Protein 3VMK (pdb70)

Solvent-accessible surface area: 28156 Å² total; per-residue (Å²): 121,144,63,104,191,67,56,35,37,40,2,1,6,0,20,10,8,26,23,0,71,35,4,8,56,9,0,76,67,0,1,56,19,0,35,177,94,63,122,36,61,16,97,44,45,135,63,43,0,0,0,30,0,30,72,98,109,60,49,12,29,11,109,52,4,28,112,8,0,81,60,5,17,0,3,0,1,1,9,10,6,18,85,128,28,112,145,42,71,65,102,63,49,3,81,56,7,0,27,22,62,3,30,32,86,24,114,2,8,2,5,12,33,44,8,88,14,22,112,57,10,50,116,42,0,6,1,69,79,69,11,5,144,135,17,14,53,1,13,2,0,10,0,0,23,5,2,1,13,67,6,116,79,49,23,73,121,41,137,54,103,93,36,49,0,26,0,1,6,63,3,13,27,98,36,0,82,74,0,0,91,36,0,0,95,25,0,69,70,73,122,78,36,0,0,0,1,1,10,17,40,8,1,12,3,5,55,0,5,63,68,0,0,81,64,8,17,163,111,36,121,88,14,98,38,43,49,14,74,0,19,51,0,0,24,16,0,0,129,46,1,58,83,0,1,0,0,0,0,10,0,1,2,0,8,0,0,5,15,0,2,5,13,0,1,21,3,57,22,3,10,5,8,3,2,24,20,101,166,13,27,0,4,0,21,18,34,34,51,8,33,63,117,44,40,71,106,24,62,4,14,0,0,5,0,0,24,0,1,0,13,1,0,50,43,16,7,140,35,78,96,3,0,93,10,0,50,64,5,2,57,98,0,17,94,84,46,55,22,0,21,81,3,34,74,87,109,76,105,108,126,25,54,34,4,54,87,0,0,77,38,0,14,100,13,0,74,104,74,138,146,68,134,84,74,26,37,48,1,1,5,0,22,8,8,27,21,0,71,34,4,7,56,10,0,76,69,0,0,59,17,0,36,179,92,63,134,32,66,22,91,48,41,132,56,48,0,0,0,29,0,31,73,97,111,61,51,12,27,14,126,68,3,40,119,8,0,75,60,5,16,0,4,0,2,1,10,9,8,17,88,126,32,119,140,44,82,80,101,64,43,5,90,60,10,0,26,26,60,4,33,33,90,23,115,1,7,0,5,12,37,43,8,85,15,18,103,54,8,47,109,41,0,7,0,67,72,62,16,4,120,138,15,14,48,0,15,2,0,9,0,0,21,4,2,3,16,62,8,134,76,64,22,89,85,48,148,47,50,109,34,38,0,25,1,4,7,68,2,14,44,94,37,0,71,62,0,0,89,34,0,0,100,23,0,70,71,72,123,89,35,0,0,0,1,1,10,15,34,9,1,18,3,6,48,0,4,61,71,0,0,73,80,4,16,161,113,28,120,67,12,95,38,45,47,12,65,0,21,50,0,0,24,20,0,0,120,50,2,69,84,3,2,0,0,0,0,12,1,2,2,0,7,0,0,4,16,0,3,5,11,0,0,21,3,60,22,4,10,6,9,2,4,24,20,89,152,10,24,0,5,0,21,17,35,35,50,8,36,62,121,54,41,71,105,24,50,2,15,0,0,4,0,0,24,0,0,0,15,1,0,55,46,16,7,140,38,76,96,3,0,94,10,0,50,66,5,2,53,105,0,15,93,82,47,54,23,0,36,74,3,42,88,76,102,80,117,103,101,24,49,38,3,52,85,0,0,55,30,0,12,117,14,1,65,130,81

Nearest PDB structures (foldseek):
  3vmk-assembly1_B  TM=9.967E-01  e=7.203E-72  Shewanella benthica
  3vml-assembly1_A-2  TM=1.000E+00  e=5.336E-69  Shewanella oneidensis MR-1
  3vkz-assembly1_A  TM=9.955E-01  e=1.431E-64  Shewanella oneidensis MR-1
  3wzy-assembly1_A-2  TM=9.949E-01  e=4.732E-64  Shewanella oneidensis MR-1
  1cnz-assembly1_B  TM=9.723E-01  e=3.371E-57  Salmonella enterica subsp. enterica serovar Typhimurium

Structure (mmCIF, N/CA/C/O backbone):
data_3VMK
#
_entry.id   3VMK
#
_cell.length_a   51.972
_cell.length_b   59.208
_cell.length_c   119.779
_cell.angle_alpha   90.00
_cell.angle_beta   95.12
_cell.angle_gamma   90.00
#
_symmetry.space_group_name_H-M   'P 1 21 1'
#
loop_
_entity.id
_entity.type
_entity.pdbx_description
1 polymer '3-isopropylmalate dehydrogenase'
2 non-polymer '3-ISOPROPYLMALIC ACID'
3 non-polymer 'MAGNESIUM ION'
4 non-polymer 'CHLORIDE ION'
5 water water
#
loop_
_atom_site.group_PDB
_atom_site.id
_atom_site.type_symbol
_atom_site.label_atom_id
_atom_site.label_alt_id
_atom_site.label_comp_id
_atom_site.label_asym_id
_atom_site.label_entity_id
_atom_site.label_seq_id
_atom_site.pdbx_PDB_ins_code
_atom_site.Cartn_x
_atom_site.Cartn_y
_atom_site.Cartn_z
_atom_site.occupancy
_atom_site.B_iso_or_equiv
_atom_site.auth_seq_id
_atom_site.auth_comp_id
_atom_site.auth_asym_id
_atom_site.auth_atom_id
_atom_site.pdbx_PDB_model_num
ATOM 1 N N . HIS A 1 6 ? -35.785 -1.396 61.005 1.00 39.04 -5 HIS A N 1
ATOM 2 C CA . HIS A 1 6 ? -35.454 -1.957 62.383 1.00 37.43 -5 HIS A CA 1
ATOM 3 C C . HIS A 1 6 ? -34.920 -0.685 63.068 1.00 36.70 -5 HIS A C 1
ATOM 4 O O . HIS A 1 6 ? -33.984 -0.067 62.520 1.00 37.46 -5 HIS A O 1
ATOM 11 N N . HIS A 1 7 ? -35.509 -0.205 64.177 1.00 35.09 -4 HIS A N 1
ATOM 12 C CA . HIS A 1 7 ? -34.760 0.884 64.854 1.00 31.64 -4 HIS A CA 1
ATOM 13 C C . HIS A 1 7 ? -33.920 0.440 66.051 1.00 28.12 -4 HIS A C 1
ATOM 14 O O . HIS A 1 7 ? -34.312 -0.414 66.847 1.00 29.57 -4 HIS A O 1
ATOM 21 N N . HIS A 1 8 ? -32.699 0.925 66.091 1.00 22.94 -3 HIS A N 1
ATOM 22 C CA . HIS A 1 8 ? -31.778 0.528 67.147 1.00 19.01 -3 HIS A CA 1
ATOM 23 C C . HIS A 1 8 ? -32.092 1.245 68.444 1.00 18.31 -3 HIS A C 1
ATOM 24 O O . HIS A 1 8 ? -32.327 2.478 68.499 1.00 18.86 -3 HIS A O 1
ATOM 31 N N . HIS A 1 9 ? -32.091 0.495 69.541 1.00 19.22 -2 HIS A N 1
ATOM 32 C CA . HIS A 1 9 ? -32.249 1.075 70.871 1.00 17.54 -2 HIS A CA 1
ATOM 33 C C . HIS A 1 9 ? -30.921 1.070 71.602 1.00 18.23 -2 HIS A C 1
ATOM 34 O O . HIS A 1 9 ? -30.080 0.126 71.443 1.00 18.00 -2 HIS A O 1
ATOM 41 N N . HIS A 1 10 ? -30.670 2.109 72.392 1.00 18.88 -1 HIS A N 1
ATOM 42 C CA . HIS A 1 10 ? -29.400 2.227 73.096 1.00 19.24 -1 HIS A CA 1
ATOM 43 C C . HIS A 1 10 ? -29.151 1.085 74.046 1.00 18.41 -1 HIS A C 1
ATOM 44 O O . HIS A 1 10 ? -29.999 0.764 74.869 1.00 18.68 -1 HIS A O 1
ATOM 51 N N . GLY A 1 11 ? -27.986 0.457 73.813 1.00 19.32 0 GLY A N 1
ATOM 52 C CA . GLY A 1 11 ? -27.566 -0.707 74.598 1.00 19.42 0 GLY A CA 1
ATOM 53 C C . GLY A 1 11 ? -28.020 -1.992 74.017 1.00 20.09 0 GLY A C 1
ATOM 54 O O . GLY A 1 11 ? -27.502 -3.038 74.500 1.00 24.72 0 GLY A O 1
ATOM 55 N N . SER A 1 12 ? -28.986 -2.014 73.094 1.00 17.82 1 SER A N 1
ATOM 56 C CA . SER A 1 12 ? -29.390 -3.284 72.370 1.00 16.77 1 SER A CA 1
ATOM 57 C C . SER A 1 12 ? -28.272 -3.724 71.495 1.00 16.44 1 SER A C 1
ATOM 58 O O . SER A 1 12 ? -27.389 -2.956 71.106 1.00 16.07 1 SER A O 1
ATOM 61 N N . SER A 1 13 ? -28.315 -4.999 71.113 1.00 17.75 2 SER A N 1
ATOM 62 C CA . SER A 1 13 ? -27.306 -5.424 70.118 1.00 17.34 2 SER A CA 1
ATOM 63 C C . SER A 1 13 ? -27.662 -4.790 68.777 1.00 15.50 2 SER A C 1
ATOM 64 O O . SER A 1 13 ? -28.829 -4.836 68.357 1.00 17.40 2 SER A O 1
ATOM 67 N N . TYR A 1 14 ? -26.605 -4.375 68.086 1.00 16.25 3 TYR A N 1
ATOM 68 C CA . TYR A 1 14 ? -26.759 -4.122 66.626 1.00 15.12 3 TYR A CA 1
ATOM 69 C C . TYR A 1 14 ? -26.970 -5.417 65.879 1.00 14.29 3 TYR A C 1
ATOM 70 O O . TYR A 1 14 ? -26.544 -6.482 66.414 1.00 15.75 3 TYR A O 1
ATOM 79 N N . GLN A 1 15 ? -27.710 -5.383 64.814 1.00 13.03 4 GLN A N 1
ATOM 80 C CA . GLN A 1 15 ? -28.076 -6.603 64.057 1.00 14.46 4 GLN A CA 1
ATOM 81 C C . GLN A 1 15 ? -27.468 -6.455 62.687 1.00 16.14 4 GLN A C 1
ATOM 82 O O . GLN A 1 15 ? -27.865 -5.526 61.908 1.00 14.09 4 GLN A O 1
ATOM 88 N N . ILE A 1 16 ? -26.564 -7.371 62.357 1.00 13.15 5 ILE A N 1
ATOM 89 C CA . ILE A 1 16 ? -26.017 -7.475 60.957 1.00 11.68 5 ILE A CA 1
ATOM 90 C C . ILE A 1 16 ? -26.480 -8.716 60.236 1.00 13.97 5 ILE A C 1
ATOM 91 O O . ILE A 1 16 ? -26.299 -9.805 60.844 1.00 14.25 5 ILE A O 1
ATOM 96 N N . ALA A 1 17 ? -27.125 -8.587 59.107 1.00 11.73 6 ALA A N 1
ATOM 97 C CA . ALA A 1 17 ? -27.483 -9.680 58.190 1.00 9.91 6 ALA A CA 1
ATOM 98 C C . ALA A 1 17 ? -26.192 -9.953 57.416 1.00 13.49 6 ALA A C 1
ATOM 99 O O . ALA A 1 17 ? -25.700 -9.029 56.679 1.00 12.14 6 ALA A O 1
ATOM 101 N N . VAL A 1 18 ? -25.673 -11.173 57.390 1.00 12.59 7 VAL A N 1
ATOM 102 C CA . VAL A 1 18 ? -24.443 -11.566 56.690 1.00 10.30 7 VAL A CA 1
ATOM 103 C C . VAL A 1 18 ? -24.841 -12.371 55.481 1.00 14.41 7 VAL A C 1
ATOM 104 O O . VAL A 1 18 ? -25.416 -13.480 55.611 1.00 13.80 7 VAL A O 1
ATOM 108 N N . LEU A 1 19 ? -24.629 -11.911 54.251 1.00 11.53 8 LEU A N 1
ATOM 109 C CA . LEU A 1 19 ? -24.969 -12.576 53.022 1.00 13.26 8 LEU A CA 1
ATOM 110 C C . LEU A 1 19 ? -23.716 -12.787 52.232 1.00 14.94 8 LEU A C 1
ATOM 111 O O . LEU A 1 19 ? -23.373 -11.998 51.328 1.00 13.24 8 LEU A O 1
ATOM 116 N N . ALA A 1 20 ? -23.044 -13.895 52.481 1.00 13.26 9 ALA A N 1
ATOM 117 C CA . ALA A 1 20 ? -21.704 -14.082 51.951 1.00 14.18 9 ALA A CA 1
ATOM 118 C C . ALA A 1 20 ? -21.707 -14.455 50.480 1.00 12.37 9 ALA A C 1
ATOM 119 O O . ALA A 1 20 ? -20.706 -14.111 49.802 1.00 12.87 9 ALA A O 1
ATOM 121 N N . GLY A 1 21 ? -22.719 -15.138 49.943 1.00 12.59 10 GLY A N 1
ATOM 122 C CA . GLY A 1 21 ? -22.828 -15.435 48.543 1.00 14.63 10 GLY A CA 1
ATOM 123 C C . GLY A 1 21 ? -21.976 -16.554 48.036 1.00 13.91 10 GLY A C 1
ATOM 124 O O . GLY A 1 21 ? -21.853 -17.575 48.739 1.00 15.89 10 GLY A O 1
ATOM 125 N N . ASP A 1 22 ? -21.309 -16.285 46.929 1.00 13.99 11 ASP A N 1
ATOM 126 C CA . ASP A 1 22 ? -20.714 -17.346 46.072 1.00 15.75 11 ASP A CA 1
ATOM 127 C C . ASP A 1 22 ? -19.218 -17.207 46.041 1.00 17.59 11 ASP A C 1
ATOM 128 O O . ASP A 1 22 ? -18.635 -16.187 46.412 1.00 17.20 11 ASP A O 1
ATOM 133 N N . GLY A 1 23 ? -18.511 -18.223 45.536 1.00 19.74 12 GLY A N 1
ATOM 134 C CA . GLY A 1 23 ? -17.099 -18.089 45.180 1.00 19.16 12 GLY A CA 1
ATOM 135 C C . GLY A 1 23 ? -16.254 -17.802 46.386 1.00 19.50 12 GLY A C 1
ATOM 136 O O . GLY A 1 23 ? -16.383 -18.507 47.366 1.00 18.95 12 GLY A O 1
ATOM 137 N N . ILE A 1 24 ? -15.470 -16.736 46.304 1.00 18.24 13 ILE A N 1
ATOM 138 C CA . ILE A 1 24 ? -14.556 -16.377 47.416 1.00 15.96 13 ILE A CA 1
ATOM 139 C C . ILE A 1 24 ? -15.342 -15.686 48.637 1.00 14.06 13 ILE A C 1
ATOM 140 O O . ILE A 1 24 ? -14.744 -15.432 49.686 1.00 16.17 13 ILE A O 1
ATOM 145 N N . GLY A 1 25 ? -16.635 -15.434 48.408 1.00 15.14 14 GLY A N 1
ATOM 146 C CA . GLY A 1 25 ? -17.440 -14.707 49.458 1.00 12.43 14 GLY A CA 1
ATOM 147 C C . GLY A 1 25 ? -17.271 -15.251 50.830 1.00 14.65 14 GLY A C 1
ATOM 148 O O . GLY A 1 25 ? -16.946 -14.587 51.817 1.00 12.68 14 GLY A O 1
ATOM 149 N N . PRO A 1 26 ? -17.559 -16.612 50.929 1.00 15.19 15 PRO A N 1
ATOM 150 C CA . PRO A 1 26 ? -17.438 -17.105 52.272 1.00 14.86 15 PRO A CA 1
ATOM 151 C C . PRO A 1 26 ? -16.080 -17.049 52.914 1.00 14.46 15 PRO A C 1
ATOM 152 O O . PRO A 1 26 ? -15.997 -16.767 54.086 1.00 16.24 15 PRO A O 1
ATOM 156 N N . GLU A 1 27 ? -14.977 -17.319 52.180 1.00 14.83 16 GLU A N 1
ATOM 157 C CA . GLU A 1 27 ? -13.714 -17.291 52.778 1.00 15.19 16 GLU A CA 1
ATOM 158 C C . GLU A 1 27 ? -13.234 -15.858 53.178 1.00 14.66 16 GLU A C 1
ATOM 159 O O . GLU A 1 27 ? -12.542 -15.670 54.189 1.00 15.70 16 GLU A O 1
ATOM 165 N N . VAL A 1 28 ? -13.623 -14.854 52.366 1.00 15.45 17 VAL A N 1
ATOM 166 C CA . VAL A 1 28 ? -13.246 -13.501 52.834 1.00 13.83 17 VAL A CA 1
ATOM 167 C C . VAL A 1 28 ? -14.171 -12.964 53.943 1.00 11.15 17 VAL A C 1
ATOM 168 O O . VAL A 1 28 ? -13.683 -12.264 54.800 1.00 12.63 17 VAL A O 1
ATOM 172 N N . MET A 1 29 ? -15.421 -13.409 53.890 1.00 12.28 18 MET A N 1
ATOM 173 C CA . MET A 1 29 ? -16.356 -13.103 55.009 1.00 11.68 18 MET A CA 1
ATOM 174 C C . MET A 1 29 ? -15.812 -13.650 56.307 1.00 12.19 18 MET A C 1
ATOM 175 O O . MET A 1 29 ? -15.899 -13.018 57.334 1.00 13.18 18 MET A O 1
ATOM 180 N N . ALA A 1 30 ? -15.208 -14.842 56.283 1.00 13.45 19 ALA A N 1
ATOM 181 C CA . ALA A 1 30 ? -14.644 -15.302 57.540 1.00 13.50 19 ALA A CA 1
ATOM 182 C C . ALA A 1 30 ? -13.589 -14.429 58.129 1.00 13.05 19 ALA A C 1
ATOM 183 O O . ALA A 1 30 ? -13.455 -14.251 59.305 1.00 16.17 19 ALA A O 1
ATOM 185 N N . GLU A 1 31 ? -12.794 -13.787 57.266 1.00 13.26 20 GLU A N 1
ATOM 186 C CA . GLU A 1 31 ? -11.796 -12.907 57.755 1.00 12.73 20 GLU A CA 1
ATOM 187 C C . GLU A 1 31 ? -12.399 -11.578 58.228 1.00 12.71 20 GLU A C 1
ATOM 188 O O . GLU A 1 31 ? -11.958 -11.041 59.218 1.00 13.68 20 GLU A O 1
ATOM 194 N N . ALA A 1 32 ? -13.464 -11.120 57.549 1.00 12.60 21 ALA A N 1
ATOM 195 C CA . ALA A 1 32 ? -14.192 -9.945 58.105 1.00 13.61 21 ALA A CA 1
ATOM 196 C C . ALA A 1 32 ? -14.830 -10.217 59.477 1.00 13.32 21 ALA A C 1
ATOM 197 O O . ALA A 1 32 ? -14.733 -9.349 60.358 1.00 14.34 21 ALA A O 1
ATOM 199 N N . ARG A 1 33 ? -15.346 -11.435 59.673 1.00 14.63 22 ARG A N 1
ATOM 200 C CA . ARG A 1 33 ? -15.885 -11.776 60.994 1.00 14.13 22 ARG A CA 1
ATOM 201 C C . ARG A 1 33 ? -14.799 -11.900 62.011 1.00 15.16 22 ARG A C 1
ATOM 202 O O . ARG A 1 33 ? -14.973 -11.439 63.165 1.00 14.53 22 ARG A O 1
ATOM 210 N N . LYS A 1 34 ? -13.622 -12.368 61.626 1.00 14.70 23 LYS A N 1
ATOM 211 C CA . LYS A 1 34 ? -12.482 -12.422 62.569 1.00 15.48 23 LYS A CA 1
ATOM 212 C C . LYS A 1 34 ? -12.037 -11.036 63.002 1.00 15.90 23 LYS A C 1
ATOM 213 O O . LYS A 1 34 ? -11.757 -10.741 64.192 1.00 18.13 23 LYS A O 1
ATOM 219 N N . VAL A 1 35 ? -11.918 -10.100 62.036 1.00 14.84 24 VAL A N 1
ATOM 220 C CA . VAL A 1 35 ? -11.537 -8.754 62.365 1.00 14.57 24 VAL A CA 1
ATOM 221 C C . VAL A 1 35 ? -12.696 -8.046 63.186 1.00 12.74 24 VAL A C 1
ATOM 222 O O . VAL A 1 35 ? -12.365 -7.355 64.179 1.00 15.70 24 VAL A O 1
ATOM 226 N N . LEU A 1 36 ? -13.955 -8.276 62.811 1.00 13.63 25 LEU A N 1
ATOM 227 C CA . LEU A 1 36 ? -15.105 -7.736 63.595 1.00 15.07 25 LEU A CA 1
ATOM 228 C C . LEU A 1 36 ? -15.064 -8.289 65.047 1.00 17.63 25 LEU A C 1
ATOM 229 O O . LEU A 1 36 ? -15.425 -7.540 65.962 1.00 17.10 25 LEU A O 1
ATOM 234 N N . ALA A 1 37 ? -14.719 -9.550 65.250 1.00 18.18 26 ALA A N 1
ATOM 235 C CA . ALA A 1 37 ? -14.737 -10.119 66.619 1.00 18.03 26 ALA A CA 1
ATOM 236 C C . ALA A 1 37 ? -13.713 -9.304 67.385 1.00 17.67 26 ALA A C 1
ATOM 237 O O . ALA A 1 37 ? -13.973 -8.964 68.582 1.00 19.03 26 ALA A O 1
ATOM 239 N N . ALA A 1 38 ? -12.535 -8.956 66.811 1.00 17.80 27 ALA A N 1
ATOM 240 C CA . ALA A 1 38 ? -11.467 -8.232 67.479 1.00 18.78 27 ALA A CA 1
ATOM 241 C C . ALA A 1 38 ? -11.939 -6.833 67.834 1.00 21.86 27 ALA A C 1
ATOM 242 O O . ALA A 1 38 ? -11.724 -6.363 68.905 1.00 24.50 27 ALA A O 1
ATOM 244 N N . VAL A 1 39 ? -12.566 -6.134 66.873 1.00 20.21 28 VAL A N 1
ATOM 245 C CA . VAL A 1 39 ? -13.124 -4.835 67.125 1.00 20.18 28 VAL A CA 1
ATOM 246 C C . VAL A 1 39 ? -14.202 -4.783 68.257 1.00 19.85 28 VAL A C 1
ATOM 247 O O . VAL A 1 39 ? -14.226 -3.734 68.990 1.00 21.09 28 VAL A O 1
ATOM 251 N N . GLU A 1 40 ? -15.124 -5.775 68.223 1.00 19.86 29 GLU A N 1
ATOM 252 C CA . GLU A 1 40 ? -16.202 -5.979 69.257 1.00 20.61 29 GLU A CA 1
ATOM 253 C C . GLU A 1 40 ? -15.663 -6.090 70.661 1.00 24.52 29 GLU A C 1
ATOM 254 O O . GLU A 1 40 ? -16.232 -5.510 71.642 1.00 22.76 29 GLU A O 1
ATOM 260 N N . LYS A 1 41 ? -14.568 -6.852 70.753 1.00 23.55 30 LYS A N 1
ATOM 261 C CA . LYS A 1 41 ? -13.911 -7.086 72.069 1.00 25.31 30 LYS A CA 1
ATOM 262 C C . LYS A 1 41 ? -13.223 -5.795 72.474 1.00 25.53 30 LYS A C 1
ATOM 263 O O . LYS A 1 41 ? -13.386 -5.363 73.667 1.00 28.23 30 LYS A O 1
ATOM 269 N N . ARG A 1 42 ? -12.527 -5.141 71.561 1.00 28.13 31 ARG A N 1
ATOM 270 C CA . ARG A 1 42 ? -11.795 -3.940 71.827 1.00 27.23 31 ARG A CA 1
ATOM 271 C C . ARG A 1 42 ? -12.625 -2.712 72.243 1.00 31.61 31 ARG A C 1
ATOM 272 O O . ARG A 1 42 ? -12.432 -2.217 73.362 1.00 31.67 31 ARG A O 1
ATOM 280 N N . PHE A 1 43 ? -13.497 -2.211 71.329 1.00 30.77 32 PHE A N 1
ATOM 281 C CA . PHE A 1 43 ? -14.271 -0.976 71.493 1.00 31.41 32 PHE A CA 1
ATOM 282 C C . PHE A 1 43 ? -15.538 -1.159 72.319 1.00 31.46 32 PHE A C 1
ATOM 283 O O . PHE A 1 43 ? -16.344 -0.212 72.488 1.00 32.24 32 PHE A O 1
ATOM 291 N N . ASP A 1 44 ? -15.688 -2.360 72.831 1.00 29.63 33 ASP A N 1
ATOM 292 C CA . ASP A 1 44 ? -16.783 -2.850 73.632 1.00 30.03 33 ASP A CA 1
ATOM 293 C C . ASP A 1 44 ? -18.245 -2.998 73.084 1.00 29.84 33 ASP A C 1
ATOM 294 O O . ASP A 1 44 ? -19.210 -2.503 73.673 1.00 32.12 33 ASP A O 1
ATOM 299 N N . LEU A 1 45 ? -18.430 -3.799 72.036 1.00 26.38 34 LEU A N 1
ATOM 300 C CA . LEU A 1 45 ? -19.721 -3.823 71.274 1.00 22.80 34 LEU A CA 1
ATOM 301 C C . LEU A 1 45 ? -20.564 -5.015 71.420 1.00 22.86 34 LEU A C 1
ATOM 302 O O . LEU A 1 45 ? -20.081 -6.118 71.737 1.00 24.78 34 LEU A O 1
ATOM 307 N N . SER A 1 46 ? -21.870 -4.837 71.245 1.00 18.70 35 SER A N 1
ATOM 308 C CA A SER A 1 46 ? -22.819 -5.901 71.231 0.50 18.99 35 SER A CA 1
ATOM 309 C CA B SER A 1 46 ? -22.854 -5.919 71.241 0.50 17.85 35 SER A CA 1
ATOM 310 C C . SER A 1 46 ? -23.371 -5.871 69.825 1.00 17.65 35 SER A C 1
ATOM 311 O O . SER A 1 46 ? -24.124 -4.939 69.448 1.00 18.70 35 SER A O 1
ATOM 316 N N . ILE A 1 47 ? -22.863 -6.801 69.008 1.00 16.87 36 ILE A N 1
ATOM 317 C CA . ILE A 1 47 ? -23.367 -7.040 67.655 1.00 15.25 36 ILE A CA 1
ATOM 318 C C . ILE A 1 47 ? -23.827 -8.490 67.522 1.00 13.03 36 ILE A C 1
ATOM 319 O O . ILE A 1 47 ? -23.045 -9.410 67.935 1.00 18.89 36 ILE A O 1
ATOM 324 N N . GLU A 1 48 ? -24.982 -8.758 66.938 1.00 14.59 37 GLU A N 1
ATOM 325 C CA . GLU A 1 48 ? -25.442 -10.081 66.607 1.00 15.04 37 GLU A CA 1
ATOM 326 C C . GLU A 1 48 ? -25.431 -10.212 65.101 1.00 16.36 37 GLU A C 1
ATOM 327 O O . GLU A 1 48 ? -25.844 -9.323 64.374 1.00 15.34 37 GLU A O 1
ATOM 333 N N . TYR A 1 49 ? -25.090 -11.388 64.611 1.00 14.89 38 TYR A N 1
ATOM 334 C CA . TYR A 1 49 ? -25.028 -11.727 63.173 1.00 16.52 38 TYR A CA 1
ATOM 335 C C . TYR A 1 49 ? -26.036 -12.761 62.804 1.00 14.91 38 TYR A C 1
ATOM 336 O O . TYR A 1 49 ? -26.178 -13.771 63.612 1.00 17.08 38 TYR A O 1
ATOM 345 N N . SER A 1 50 ? -26.744 -12.651 61.726 1.00 14.25 39 SER A N 1
ATOM 346 C CA . SER A 1 50 ? -27.662 -13.636 61.145 1.00 14.16 39 SER A CA 1
ATOM 347 C C . SER A 1 50 ? -27.255 -13.917 59.721 1.00 16.61 39 SER A C 1
ATOM 348 O O . SER A 1 50 ? -27.193 -13.014 58.848 1.00 14.86 39 SER A O 1
ATOM 351 N N . GLU A 1 51 ? -26.892 -15.131 59.433 1.00 14.26 40 GLU A N 1
ATOM 352 C CA . GLU A 1 51 ? -26.494 -15.553 58.077 1.00 14.82 40 GLU A CA 1
ATOM 353 C C . GLU A 1 51 ? -27.630 -15.941 57.220 1.00 16.15 40 GLU A C 1
ATOM 354 O O . GLU A 1 51 ? -28.547 -16.754 57.636 1.00 16.34 40 GLU A O 1
ATOM 360 N N . TYR A 1 52 ? -27.625 -15.523 55.953 1.00 13.78 41 TYR A N 1
ATOM 361 C CA . TYR A 1 52 ? -28.613 -15.859 54.971 1.00 14.24 41 TYR A CA 1
ATOM 362 C C . TYR A 1 52 ? -28.012 -16.155 53.607 1.00 15.22 41 TYR A C 1
ATOM 363 O O . TYR A 1 52 ? -26.999 -15.531 53.246 1.00 15.53 41 TYR A O 1
ATOM 372 N N . ASP A 1 53 ? -28.601 -17.111 52.895 1.00 14.83 42 ASP A N 1
ATOM 373 C CA . ASP A 1 53 ? -28.203 -17.398 51.562 1.00 14.66 42 ASP A CA 1
ATOM 374 C C . ASP A 1 53 ? -28.627 -16.289 50.598 1.00 12.82 42 ASP A C 1
ATOM 375 O O . ASP A 1 53 ? -29.762 -15.852 50.584 1.00 13.86 42 ASP A O 1
ATOM 380 N N . VAL A 1 54 ? -27.796 -16.042 49.591 1.00 13.38 43 VAL A N 1
ATOM 381 C CA . VAL A 1 54 ? -28.122 -15.137 48.476 1.00 14.62 43 VAL A CA 1
ATOM 382 C C . VAL A 1 54 ? -27.389 -15.628 47.188 1.00 11.85 43 VAL A C 1
ATOM 383 O O . VAL A 1 54 ? -26.296 -16.284 47.274 1.00 15.56 43 VAL A O 1
ATOM 387 N N . GLY A 1 55 ? -27.878 -15.201 46.051 1.00 13.09 44 GLY A N 1
ATOM 388 C CA . GLY A 1 55 ? -27.033 -15.515 44.892 1.00 14.49 44 GLY A CA 1
ATOM 389 C C . GLY A 1 55 ? -27.164 -16.992 44.461 1.00 15.38 44 GLY A C 1
ATOM 390 O O . GLY A 1 55 ? -28.234 -17.602 44.638 1.00 16.21 44 GLY A O 1
ATOM 391 N N . GLY A 1 56 ? -26.061 -17.477 43.941 1.00 15.42 45 GLY A N 1
ATOM 392 C CA . GLY A 1 56 ? -26.025 -18.935 43.471 1.00 17.19 45 GLY A CA 1
ATOM 393 C C . GLY A 1 56 ? -26.249 -19.836 44.703 1.00 19.34 45 GLY A C 1
ATOM 394 O O . GLY A 1 56 ? -26.919 -20.911 44.566 1.00 17.87 45 GLY A O 1
ATOM 395 N N . ALA A 1 57 ? -25.700 -19.524 45.879 1.00 18.70 46 ALA A N 1
ATOM 396 C CA . ALA A 1 57 ? -25.948 -20.326 47.025 1.00 18.84 46 ALA A CA 1
ATOM 397 C C . ALA A 1 57 ? -27.430 -20.453 47.246 1.00 19.69 46 ALA A C 1
ATOM 398 O O . ALA A 1 57 ? -27.938 -21.525 47.597 1.00 18.62 46 ALA A O 1
ATOM 400 N N . ALA A 1 58 ? -28.181 -19.345 47.147 1.00 15.34 47 ALA A N 1
ATOM 401 C CA . ALA A 1 58 ? -29.635 -19.413 47.332 1.00 19.15 47 ALA A CA 1
ATOM 402 C C . ALA A 1 58 ? -30.317 -20.151 46.166 1.00 18.51 47 ALA A C 1
ATOM 403 O O . ALA A 1 58 ? -31.360 -20.785 46.416 1.00 18.90 47 ALA A O 1
ATOM 405 N N . ILE A 1 59 ? -29.890 -19.920 44.925 1.00 17.78 48 ILE A N 1
ATOM 406 C CA . ILE A 1 59 ? -30.446 -20.800 43.837 1.00 18.93 48 ILE A CA 1
ATOM 407 C C . ILE A 1 59 ? -30.266 -22.318 44.230 1.00 19.91 48 ILE A C 1
ATOM 408 O O . ILE A 1 59 ? -31.232 -23.102 44.177 1.00 19.74 48 ILE A O 1
ATOM 413 N N . ASP A 1 60 ? -29.097 -22.655 44.717 1.00 18.62 49 ASP A N 1
ATOM 414 C CA . ASP A 1 60 ? -28.812 -24.081 45.044 1.00 18.82 49 ASP A CA 1
ATOM 415 C C . ASP A 1 60 ? -29.580 -24.602 46.206 1.00 21.29 49 ASP A C 1
ATOM 416 O O . ASP A 1 60 ? -29.990 -25.775 46.204 1.00 19.58 49 ASP A O 1
ATOM 421 N N . ASN A 1 61 ? -29.830 -23.810 47.235 1.00 18.00 50 ASN A N 1
ATOM 422 C CA . ASN A 1 61 ? -30.556 -24.239 48.399 1.00 18.60 50 ASN A CA 1
ATOM 423 C C . ASN A 1 61 ? -32.041 -23.995 48.389 1.00 17.96 50 ASN A C 1
ATOM 424 O O . ASN A 1 61 ? -32.735 -24.685 49.117 1.00 19.43 50 ASN A O 1
ATOM 429 N N . HIS A 1 62 ? -32.525 -22.951 47.664 1.00 17.77 51 HIS A N 1
ATOM 430 C CA . HIS A 1 62 ? -33.947 -22.510 47.700 1.00 16.97 51 HIS A CA 1
ATOM 431 C C . HIS A 1 62 ? -34.613 -22.306 46.418 1.00 17.10 51 HIS A C 1
ATOM 432 O O . HIS A 1 62 ? -35.840 -22.087 46.401 1.00 21.60 51 HIS A O 1
ATOM 439 N N . GLY A 1 63 ? -33.847 -22.372 45.335 1.00 18.78 52 GLY A N 1
ATOM 440 C CA . GLY A 1 63 ? -34.371 -22.247 43.994 1.00 19.42 52 GLY A CA 1
ATOM 441 C C . GLY A 1 63 ? -34.579 -20.841 43.453 1.00 22.13 52 GLY A C 1
ATOM 442 O O . GLY A 1 63 ? -35.175 -20.648 42.389 1.00 23.71 52 GLY A O 1
ATOM 443 N N . CYS A 1 64 ? -34.040 -19.828 44.176 1.00 21.77 53 CYS A N 1
ATOM 444 C CA . CYS A 1 64 ? -34.106 -18.486 43.586 1.00 20.01 53 CYS A CA 1
ATOM 445 C C . CYS A 1 64 ? -32.948 -17.700 44.220 1.00 18.50 53 CYS A C 1
ATOM 446 O O . CYS A 1 64 ? -32.473 -18.084 45.299 1.00 18.48 53 CYS A O 1
ATOM 449 N N . PRO A 1 65 ? -32.533 -16.572 43.553 1.00 18.65 54 PRO A N 1
ATOM 450 C CA . PRO A 1 65 ? -31.317 -15.870 44.068 1.00 17.30 54 PRO A CA 1
ATOM 451 C C . PRO A 1 65 ? -31.563 -14.919 45.302 1.00 15.09 54 PRO A C 1
ATOM 452 O O . PRO A 1 65 ? -30.607 -14.608 46.036 1.00 16.52 54 PRO A O 1
ATOM 456 N N . LEU A 1 66 ? -32.840 -14.607 45.538 1.00 16.87 55 LEU A N 1
ATOM 457 C CA . LEU A 1 66 ? -33.215 -13.749 46.704 1.00 17.12 55 LEU A CA 1
ATOM 458 C C . LEU A 1 66 ? -34.451 -14.300 47.414 1.00 16.60 55 LEU A C 1
ATOM 459 O O . LEU A 1 66 ? -35.562 -13.850 47.116 1.00 19.15 55 LEU A O 1
ATOM 464 N N . PRO A 1 67 ? -34.239 -15.302 48.290 1.00 18.51 56 PRO A N 1
ATOM 465 C CA . PRO A 1 67 ? -35.406 -15.911 48.919 1.00 17.47 56 PRO A CA 1
ATOM 466 C C . PRO A 1 67 ? -36.117 -14.934 49.826 1.00 20.54 56 PRO A C 1
ATOM 467 O O . PRO A 1 67 ? -35.491 -14.055 50.424 1.00 21.09 56 PRO A O 1
ATOM 471 N N . GLU A 1 68 ? -37.425 -15.098 49.962 1.00 20.30 57 GLU A N 1
ATOM 472 C CA . GLU A 1 68 ? -38.183 -14.282 50.852 1.00 22.22 57 GLU A CA 1
ATOM 473 C C . GLU A 1 68 ? -37.573 -14.287 52.229 1.00 20.37 57 GLU A C 1
ATOM 474 O O . GLU A 1 68 ? -37.542 -13.228 52.876 1.00 22.41 57 GLU A O 1
ATOM 480 N N . ALA A 1 69 ? -37.062 -15.423 52.739 1.00 20.30 58 ALA A N 1
ATOM 481 C CA . ALA A 1 69 ? -36.522 -15.442 54.073 1.00 18.15 58 ALA A CA 1
ATOM 482 C C . ALA A 1 69 ? -35.218 -14.521 54.249 1.00 17.44 58 ALA A C 1
ATOM 483 O O . ALA A 1 69 ? -34.936 -13.982 55.326 1.00 16.20 58 ALA A O 1
ATOM 485 N N . THR A 1 70 ? -34.456 -14.489 53.160 1.00 17.57 59 THR A N 1
ATOM 486 C CA . THR A 1 70 ? -33.304 -13.622 53.118 1.00 17.32 59 THR A CA 1
ATOM 487 C C . THR A 1 70 ? -33.775 -12.136 53.077 1.00 15.68 59 THR A C 1
ATOM 488 O O . THR A 1 70 ? -33.166 -11.316 53.853 1.00 15.83 59 THR A O 1
ATOM 492 N N . LEU A 1 71 ? -34.771 -11.824 52.251 1.00 16.92 60 LEU A N 1
ATOM 493 C CA . LEU A 1 71 ? -35.306 -10.415 52.242 1.00 18.04 60 LEU A CA 1
ATOM 494 C C . LEU A 1 71 ? -35.774 -10.046 53.655 1.00 17.21 60 LEU A C 1
ATOM 495 O O . LEU A 1 71 ? -35.387 -8.978 54.229 1.00 17.93 60 LEU A O 1
ATOM 500 N N . LYS A 1 72 ? -36.537 -10.984 54.288 1.00 18.72 61 LYS A N 1
ATOM 501 C CA . LYS A 1 72 ? -37.023 -10.652 55.602 1.00 21.41 61 LYS A CA 1
ATOM 502 C C . LYS A 1 72 ? -35.893 -10.499 56.608 1.00 17.74 61 LYS A C 1
ATOM 503 O O . LYS A 1 72 ? -35.952 -9.696 57.506 1.00 18.29 61 LYS A O 1
ATOM 509 N N . GLY A 1 73 ? -34.823 -11.312 56.490 1.00 16.90 62 GLY A N 1
ATOM 510 C CA . GLY A 1 73 ? -33.717 -11.224 57.387 1.00 16.47 62 GLY A CA 1
ATOM 511 C C . GLY A 1 73 ? -32.942 -9.870 57.272 1.00 16.07 62 GLY A C 1
ATOM 512 O O . GLY A 1 73 ? -32.473 -9.355 58.253 1.00 18.53 62 GLY A O 1
ATOM 513 N N . CYS A 1 74 ? -32.841 -9.365 56.049 1.00 15.28 63 CYS A N 1
ATOM 514 C CA . CYS A 1 74 ? -32.243 -8.008 55.801 1.00 14.33 63 CYS A CA 1
ATOM 515 C C . CYS A 1 74 ? -33.143 -6.919 56.402 1.00 16.38 63 CYS A C 1
ATOM 516 O O . CYS A 1 74 ? -32.624 -6.004 57.041 1.00 17.04 63 CYS A O 1
ATOM 519 N N . GLU A 1 75 ? -34.466 -7.129 56.287 1.00 16.82 64 GLU A N 1
ATOM 520 C CA . GLU A 1 75 ? -35.411 -6.154 56.871 1.00 17.45 64 GLU A CA 1
ATOM 521 C C . GLU A 1 75 ? -35.280 -6.058 58.341 1.00 19.17 64 GLU A C 1
ATOM 522 O O . GLU A 1 75 ? -35.475 -4.998 58.938 1.00 19.02 64 GLU A O 1
ATOM 528 N N . ALA A 1 76 ? -34.929 -7.161 58.985 1.00 16.28 65 ALA A N 1
ATOM 529 C CA . ALA A 1 76 ? -34.720 -7.091 60.444 1.00 18.56 65 ALA A CA 1
ATOM 530 C C . ALA A 1 76 ? -33.404 -6.581 60.968 1.00 19.60 65 ALA A C 1
ATOM 531 O O . ALA A 1 76 ? -33.200 -6.458 62.160 1.00 24.40 65 ALA A O 1
ATOM 533 N N . ALA A 1 77 ? -32.423 -6.276 60.093 1.00 15.81 66 ALA A N 1
ATOM 534 C CA . ALA A 1 77 ? -31.155 -5.902 60.502 1.00 15.92 66 ALA A CA 1
ATOM 535 C C . ALA A 1 77 ? -30.888 -4.392 60.393 1.00 14.11 66 ALA A C 1
ATOM 536 O O . ALA A 1 77 ? -31.651 -3.663 59.660 1.00 17.88 66 ALA A O 1
ATOM 538 N N . ASP A 1 78 ? -29.884 -3.963 61.080 1.00 12.86 67 ASP A N 1
ATOM 539 C CA . ASP A 1 78 ? -29.389 -2.532 60.974 1.00 14.31 67 ASP A CA 1
ATOM 540 C C . ASP A 1 78 ? -28.606 -2.300 59.696 1.00 15.34 67 ASP A C 1
ATOM 541 O O . ASP A 1 78 ? -28.527 -1.138 59.250 1.00 13.98 67 ASP A O 1
ATOM 546 N N . ALA A 1 79 ? -28.035 -3.366 59.116 1.00 13.78 68 ALA A N 1
ATOM 547 C CA . ALA A 1 79 ? -27.054 -3.152 58.048 1.00 12.09 68 ALA A CA 1
ATOM 548 C C . ALA A 1 79 ? -26.834 -4.562 57.419 1.00 11.35 68 ALA A C 1
ATOM 549 O O . ALA A 1 79 ? -27.053 -5.601 58.166 1.00 12.60 68 ALA A O 1
ATOM 551 N N . VAL A 1 80 ? -26.472 -4.719 56.173 1.00 11.80 69 VAL A N 1
ATOM 552 C CA . VAL A 1 80 ? -26.099 -6.000 55.535 1.00 12.45 69 VAL A CA 1
ATOM 553 C C . VAL A 1 80 ? -24.664 -6.032 55.168 1.00 11.63 69 VAL A C 1
ATOM 554 O O . VAL A 1 80 ? -24.141 -5.069 54.489 1.00 10.14 69 VAL A O 1
ATOM 558 N N . LEU A 1 81 ? -23.929 -7.029 55.648 1.00 12.18 70 LEU A N 1
ATOM 559 C CA . LEU A 1 81 ? -22.516 -7.242 55.271 1.00 10.62 70 LEU A CA 1
ATOM 560 C C . LEU A 1 81 ? -22.601 -8.267 54.132 1.00 12.26 70 LEU A C 1
ATOM 561 O O . LEU A 1 81 ? -23.018 -9.409 54.383 1.00 12.35 70 LEU A O 1
ATOM 566 N N . PHE A 1 82 ? -22.352 -7.898 52.850 1.00 10.73 71 PHE A N 1
ATOM 567 C CA . PHE A 1 82 ? -22.594 -8.719 51.716 1.00 9.13 71 PHE A CA 1
ATOM 568 C C . PHE A 1 82 ? -21.273 -9.060 51.095 1.00 9.52 71 PHE A C 1
ATOM 569 O O . PHE A 1 82 ? -20.296 -8.331 51.160 1.00 11.02 71 PHE A O 1
ATOM 577 N N . GLY A 1 83 ? -21.190 -10.356 50.612 1.00 10.67 72 GLY A N 1
ATOM 578 C CA . GLY A 1 83 ? -19.965 -10.784 49.926 1.00 11.53 72 GLY A CA 1
ATOM 579 C C . GLY A 1 83 ? -20.000 -10.529 48.436 1.00 12.74 72 GLY A C 1
ATOM 580 O O . GLY A 1 83 ? -19.943 -9.402 47.942 1.00 13.14 72 GLY A O 1
ATOM 581 N N . SER A 1 84 ? -20.165 -11.623 47.668 1.00 13.41 73 SER A N 1
ATOM 582 C CA . SER A 1 84 ? -20.299 -11.444 46.233 1.00 13.80 73 SER A CA 1
ATOM 583 C C . SER A 1 84 ? -21.112 -12.565 45.658 1.00 17.09 73 SER A C 1
ATOM 584 O O . SER A 1 84 ? -21.154 -13.635 46.272 1.00 16.81 73 SER A O 1
ATOM 587 N N . VAL A 1 85 ? -21.790 -12.299 44.549 1.00 14.64 74 VAL A N 1
ATOM 588 C CA . VAL A 1 85 ? -22.655 -13.336 43.929 1.00 16.69 74 VAL A CA 1
ATOM 589 C C . VAL A 1 85 ? -22.306 -13.513 42.463 1.00 18.40 74 VAL A C 1
ATOM 590 O O . VAL A 1 85 ? -21.828 -12.599 41.800 1.00 17.69 74 VAL A O 1
ATOM 594 N N . GLY A 1 86 ? -22.554 -14.735 41.972 1.00 19.08 75 GLY A N 1
ATOM 595 C CA . GLY A 1 86 ? -22.491 -15.017 40.528 1.00 19.46 75 GLY A CA 1
ATOM 596 C C . GLY A 1 86 ? -21.472 -16.076 40.273 1.00 21.47 75 GLY A C 1
ATOM 597 O O . GLY A 1 86 ? -20.608 -16.387 41.099 1.00 21.98 75 GLY A O 1
ATOM 598 N N . GLY A 1 87 ? -21.534 -16.632 39.058 1.00 21.67 76 GLY A N 1
ATOM 599 C CA . GLY A 1 87 ? -20.572 -17.650 38.722 1.00 24.95 76 GLY A CA 1
ATOM 600 C C . GLY A 1 87 ? -21.059 -18.439 37.533 1.00 25.09 76 GLY A C 1
ATOM 601 O O . GLY A 1 87 ? -22.252 -18.396 37.238 1.00 28.08 76 GLY A O 1
ATOM 602 N N . PRO A 1 88 ? -20.132 -19.139 36.863 1.00 28.91 77 PRO A N 1
ATOM 603 C CA . PRO A 1 88 ? -20.513 -19.868 35.632 1.00 29.78 77 PRO A CA 1
ATOM 604 C C . PRO A 1 88 ? -21.589 -20.922 35.859 1.00 29.72 77 PRO A C 1
ATOM 605 O O . PRO A 1 88 ? -22.369 -21.182 34.934 1.00 31.88 77 PRO A O 1
ATOM 609 N N . LYS A 1 89 ? -21.647 -21.498 37.066 1.00 28.26 78 LYS A N 1
ATOM 610 C CA . LYS A 1 89 ? -22.667 -22.491 37.392 1.00 28.22 78 LYS A CA 1
ATOM 611 C C . LYS A 1 89 ? -24.076 -22.063 37.001 1.00 29.92 78 LYS A C 1
ATOM 612 O O . LYS A 1 89 ? -24.882 -22.903 36.558 1.00 29.19 78 LYS A O 1
ATOM 618 N N . TRP A 1 90 ? -24.352 -20.747 37.064 1.00 28.50 79 TRP A N 1
ATOM 619 C CA . TRP A 1 90 ? -25.687 -20.212 36.950 1.00 29.99 79 TRP A CA 1
ATOM 620 C C . TRP A 1 90 ? -25.819 -19.213 35.789 1.00 32.69 79 TRP A C 1
ATOM 621 O O . TRP A 1 90 ? -26.877 -18.607 35.592 1.00 33.60 79 TRP A O 1
ATOM 632 N N . GLU A 1 91 ? -24.772 -19.043 34.995 1.00 37.44 80 GLU A N 1
ATOM 633 C CA . GLU A 1 91 ? -24.919 -18.087 33.876 1.00 41.51 80 GLU A CA 1
ATOM 634 C C . GLU A 1 91 ? -25.696 -18.592 32.650 1.00 44.00 80 GLU A C 1
ATOM 635 O O . GLU A 1 91 ? -26.071 -17.807 31.777 1.00 45.12 80 GLU A O 1
ATOM 641 N N . HIS A 1 92 ? -25.988 -19.884 32.618 1.00 46.27 81 HIS A N 1
ATOM 642 C CA . HIS A 1 92 ? -26.849 -20.431 31.568 1.00 48.52 81 HIS A CA 1
ATOM 643 C C . HIS A 1 92 ? -28.292 -20.056 31.843 1.00 48.62 81 HIS A C 1
ATOM 644 O O . HIS A 1 92 ? -29.117 -20.014 30.914 1.00 49.14 81 HIS A O 1
ATOM 651 N N . LEU A 1 93 ? -28.585 -19.783 33.124 1.00 47.41 82 LEU A N 1
ATOM 652 C CA . LEU A 1 93 ? -29.931 -19.525 33.609 1.00 46.40 82 LEU A CA 1
ATOM 653 C C . LEU A 1 93 ? -30.590 -18.305 32.923 1.00 46.75 82 LEU A C 1
ATOM 654 O O . LEU A 1 93 ? -29.878 -17.442 32.399 1.00 46.33 82 LEU A O 1
ATOM 659 N N . PRO A 1 94 ? -31.944 -18.245 32.917 1.00 47.02 83 PRO A N 1
ATOM 660 C CA . PRO A 1 94 ? -32.627 -17.113 32.306 1.00 47.25 83 PRO A CA 1
ATOM 661 C C . PRO A 1 94 ? -32.135 -15.804 32.954 1.00 47.86 83 PRO A C 1
ATOM 662 O O . PRO A 1 94 ? -31.296 -15.838 33.858 1.00 48.12 83 PRO A O 1
ATOM 666 N N . PRO A 1 95 ? -32.637 -14.645 32.502 1.00 47.12 84 PRO A N 1
ATOM 667 C CA . PRO A 1 95 ? -31.950 -13.425 33.018 1.00 45.89 84 PRO A CA 1
ATOM 668 C C . PRO A 1 95 ? -32.364 -13.010 34.446 1.00 43.95 84 PRO A C 1
ATOM 669 O O . PRO A 1 95 ? -31.487 -12.654 35.299 1.00 42.95 84 PRO A O 1
ATOM 673 N N . ASN A 1 96 ? -33.679 -13.027 34.699 1.00 41.20 85 ASN A N 1
ATOM 674 C CA . ASN A 1 96 ? -34.235 -12.597 35.962 1.00 39.06 85 ASN A CA 1
ATOM 675 C C . ASN A 1 96 ? -33.847 -13.540 37.048 1.00 35.15 85 ASN A C 1
ATOM 676 O O . ASN A 1 96 ? -34.079 -13.287 38.198 1.00 34.98 85 ASN A O 1
ATOM 681 N N . ASP A 1 97 ? -33.262 -14.645 36.615 1.00 33.22 86 ASP A N 1
ATOM 682 C CA . ASP A 1 97 ? -33.037 -15.825 37.434 1.00 31.08 86 ASP A CA 1
ATOM 683 C C . ASP A 1 97 ? -31.597 -15.955 37.890 1.00 27.27 86 ASP A C 1
ATOM 684 O O . ASP A 1 97 ? -31.333 -16.764 38.758 1.00 27.80 86 ASP A O 1
ATOM 689 N N . GLN A 1 98 ? -30.683 -15.199 37.280 1.00 27.08 87 GLN A N 1
ATOM 690 C CA . GLN A 1 98 ? -29.222 -15.230 37.583 1.00 23.70 87 GLN A CA 1
ATOM 691 C C . GLN A 1 98 ? -28.935 -14.560 38.964 1.00 21.93 87 GLN A C 1
ATOM 692 O O . GLN A 1 98 ? -29.736 -13.731 39.443 1.00 21.38 87 GLN A O 1
ATOM 698 N N . PRO A 1 99 ? -27.840 -14.983 39.611 1.00 19.57 88 PRO A N 1
ATOM 699 C CA . PRO A 1 99 ? -27.541 -14.484 40.981 1.00 17.32 88 PRO A CA 1
ATOM 700 C C . PRO A 1 99 ? -27.438 -12.955 41.061 1.00 17.03 88 PRO A C 1
ATOM 701 O O . PRO A 1 99 ? -28.000 -12.389 41.987 1.00 17.12 88 PRO A O 1
ATOM 705 N N . GLU A 1 100 ? -26.754 -12.318 40.105 1.00 18.04 89 GLU A N 1
ATOM 706 C CA . GLU A 1 100 ? -26.480 -10.884 40.309 1.00 19.69 89 GLU A CA 1
ATOM 707 C C . GLU A 1 100 ? -27.668 -10.023 39.959 1.00 21.19 89 GLU A C 1
ATOM 708 O O . GLU A 1 100 ? -28.198 -9.291 40.784 1.00 21.60 89 GLU A O 1
ATOM 714 N N . ARG A 1 101 ? -28.138 -10.102 38.714 1.00 20.59 90 ARG A N 1
ATOM 715 C CA . ARG A 1 101 ? -29.324 -9.403 38.317 1.00 21.32 90 ARG A CA 1
ATOM 716 C C . ARG A 1 101 ? -30.463 -9.715 39.310 1.00 20.26 90 ARG A C 1
ATOM 717 O O . ARG A 1 101 ? -31.189 -8.839 39.788 1.00 21.80 90 ARG A O 1
ATOM 725 N N . GLY A 1 102 ? -30.494 -10.991 39.705 1.00 21.17 91 GLY A N 1
ATOM 726 C CA . GLY A 1 102 ? -31.605 -11.548 40.477 1.00 19.42 91 GLY A CA 1
ATOM 727 C C . GLY A 1 102 ? -31.647 -11.133 41.956 1.00 17.44 91 GLY A C 1
ATOM 728 O O . GLY A 1 102 ? -32.708 -11.049 42.556 1.00 20.56 91 GLY A O 1
ATOM 729 N N . ALA A 1 103 ? -30.458 -10.943 42.536 1.00 16.27 92 ALA A N 1
ATOM 730 C CA . ALA A 1 103 ? -30.366 -10.526 43.972 1.00 15.73 92 ALA A CA 1
ATOM 731 C C . ALA A 1 103 ? -30.134 -8.977 44.089 1.00 13.50 92 ALA A C 1
ATOM 732 O O . ALA A 1 103 ? -30.783 -8.278 44.883 1.00 15.43 92 ALA A O 1
ATOM 734 N N . LEU A 1 104 ? -29.147 -8.488 43.306 1.00 15.78 93 LEU A N 1
ATOM 735 C CA . LEU A 1 104 ? -28.763 -7.055 43.517 1.00 15.17 93 LEU A CA 1
ATOM 736 C C . LEU A 1 104 ? -29.806 -6.003 43.072 1.00 16.20 93 LEU A C 1
ATOM 737 O O . LEU A 1 104 ? -30.093 -5.023 43.849 1.00 13.80 93 LEU A O 1
ATOM 742 N N . LEU A 1 105 ? -30.446 -6.154 41.912 1.00 14.94 94 LEU A N 1
ATOM 743 C CA . LEU A 1 105 ? -31.420 -5.163 41.521 1.00 16.12 94 LEU A CA 1
ATOM 744 C C . LEU A 1 105 ? -32.630 -5.143 42.486 1.00 14.86 94 LEU A C 1
ATOM 745 O O . LEU A 1 105 ? -32.993 -4.121 42.984 1.00 14.12 94 LEU A O 1
ATOM 750 N N . PRO A 1 106 ? -33.193 -6.328 42.863 1.00 15.61 95 PRO A N 1
ATOM 751 C CA . PRO A 1 106 ? -34.320 -6.300 43.792 1.00 14.60 95 PRO A CA 1
ATOM 752 C C . PRO A 1 106 ? -33.919 -5.826 45.190 1.00 12.11 95 PRO A C 1
ATOM 753 O O . PRO A 1 106 ? -34.712 -5.093 45.861 1.00 13.50 95 PRO A O 1
ATOM 757 N N . LEU A 1 107 ? -32.718 -6.160 45.693 1.00 11.47 96 LEU A N 1
ATOM 758 C CA . LEU A 1 107 ? -32.256 -5.587 46.971 1.00 11.80 96 LEU A CA 1
ATOM 759 C C . LEU A 1 107 ? -32.271 -4.019 46.924 1.00 10.42 96 LEU A C 1
ATOM 760 O O . LEU A 1 107 ? -32.738 -3.357 47.877 1.00 13.28 96 LEU A O 1
ATOM 765 N N . ARG A 1 108 ? -31.655 -3.481 45.867 1.00 11.46 97 ARG A N 1
ATOM 766 C CA . ARG A 1 108 ? -31.560 -2.037 45.751 1.00 12.74 97 ARG A CA 1
ATOM 767 C C . ARG A 1 108 ? -32.955 -1.400 45.715 1.00 12.12 97 ARG A C 1
ATOM 768 O O . ARG A 1 108 ? -33.190 -0.420 46.375 1.00 12.28 97 ARG A O 1
ATOM 776 N N . GLY A 1 109 ? -33.827 -1.950 44.849 1.00 11.85 98 GLY A N 1
ATOM 777 C CA . GLY A 1 109 ? -35.224 -1.433 44.725 1.00 14.13 98 GLY A CA 1
ATOM 778 C C . GLY A 1 109 ? -36.009 -1.542 46.046 1.00 14.98 98 GLY A C 1
ATOM 779 O O . GLY A 1 109 ? -36.580 -0.563 46.522 1.00 16.50 98 GLY A O 1
ATOM 780 N N . HIS A 1 110 ? -36.052 -2.748 46.623 1.00 15.19 99 HIS A N 1
ATOM 781 C CA . HIS A 1 110 ? -36.799 -3.040 47.871 1.00 15.49 99 HIS A CA 1
ATOM 782 C C . HIS A 1 110 ? -36.387 -2.108 49.005 1.00 15.80 99 HIS A C 1
ATOM 783 O O . HIS A 1 110 ? -37.243 -1.559 49.720 1.00 17.50 99 HIS A O 1
ATOM 790 N N . PHE A 1 111 ? -35.073 -1.880 49.213 1.00 12.91 100 PHE A N 1
ATOM 791 C CA . PHE A 1 111 ? -34.653 -1.086 50.360 1.00 13.39 100 PHE A CA 1
ATOM 792 C C . PHE A 1 111 ? -34.389 0.425 49.988 1.00 10.25 100 PHE A C 1
ATOM 793 O O . PHE A 1 111 ? -33.848 1.147 50.795 1.00 12.45 100 PHE A O 1
ATOM 801 N N . GLU A 1 112 ? -34.733 0.731 48.738 1.00 12.75 101 GLU A N 1
ATOM 802 C CA . GLU A 1 112 ? -34.586 2.107 48.254 1.00 11.87 101 GLU A CA 1
ATOM 803 C C . GLU A 1 112 ? -33.159 2.599 48.428 1.00 11.25 101 GLU A C 1
ATOM 804 O O . GLU A 1 112 ? -32.879 3.680 48.939 1.00 11.74 101 GLU A O 1
ATOM 810 N N . LEU A 1 113 ? -32.200 1.729 48.021 1.00 10.41 102 LEU A N 1
ATOM 811 C CA . LEU A 1 113 ? -30.771 2.058 48.209 1.00 11.65 102 LEU A CA 1
ATOM 812 C C . LEU A 1 113 ? -30.296 2.961 47.098 1.00 12.32 102 LEU A C 1
ATOM 813 O O . LEU A 1 113 ? -29.637 2.486 46.140 1.00 11.34 102 LEU A O 1
ATOM 818 N N . PHE A 1 114 ? -30.730 4.219 47.111 1.00 10.29 103 PHE A N 1
ATOM 819 C CA . PHE A 1 114 ? -30.509 5.093 45.944 1.00 11.16 103 PHE A CA 1
ATOM 820 C C . PHE A 1 114 ? -29.060 5.511 45.929 1.00 10.85 103 PHE A C 1
ATOM 821 O O . PHE A 1 114 ? -28.620 6.010 44.913 1.00 10.60 103 PHE A O 1
ATOM 829 N N . CYS A 1 115 ? -28.286 5.352 46.968 1.00 9.53 104 CYS A N 1
ATOM 830 C CA . CYS A 1 115 ? -26.957 5.994 47.097 1.00 10.25 104 CYS A CA 1
ATOM 831 C C . CYS A 1 115 ? -25.878 4.912 47.005 1.00 11.58 104 CYS A C 1
ATOM 832 O O . CYS A 1 115 ? -25.858 4.025 47.864 1.00 12.33 104 CYS A O 1
ATOM 835 N N . ASN A 1 116 ? -25.066 4.831 45.972 1.00 8.58 105 ASN A N 1
ATOM 836 C CA . ASN A 1 116 ? -23.852 3.979 45.960 1.00 9.65 105 ASN A CA 1
ATOM 837 C C . ASN A 1 116 ? -22.602 4.798 46.084 1.00 9.34 105 ASN A C 1
ATOM 838 O O . ASN A 1 116 ? -22.466 5.859 45.369 1.00 9.56 105 ASN A O 1
ATOM 843 N N . MET A 1 117 ? -21.694 4.395 46.936 1.00 9.71 106 MET A N 1
ATOM 844 C CA . MET A 1 117 ? -20.435 5.118 47.066 1.00 9.02 106 MET A CA 1
ATOM 845 C C . MET A 1 117 ? -19.308 4.166 46.984 1.00 11.07 106 MET A C 1
ATOM 846 O O . MET A 1 117 ? -19.317 3.153 47.741 1.00 10.41 106 MET A O 1
ATOM 851 N N . ARG A 1 118 ? -18.364 4.382 46.081 1.00 9.54 107 ARG A N 1
ATOM 852 C CA . ARG A 1 118 ? -17.194 3.476 45.855 1.00 9.09 107 ARG A CA 1
ATOM 853 C C . ARG A 1 118 ? -15.941 4.263 46.001 1.00 10.65 107 ARG A C 1
ATOM 854 O O . ARG A 1 118 ? -15.577 5.073 45.079 1.00 10.25 107 ARG A O 1
ATOM 862 N N . PRO A 1 119 ? -15.321 4.236 47.170 1.00 9.24 108 PRO A N 1
ATOM 863 C CA . PRO A 1 119 ? -14.038 4.949 47.402 1.00 9.96 108 PRO A CA 1
ATOM 864 C C . PRO A 1 119 ? -12.871 4.205 46.761 1.00 10.47 108 PRO A C 1
ATOM 865 O O . PRO A 1 119 ? -12.808 2.959 46.906 1.00 12.71 108 PRO A O 1
ATOM 869 N N . ALA A 1 120 ? -11.978 4.900 46.065 1.00 10.73 109 ALA A N 1
ATOM 870 C CA . ALA A 1 120 ? -10.801 4.213 45.487 1.00 11.74 109 ALA A CA 1
ATOM 871 C C . ALA A 1 120 ? -9.629 5.113 45.606 1.00 12.89 109 ALA A C 1
ATOM 872 O O . ALA A 1 120 ? -9.672 6.308 45.234 1.00 12.62 109 ALA A O 1
ATOM 874 N N . LYS A 1 121 ? -8.499 4.576 45.988 1.00 13.58 110 LYS A N 1
ATOM 875 C CA . LYS A 1 121 ? -7.269 5.358 45.955 1.00 14.59 110 LYS A CA 1
ATOM 876 C C . LYS A 1 121 ? -6.056 4.505 45.664 1.00 14.30 110 LYS A C 1
ATOM 877 O O . LYS A 1 121 ? -6.093 3.271 45.766 1.00 16.03 110 LYS A O 1
ATOM 883 N N . LEU A 1 122 ? -4.976 5.155 45.231 1.00 15.07 111 LEU A N 1
ATOM 884 C CA . LEU A 1 122 ? -3.708 4.449 45.193 1.00 15.53 111 LEU A CA 1
ATOM 885 C C . LEU A 1 122 ? -3.050 4.433 46.565 1.00 16.52 111 LEU A C 1
ATOM 886 O O . LEU A 1 122 ? -2.851 5.467 47.127 1.00 16.95 111 LEU A O 1
ATOM 891 N N . HIS A 1 123 ? -2.792 3.268 47.137 1.00 16.58 112 HIS A N 1
ATOM 892 C CA . HIS A 1 123 ? -2.222 3.164 48.485 1.00 18.59 112 HIS A CA 1
ATOM 893 C C . HIS A 1 123 ? -0.688 3.382 48.460 1.00 20.62 112 HIS A C 1
ATOM 894 O O . HIS A 1 123 ? -0.059 2.998 47.478 1.00 20.34 112 HIS A O 1
ATOM 901 N N . PRO A 1 124 ? -0.120 3.943 49.548 1.00 23.24 113 PRO A N 1
ATOM 902 C CA . PRO A 1 124 ? 1.345 4.280 49.508 1.00 24.36 113 PRO A CA 1
ATOM 903 C C . PRO A 1 124 ? 2.141 3.032 49.280 1.00 24.40 113 PRO A C 1
ATOM 904 O O . PRO A 1 124 ? 1.904 2.002 49.959 1.00 25.49 113 PRO A O 1
ATOM 908 N N . GLY A 1 125 ? 3.046 3.069 48.305 1.00 24.06 114 GLY A N 1
ATOM 909 C CA . GLY A 1 125 ? 3.850 1.931 47.978 1.00 22.80 114 GLY A CA 1
ATOM 910 C C . GLY A 1 125 ? 3.262 0.911 47.048 1.00 21.65 114 GLY A C 1
ATOM 911 O O . GLY A 1 125 ? 3.928 -0.069 46.684 1.00 22.66 114 GLY A O 1
ATOM 912 N N . LEU A 1 126 ? 2.014 1.101 46.589 1.00 21.04 115 LEU A N 1
ATOM 913 C CA . LEU A 1 126 ? 1.432 0.165 45.624 1.00 19.84 115 LEU A CA 1
ATOM 914 C C . LEU A 1 126 ? 1.075 0.946 44.361 1.00 20.48 115 LEU A C 1
ATOM 915 O O . LEU A 1 126 ? 0.460 0.372 43.490 1.00 21.44 115 LEU A O 1
ATOM 920 N N . GLU A 1 127 ? 1.508 2.197 44.276 1.00 20.23 116 GLU A N 1
ATOM 921 C CA . GLU A 1 127 ? 1.238 2.960 43.051 1.00 21.17 116 GLU A CA 1
ATOM 922 C C . GLU A 1 127 ? 1.658 2.161 41.818 1.00 21.85 116 GLU A C 1
ATOM 923 O O . GLU A 1 127 ? 0.963 2.227 40.812 1.00 20.30 116 GLU A O 1
ATOM 929 N N . HIS A 1 128 ? 2.728 1.363 41.891 1.00 21.71 117 HIS A N 1
ATOM 930 C CA . HIS A 1 128 ? 3.257 0.601 40.771 1.00 21.44 117 HIS A CA 1
ATOM 931 C C . HIS A 1 128 ? 2.344 -0.482 40.182 1.00 23.28 117 HIS A C 1
ATOM 932 O O . HIS A 1 128 ? 2.556 -0.943 39.064 1.00 23.95 117 HIS A O 1
ATOM 939 N N . MET A 1 129 ? 1.393 -0.995 40.977 1.00 18.67 118 MET A N 1
ATOM 940 C CA . MET A 1 129 ? 0.501 -2.021 40.453 1.00 19.60 118 MET A CA 1
ATOM 941 C C . MET A 1 129 ? -0.617 -1.404 39.526 1.00 15.33 118 MET A C 1
ATOM 942 O O . MET A 1 129 ? -1.280 -2.138 38.827 1.00 14.75 118 MET A O 1
ATOM 947 N N . SER A 1 130 ? -0.755 -0.074 39.620 1.00 15.15 119 SER A N 1
ATOM 948 C CA . SER A 1 130 ? -1.706 0.630 38.721 1.00 12.21 119 SER A CA 1
ATOM 949 C C . SER A 1 130 ? -1.279 0.295 37.292 1.00 13.05 119 SER A C 1
ATOM 950 O O . SER A 1 130 ? -0.069 0.371 36.978 1.00 13.44 119 SER A O 1
ATOM 953 N N . PRO A 1 131 ? -2.194 0.202 36.327 1.00 10.44 120 PRO A N 1
ATOM 954 C CA . PRO A 1 131 ? -1.886 0.033 34.885 1.00 11.78 120 PRO A CA 1
ATOM 955 C C . PRO A 1 131 ? -1.570 1.371 34.245 1.00 11.00 120 PRO A C 1
ATOM 956 O O . PRO A 1 131 ? -1.400 1.371 33.027 1.00 12.76 120 PRO A O 1
ATOM 960 N N . LEU A 1 132 ? -1.564 2.468 34.997 1.00 11.41 121 LEU A N 1
ATOM 961 C CA . LEU A 1 132 ? -1.127 3.771 34.416 1.00 11.64 121 LEU A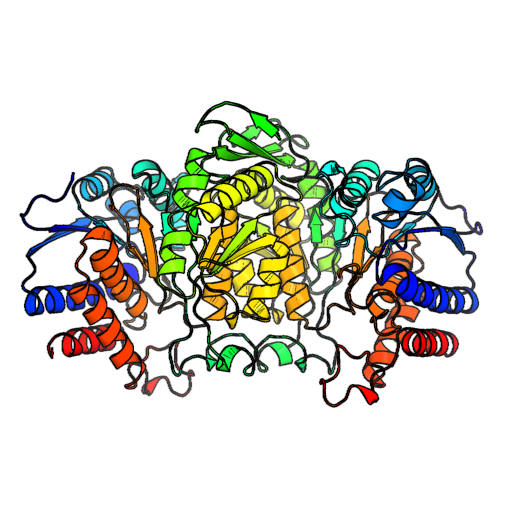 CA 1
ATOM 962 C C . LEU A 1 132 ? 0.370 3.839 34.233 1.00 11.55 121 LEU A C 1
ATOM 963 O O . LEU A 1 132 ? 1.123 3.168 34.970 1.00 13.27 121 LEU A O 1
ATOM 968 N N . ARG A 1 133 ? 0.727 4.670 33.279 1.00 11.11 122 ARG A N 1
ATOM 969 C CA . ARG A 1 133 ? 2.140 4.972 33.080 1.00 12.11 122 ARG A CA 1
ATOM 970 C C . ARG A 1 133 ? 2.692 5.457 34.407 1.00 10.57 122 ARG A C 1
ATOM 971 O O . ARG A 1 133 ? 2.059 6.190 35.216 1.00 12.19 122 ARG A O 1
ATOM 979 N N . SER A 1 134 ? 3.981 5.177 34.659 1.00 13.43 123 SER A N 1
ATOM 980 C CA A SER A 1 134 ? 4.529 5.437 36.021 0.50 12.88 123 SER A CA 1
ATOM 981 C CA B SER A 1 134 ? 4.563 5.475 36.019 0.50 12.99 123 SER A CA 1
ATOM 982 C C . SER A 1 134 ? 4.530 6.940 36.454 1.00 13.33 123 SER A C 1
ATOM 983 O O . SER A 1 134 ? 4.310 7.267 37.617 1.00 13.15 123 SER A O 1
ATOM 988 N N . ASP A 1 135 ? 4.753 7.872 35.510 1.00 12.34 124 ASP A N 1
ATOM 989 C CA . ASP A 1 135 ? 4.723 9.272 35.896 1.00 12.90 124 ASP A CA 1
ATOM 990 C C . ASP A 1 135 ? 3.328 9.746 36.278 1.00 14.85 124 ASP A C 1
ATOM 991 O O . ASP A 1 135 ? 3.187 10.709 37.001 1.00 17.68 124 ASP A O 1
ATOM 996 N N . ILE A 1 136 ? 2.315 8.989 35.773 1.00 13.16 125 ILE A N 1
ATOM 997 C CA . ILE A 1 136 ? 0.912 9.349 36.227 1.00 12.50 125 ILE A CA 1
ATOM 998 C C . ILE A 1 136 ? 0.612 8.657 37.553 1.00 11.59 125 ILE A C 1
ATOM 999 O O . ILE A 1 136 ? 0.109 9.336 38.454 1.00 12.90 125 ILE A O 1
ATOM 1004 N N . SER A 1 137 ? 0.859 7.357 37.632 1.00 12.69 126 SER A N 1
ATOM 1005 C CA . SER A 1 137 ? 0.571 6.712 38.929 1.00 13.16 126 SER A CA 1
ATOM 1006 C C . SER A 1 137 ? 1.368 7.238 40.081 1.00 15.19 126 SER A C 1
ATOM 1007 O O . SER A 1 137 ? 0.851 7.317 41.140 1.00 13.99 126 SER A O 1
ATOM 1010 N N . GLU A 1 138 ? 2.576 7.760 39.864 1.00 15.08 127 GLU A N 1
ATOM 1011 C CA . GLU A 1 138 ? 3.396 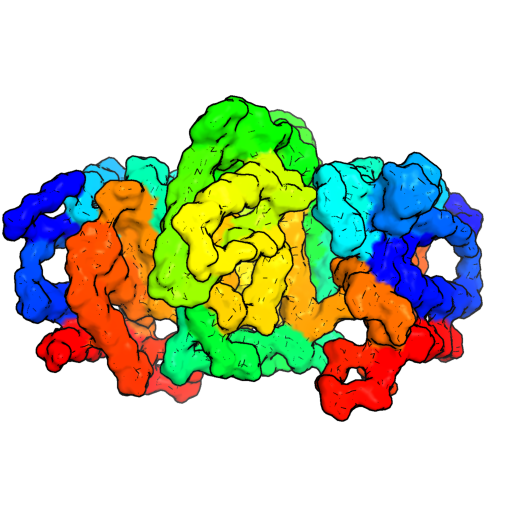8.314 40.987 1.00 18.63 127 GLU A CA 1
ATOM 1012 C C . GLU A 1 138 ? 2.680 9.514 41.585 1.00 17.63 127 GLU A C 1
ATOM 1013 O O . GLU A 1 138 ? 2.943 9.855 42.765 1.00 19.78 127 GLU A O 1
ATOM 1019 N N . LYS A 1 139 ? 1.802 10.208 40.813 1.00 16.32 128 LYS A N 1
ATOM 1020 C CA . LYS A 1 139 ? 1.127 11.393 41.314 1.00 16.62 128 LYS A CA 1
ATOM 1021 C C . LYS A 1 139 ? 0.034 11.028 42.322 1.00 17.88 128 LYS A C 1
ATOM 1022 O O . LYS A 1 139 ? -0.418 11.851 43.072 1.00 18.99 128 LYS A O 1
ATOM 1028 N N . GLY A 1 140 ? -0.344 9.735 42.364 1.00 15.30 129 GLY A N 1
ATOM 1029 C CA . GLY A 1 140 ? -1.418 9.311 43.251 1.00 14.69 129 GLY A CA 1
ATOM 1030 C C . GLY A 1 140 ? -2.826 9.722 42.717 1.00 12.71 129 GLY A C 1
ATOM 1031 O O . GLY A 1 140 ? -2.993 10.548 41.788 1.00 15.02 129 GLY A O 1
ATOM 1032 N N . PHE A 1 141 ? -3.827 9.093 43.324 1.00 13.19 130 PHE A N 1
ATOM 1033 C CA . PHE A 1 141 ? -5.209 9.620 43.201 1.00 12.15 130 PHE A CA 1
ATOM 1034 C C . PHE A 1 141 ? -6.067 9.033 44.334 1.00 11.67 130 PHE A C 1
ATOM 1035 O O . PHE A 1 141 ? -5.718 8.019 44.973 1.00 12.32 130 PHE A O 1
ATOM 1043 N N . ASP A 1 142 ? -7.151 9.749 44.622 1.00 11.30 131 ASP A N 1
ATOM 1044 C CA . ASP A 1 142 ? -8.142 9.328 45.600 1.00 11.52 131 ASP A CA 1
ATOM 1045 C C . ASP A 1 142 ? -9.474 9.888 45.124 1.00 11.38 131 ASP A C 1
ATOM 1046 O O . ASP A 1 142 ? -9.697 11.111 45.168 1.00 11.33 131 ASP A O 1
ATOM 1051 N N . ILE A 1 143 ? -10.306 8.976 44.610 1.00 11.10 132 ILE A N 1
ATOM 1052 C CA . ILE A 1 143 ? -11.533 9.393 43.950 1.00 9.09 132 ILE A CA 1
ATOM 1053 C C . ILE A 1 143 ? -12.673 8.640 44.564 1.00 9.88 132 ILE A C 1
ATOM 1054 O O . ILE A 1 143 ? -12.651 7.394 44.573 1.00 11.99 132 ILE A O 1
ATOM 1059 N N . LEU A 1 144 ? -13.672 9.387 45.040 1.00 9.79 133 LEU A N 1
ATOM 1060 C CA . LEU A 1 144 ? -14.892 8.764 45.551 1.00 10.23 133 LEU A CA 1
ATOM 1061 C C . LEU A 1 144 ? -15.952 8.864 44.485 1.00 10.35 133 LEU A C 1
ATOM 1062 O O . LEU A 1 144 ? -16.355 9.961 44.096 1.00 10.62 133 LEU A O 1
ATOM 1067 N N . CYS A 1 145 ? -16.499 7.734 44.034 1.00 8.14 134 CYS A N 1
ATOM 1068 C CA A CYS A 1 145 ? -17.548 7.746 43.028 0.50 7.98 134 CYS A CA 1
ATOM 1069 C CA B CYS A 1 145 ? -17.578 7.741 43.036 0.50 8.77 134 CYS A CA 1
ATOM 1070 C C . CYS A 1 145 ? -18.894 7.652 43.697 1.00 9.63 134 CYS A C 1
ATOM 1071 O O . CYS A 1 145 ? -19.159 6.674 44.448 1.00 9.39 134 CYS A O 1
ATOM 1076 N N . VAL A 1 146 ? -19.759 8.597 43.504 1.00 8.54 135 VAL A N 1
ATOM 1077 C CA . VAL A 1 146 ? -21.144 8.594 44.002 1.00 8.26 135 VAL A CA 1
ATOM 1078 C C . VAL A 1 146 ? -22.053 8.312 42.854 1.00 9.70 135 VAL A C 1
ATOM 1079 O O . VAL A 1 146 ? -22.042 9.049 41.811 1.00 11.01 135 VAL A O 1
ATOM 1083 N N . ARG A 1 147 ? -22.773 7.203 42.845 1.00 9.49 136 ARG A N 1
ATOM 1084 C CA . ARG A 1 147 ? -23.622 6.721 41.777 1.00 7.63 136 ARG A CA 1
ATOM 1085 C C . ARG A 1 147 ? -25.038 6.559 42.207 1.00 7.94 136 ARG A C 1
ATOM 1086 O O . ARG A 1 147 ? -25.331 5.956 43.290 1.00 8.90 136 ARG A O 1
ATOM 1094 N N . GLU A 1 148 ? -25.959 7.114 41.456 1.00 7.40 137 GLU A N 1
ATOM 1095 C CA . GLU A 1 148 ? -27.403 6.983 41.750 1.00 7.60 137 GLU A CA 1
ATOM 1096 C C . GLU A 1 148 ? -27.789 5.537 41.335 1.00 8.59 137 GLU A C 1
ATOM 1097 O O . GLU A 1 148 ? -27.439 5.038 40.267 1.00 8.70 137 GLU A O 1
ATOM 1103 N N . LEU A 1 149 ? -28.469 4.845 42.270 1.00 9.14 138 LEU A N 1
ATOM 1104 C CA . LEU A 1 149 ? -28.537 3.401 42.139 1.00 9.66 138 LEU A CA 1
ATOM 1105 C C . LEU A 1 149 ? -29.955 2.912 41.890 1.00 10.19 138 LEU A C 1
ATOM 1106 O O . LEU A 1 149 ? -30.097 1.688 41.599 1.00 11.25 138 LEU A O 1
ATOM 1111 N N . THR A 1 150 ? -30.993 3.685 42.099 1.00 10.48 139 THR A N 1
ATOM 1112 C CA . THR A 1 150 ? -32.370 3.146 41.958 1.00 10.96 139 THR A CA 1
ATOM 1113 C C . THR A 1 150 ? -33.210 3.700 40.807 1.00 10.78 139 THR A C 1
ATOM 1114 O O . THR A 1 150 ? -34.444 3.434 40.703 1.00 13.75 139 THR A O 1
ATOM 1118 N N . GLY A 1 151 ? -32.621 4.572 40.015 1.00 9.37 140 GLY A N 1
ATOM 1119 C CA . GLY A 1 151 ? -33.312 5.250 38.909 1.00 10.59 140 GLY A CA 1
ATOM 1120 C C . GLY A 1 151 ? -32.643 5.081 37.598 1.00 10.76 140 GLY A C 1
ATOM 1121 O O . GLY A 1 151 ? -31.935 4.083 37.356 1.00 11.45 140 GLY A O 1
ATOM 1122 N N . GLY A 1 152 ? -32.924 6.004 36.666 1.00 9.26 141 GLY A N 1
ATOM 1123 C CA . GLY A 1 152 ? -32.331 5.990 35.311 1.00 11.63 141 GLY A CA 1
ATOM 1124 C C . GLY A 1 152 ? -32.840 4.843 34.494 1.00 12.03 141 GLY A C 1
ATOM 1125 O O . GLY A 1 152 ? -34.012 4.452 34.534 1.00 13.83 141 GLY A O 1
ATOM 1126 N N . ILE A 1 153 ? -31.937 4.280 33.729 1.00 9.52 142 ILE A N 1
ATOM 1127 C CA . ILE A 1 153 ? -32.325 3.263 32.743 1.00 9.63 142 ILE A CA 1
ATOM 1128 C C . ILE A 1 153 ? -32.463 1.907 33.336 1.00 10.36 142 ILE A C 1
ATOM 1129 O O . ILE A 1 153 ? -32.966 0.973 32.629 1.00 11.79 142 ILE A O 1
ATOM 1134 N N . TYR A 1 154 ? -31.977 1.681 34.517 1.00 9.46 143 TYR A N 1
ATOM 1135 C CA . TYR A 1 154 ? -32.022 0.357 35.143 1.00 10.13 143 TYR A CA 1
ATOM 1136 C C . TYR A 1 154 ? -33.447 -0.024 35.477 1.00 13.45 143 TYR A C 1
ATOM 1137 O O . TYR A 1 154 ? -33.769 -1.220 35.243 1.00 16.73 143 TYR A O 1
ATOM 1146 N N . PHE A 1 155 ? -34.240 0.914 35.949 1.00 12.66 144 PHE A N 1
ATOM 1147 C CA . PHE A 1 155 ? -35.606 0.646 36.511 1.00 15.09 144 PHE A CA 1
ATOM 1148 C C . PHE A 1 155 ? -36.685 1.257 35.621 1.00 15.66 144 PHE A C 1
ATOM 1149 O O . PHE A 1 155 ? -37.893 1.025 35.916 1.00 18.06 144 PHE A O 1
ATOM 1157 N N . GLY A 1 156 ? -36.367 2.052 34.621 1.00 13.75 145 GLY A N 1
ATOM 1158 C CA . GLY A 1 156 ? -37.417 2.745 33.857 1.00 12.85 145 GLY A CA 1
ATOM 1159 C C . GLY A 1 156 ? -38.301 1.869 33.043 1.00 14.12 145 GLY A C 1
ATOM 1160 O O . GLY A 1 156 ? -37.842 0.873 32.519 1.00 15.08 145 GLY A O 1
ATOM 1161 N N . LYS A 1 157 ? -39.583 2.220 32.880 1.00 12.86 146 LYS A N 1
ATOM 1162 C CA . LYS A 1 157 ? -40.453 1.586 31.909 1.00 11.66 146 LYS A CA 1
ATOM 1163 C C . LYS A 1 157 ? -41.039 2.652 30.977 1.00 13.95 146 LYS A C 1
ATOM 1164 O O . LYS A 1 157 ? -41.047 3.834 31.306 1.00 13.16 146 LYS A O 1
ATOM 1170 N N . PRO A 1 158 ? -41.453 2.318 29.738 1.00 12.58 147 PRO A N 1
ATOM 1171 C CA . PRO A 1 158 ? -41.469 1.042 29.094 1.00 13.75 147 PRO A CA 1
ATOM 1172 C C . PRO A 1 158 ? -40.102 0.357 28.984 1.00 13.35 147 PRO A C 1
ATOM 1173 O O . PRO A 1 158 ? -39.057 0.995 28.699 1.00 12.52 147 PRO A O 1
ATOM 1177 N N . LYS A 1 159 ? -40.098 -0.975 29.176 1.00 12.73 148 LYS A N 1
ATOM 1178 C CA . LYS A 1 159 ? -38.876 -1.811 29.030 1.00 13.48 148 LYS A CA 1
ATOM 1179 C C . LYS A 1 159 ? -39.394 -3.139 28.562 1.00 12.65 148 LYS A C 1
ATOM 1180 O O . LYS A 1 159 ? -40.289 -3.755 29.176 1.00 14.97 148 LYS A O 1
ATOM 1186 N N . GLY A 1 160 ? -38.926 -3.585 27.390 1.00 12.80 149 GLY A N 1
ATOM 1187 C CA . GLY A 1 160 ? -39.402 -4.902 26.883 1.00 13.74 149 GLY A CA 1
ATOM 1188 C C . GLY A 1 160 ? -39.085 -5.080 25.424 1.00 15.07 149 GLY A C 1
ATOM 1189 O O . GLY A 1 160 ? -38.115 -4.511 24.909 1.00 12.95 149 GLY A O 1
ATOM 1190 N N . ARG A 1 161 ? -39.855 -5.912 24.700 1.00 13.45 150 ARG A N 1
ATOM 1191 C CA . ARG A 1 161 ? -39.553 -6.280 23.310 1.00 13.96 150 ARG A CA 1
ATOM 1192 C C . ARG A 1 161 ? -40.907 -6.607 22.627 1.00 13.98 150 ARG A C 1
ATOM 1193 O O . ARG A 1 161 ? -41.736 -7.344 23.245 1.00 16.75 150 ARG A O 1
ATOM 1201 N N . GLN A 1 162 ? -41.126 -5.972 21.471 1.00 13.64 151 GLN A N 1
ATOM 1202 C CA . GLN A 1 162 ? -42.397 -6.185 20.702 1.00 14.58 151 GLN A CA 1
ATOM 1203 C C . GLN A 1 162 ? -42.135 -6.181 19.271 1.00 17.60 151 GLN A C 1
ATOM 1204 O O . GLN A 1 162 ? -41.171 -5.632 18.807 1.00 16.42 151 GLN A O 1
ATOM 1210 N N . GLY A 1 163 ? -43.116 -6.689 18.479 1.00 18.77 152 GLY A N 1
ATOM 1211 C CA . GLY A 1 163 ? -43.074 -6.447 17.026 1.00 19.55 152 GLY A CA 1
ATOM 1212 C C . GLY A 1 163 ? -42.758 -7.751 16.295 1.00 20.15 152 GLY A C 1
ATOM 1213 O O . GLY A 1 163 ? -42.563 -8.824 16.894 1.00 21.44 152 GLY A O 1
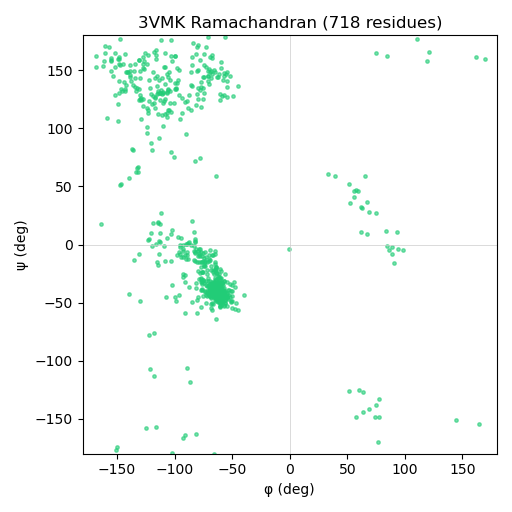ATOM 1214 N N . GLU A 1 164 ? -42.754 -7.699 14.974 1.00 23.80 153 GLU A N 1
ATOM 1215 C CA . GLU A 1 164 ? -42.234 -8.923 14.353 1.00 26.45 153 GLU A CA 1
ATOM 1216 C C . GLU A 1 164 ? -41.513 -8.765 13.079 1.00 22.63 153 GLU A C 1
ATOM 1217 O O . GLU A 1 164 ? -41.288 -7.678 12.590 1.00 24.12 153 GLU A O 1
ATOM 1223 N N . GLY A 1 165 ? -41.030 -9.946 12.653 1.00 24.87 154 GLY A N 1
ATOM 1224 C CA . GLY A 1 165 ? -40.051 -9.978 11.569 1.00 24.16 154 GLY A CA 1
ATOM 1225 C C . GLY A 1 165 ? -38.815 -9.161 11.913 1.00 22.09 154 GLY A C 1
ATOM 1226 O O . GLY A 1 165 ? -38.424 -9.122 13.097 1.00 19.82 154 GLY A O 1
ATOM 1227 N N . GLU A 1 166 ? -38.205 -8.591 10.887 1.00 20.72 155 GLU A N 1
ATOM 1228 C CA A GLU A 1 166 ? -36.949 -7.775 11.039 0.50 19.68 155 GLU A CA 1
ATOM 1229 C CA B GLU A 1 166 ? -36.977 -7.823 11.040 0.50 19.69 155 GLU A CA 1
ATOM 1230 C C . GLU A 1 166 ? -37.199 -6.537 11.870 1.00 19.13 155 GLU A C 1
ATOM 1231 O O . GLU A 1 166 ? -36.206 -5.921 12.369 1.00 20.88 155 GLU A O 1
ATOM 1242 N N . ASN A 1 167 ? -38.493 -6.173 12.055 1.00 18.67 156 ASN A N 1
ATOM 1243 C CA . ASN A 1 167 ? -38.813 -4.945 12.776 1.00 21.37 156 ASN A CA 1
ATOM 1244 C C . ASN A 1 167 ? -39.097 -5.188 14.261 1.00 18.20 156 ASN A C 1
ATOM 1245 O O . ASN A 1 167 ? -39.404 -4.232 14.945 1.00 19.44 156 ASN A O 1
ATOM 1250 N N . GLU A 1 168 ? -39.050 -6.418 14.750 1.00 17.83 157 GLU A N 1
ATOM 1251 C CA . GLU A 1 168 ? -39.159 -6.696 16.188 1.00 17.17 157 GLU A CA 1
ATOM 1252 C C . GLU A 1 168 ? -38.074 -5.857 16.870 1.00 15.05 157 GLU A C 1
ATOM 1253 O O . GLU A 1 168 ? -36.898 -5.841 16.417 1.00 16.10 157 GLU A O 1
ATOM 1259 N N . GLU A 1 169 ? -38.447 -5.202 17.972 1.00 15.29 158 GLU A N 1
ATOM 1260 C CA . GLU A 1 169 ? -37.561 -4.204 18.588 1.00 15.46 158 GLU A CA 1
ATOM 1261 C C . GLU A 1 169 ? -37.644 -4.332 20.086 1.00 14.14 158 GLU A C 1
ATOM 1262 O O . GLU A 1 169 ? -38.670 -4.676 20.731 1.00 15.75 158 GLU A O 1
ATOM 1268 N N . ALA A 1 170 ? -36.522 -4.030 20.693 1.00 12.28 159 ALA A N 1
ATOM 1269 C CA . ALA A 1 170 ? -36.506 -3.910 22.151 1.00 12.90 159 ALA A CA 1
ATOM 1270 C C . ALA A 1 170 ? -36.358 -2.467 22.547 1.00 11.63 159 ALA A C 1
ATOM 1271 O O . ALA A 1 170 ? -35.929 -1.618 21.753 1.00 11.99 159 ALA A O 1
ATOM 1273 N N . PHE A 1 171 ? -36.646 -2.200 23.811 1.00 10.22 160 PHE A N 1
ATOM 1274 C CA . PHE A 1 171 ? -36.639 -0.807 24.252 1.00 10.19 160 PHE A CA 1
ATOM 1275 C C . PHE A 1 171 ? -36.374 -0.764 25.761 1.00 10.32 160 PHE A C 1
ATOM 1276 O O . PHE A 1 171 ? -36.767 -1.690 26.513 1.00 9.77 160 PHE A O 1
ATOM 1284 N N . ASP A 1 172 ? -35.719 0.339 26.201 1.00 9.62 161 ASP A N 1
ATOM 1285 C CA . ASP A 1 172 ? -35.494 0.633 27.610 1.00 8.27 161 ASP A CA 1
ATOM 1286 C C . ASP A 1 172 ? -35.685 2.121 27.722 1.00 10.30 161 ASP A C 1
ATOM 1287 O O . ASP A 1 172 ? -35.455 2.872 26.809 1.00 12.40 161 ASP A O 1
ATOM 1292 N N . THR A 1 173 ? -36.167 2.525 28.884 1.00 8.75 162 THR A N 1
ATOM 1293 C CA . THR A 1 173 ? -36.448 3.957 29.169 1.00 9.99 162 THR A CA 1
ATOM 1294 C C . THR A 1 173 ? -35.615 4.457 30.348 1.00 8.30 162 THR A C 1
ATOM 1295 O O . THR A 1 173 ? -35.621 3.902 31.456 1.00 10.39 162 THR A O 1
ATOM 1299 N N . MET A 1 174 ? -34.810 5.492 30.069 1.00 9.55 163 MET A N 1
ATOM 1300 C CA . MET A 1 174 ? -34.126 6.183 31.130 1.00 9.24 163 MET A CA 1
ATOM 1301 C C . MET A 1 174 ? -34.978 7.291 31.709 1.00 8.73 163 MET A C 1
ATOM 1302 O O . MET A 1 174 ? -35.494 8.149 30.934 1.00 10.81 163 MET A O 1
ATOM 1307 N N . ARG A 1 175 ? -35.121 7.298 33.018 1.00 7.51 164 ARG A N 1
ATOM 1308 C CA . ARG A 1 175 ? -35.973 8.305 33.690 1.00 7.42 164 ARG A CA 1
ATOM 1309 C C . ARG A 1 175 ? -35.311 8.859 34.887 1.00 9.51 164 ARG A C 1
ATOM 1310 O O . ARG A 1 175 ? -34.746 8.120 35.697 1.00 10.56 164 ARG A O 1
ATOM 1318 N N . TYR A 1 176 ? -35.379 10.185 35.110 1.00 9.37 165 TYR A N 1
ATOM 1319 C CA . TYR A 1 176 ? -34.906 10.848 36.319 1.00 10.79 165 TYR A CA 1
ATOM 1320 C C . TYR A 1 176 ? -35.823 12.004 36.697 1.00 11.97 165 TYR A C 1
ATOM 1321 O O . TYR A 1 176 ? -36.128 12.815 35.784 1.00 12.30 165 TYR A O 1
ATOM 1330 N N . SER A 1 177 ? -36.194 12.078 37.913 1.00 11.22 166 SER A N 1
ATOM 1331 C CA . SER A 1 177 ? -36.934 13.251 38.435 1.00 11.37 166 SER A CA 1
ATOM 1332 C C . SER A 1 177 ? -36.014 14.178 39.172 1.00 12.15 166 SER A C 1
ATOM 1333 O O . SER A 1 177 ? -34.960 13.808 39.687 1.00 11.72 166 SER A O 1
ATOM 1336 N N . ARG A 1 178 ? -36.450 15.429 39.382 1.00 11.33 167 ARG A N 1
ATOM 1337 C CA . ARG A 1 178 ? -35.701 16.345 40.215 1.00 10.32 167 ARG A CA 1
ATOM 1338 C C . ARG A 1 178 ? -35.490 15.756 41.626 1.00 10.15 167 ARG A C 1
ATOM 1339 O O . ARG A 1 178 ? -34.349 15.932 42.139 1.00 12.17 167 ARG A O 1
ATOM 1347 N N . LYS A 1 179 ? -36.482 15.126 42.283 1.00 11.93 168 LYS A N 1
ATOM 1348 C CA . LYS A 1 179 ? -36.217 14.564 43.587 1.00 12.42 168 LYS A CA 1
ATOM 1349 C C . LYS A 1 179 ? -35.057 13.527 43.625 1.00 9.49 168 LYS A C 1
ATOM 1350 O O . LYS A 1 179 ? -34.291 13.515 44.529 1.00 12.33 168 LYS A O 1
ATOM 1356 N N . GLU A 1 180 ? -35.097 12.685 42.563 1.00 11.00 169 GLU A N 1
ATOM 1357 C CA . GLU A 1 180 ? -34.002 11.657 42.514 1.00 11.15 169 GLU A CA 1
ATOM 1358 C C . GLU A 1 180 ? -32.605 12.219 42.284 1.00 10.96 169 GLU A C 1
ATOM 1359 O O . GLU A 1 180 ? -31.644 11.807 42.951 1.00 10.04 169 GLU A O 1
ATOM 1365 N N . ILE A 1 181 ? -32.528 13.289 41.423 1.00 9.47 170 ILE A N 1
ATOM 1366 C CA . ILE A 1 181 ? -31.231 13.883 41.166 1.00 8.23 170 ILE A CA 1
ATOM 1367 C C . ILE A 1 181 ? -30.792 14.657 42.439 1.00 8.83 170 ILE A C 1
ATOM 1368 O O . ILE A 1 181 ? -29.630 14.608 42.859 1.00 9.69 170 ILE A O 1
ATOM 1373 N N . ARG A 1 182 ? -31.752 15.393 43.068 1.00 9.79 171 ARG A N 1
ATOM 1374 C CA . ARG A 1 182 ? -31.366 16.192 44.238 1.00 11.03 171 ARG A CA 1
ATOM 1375 C C . ARG A 1 182 ? -30.810 15.341 45.390 1.00 9.75 171 ARG A C 1
ATOM 1376 O O . ARG A 1 182 ? -29.769 15.692 45.925 1.00 11.36 171 ARG A O 1
ATOM 1384 N N . ARG A 1 183 ? -31.453 14.184 45.682 1.00 10.36 172 ARG A N 1
ATOM 1385 C CA . ARG A 1 183 ? -30.939 13.436 46.826 1.00 8.92 172 ARG A CA 1
ATOM 1386 C C . ARG A 1 183 ? -29.513 12.920 46.579 1.00 10.21 172 ARG A C 1
ATOM 1387 O O . ARG A 1 183 ? -28.756 12.838 47.551 1.00 10.23 172 ARG A O 1
ATOM 1395 N N . ILE A 1 184 ? -29.258 12.385 45.389 1.00 9.56 173 ILE A N 1
ATOM 1396 C CA . ILE A 1 184 ? -27.913 11.867 45.126 1.00 9.08 173 ILE A CA 1
ATOM 1397 C C . ILE A 1 184 ? -26.888 13.000 45.034 1.00 9.40 173 ILE A C 1
ATOM 1398 O O . ILE A 1 184 ? -25.757 12.830 45.508 1.00 9.85 173 ILE A O 1
ATOM 1403 N N . ALA A 1 185 ? -27.283 14.159 44.457 1.00 10.70 174 ALA A N 1
ATOM 1404 C CA . ALA A 1 185 ? -26.327 15.248 44.403 1.00 9.05 174 ALA A CA 1
ATOM 1405 C C . ALA A 1 185 ? -25.954 15.734 45.809 1.00 9.59 174 ALA A C 1
ATOM 1406 O O . ALA A 1 185 ? -24.771 16.118 46.046 1.00 10.90 174 ALA A O 1
ATOM 1408 N N . LYS A 1 186 ? -26.917 15.741 46.694 1.00 10.85 175 LYS A N 1
ATOM 1409 C CA . LYS A 1 186 ? -26.583 16.240 48.076 1.00 11.61 175 LYS A CA 1
ATOM 1410 C C . LYS A 1 186 ? -25.520 15.309 48.688 1.00 12.48 175 LYS A C 1
ATOM 1411 O O . LYS A 1 186 ? -24.628 15.800 49.395 1.00 13.78 175 LYS A O 1
ATOM 1417 N N . ILE A 1 187 ? -25.595 13.969 48.439 1.00 11.91 176 ILE A N 1
ATOM 1418 C CA A ILE A 1 187 ? -24.568 13.151 49.057 0.50 11.75 176 ILE A CA 1
ATOM 1419 C CA B ILE A 1 187 ? -24.585 13.047 48.986 0.50 10.82 176 ILE A CA 1
ATOM 1420 C C . ILE A 1 187 ? -23.222 13.454 48.446 1.00 10.79 176 ILE A C 1
ATOM 1421 O O . ILE A 1 187 ? -22.237 13.483 49.181 1.00 12.34 176 ILE A O 1
ATOM 1430 N N . ALA A 1 188 ? -23.152 13.735 47.130 1.00 10.62 177 ALA A N 1
ATOM 1431 C CA . ALA A 1 188 ? -21.857 13.994 46.467 1.00 9.85 177 ALA A CA 1
ATOM 1432 C C . ALA A 1 188 ? -21.279 15.315 47.052 1.00 10.14 177 ALA A C 1
ATOM 1433 O O . ALA A 1 188 ? -20.082 15.364 47.365 1.00 10.24 177 ALA A O 1
ATOM 1435 N N . PHE A 1 189 ? -22.145 16.346 47.171 1.00 11.08 178 PHE A N 1
ATOM 1436 C CA . PHE A 1 189 ? -21.616 17.603 47.733 1.00 11.07 178 PHE A CA 1
ATOM 1437 C C . PHE A 1 189 ? -21.231 17.509 49.200 1.00 11.95 178 PHE A C 1
ATOM 1438 O O . PHE A 1 189 ? -20.139 18.065 49.517 1.00 14.94 178 PHE A O 1
ATOM 1446 N N . GLU A 1 190 ? -21.996 16.802 50.041 1.00 11.90 179 GLU A N 1
ATOM 1447 C CA . GLU A 1 190 ? -21.584 16.627 51.403 1.00 13.85 179 GLU A CA 1
ATOM 1448 C C . GLU A 1 190 ? -20.261 15.860 51.473 1.00 15.50 179 GLU A C 1
ATOM 1449 O O . GLU A 1 190 ? -19.413 16.153 52.271 1.00 14.84 179 GLU A O 1
ATOM 1455 N N . SER A 1 191 ? -20.112 14.825 50.675 1.00 13.73 180 SER A N 1
ATOM 1456 C CA . SER A 1 191 ? -18.847 14.137 50.631 1.00 12.87 180 SER A CA 1
ATOM 1457 C C . SER A 1 191 ? -17.682 14.975 50.262 1.00 14.19 180 SER A C 1
ATOM 1458 O O . SER A 1 191 ? -16.611 14.888 50.913 1.00 14.57 180 SER A O 1
ATOM 1461 N N . ALA A 1 192 ? -17.864 15.783 49.213 1.00 12.45 181 ALA A N 1
ATOM 1462 C CA . ALA A 1 192 ? -16.829 16.670 48.689 1.00 12.63 181 ALA A CA 1
ATOM 1463 C C . ALA A 1 192 ? -16.450 17.691 49.798 1.00 14.71 181 ALA A C 1
ATOM 1464 O O . ALA A 1 192 ? -15.259 18.015 49.959 1.00 14.70 181 ALA A O 1
ATOM 1466 N N . GLN A 1 193 ? -17.464 18.158 50.531 1.00 15.99 182 GLN A N 1
ATOM 1467 C CA . GLN A 1 193 ? -17.226 19.210 51.579 1.00 16.98 182 GLN A CA 1
ATOM 1468 C C . GLN A 1 193 ? -16.208 18.677 52.577 1.00 16.68 182 GLN A C 1
ATOM 1469 O O . GLN A 1 193 ? -15.415 19.500 53.102 1.00 19.92 182 GLN A O 1
ATOM 1475 N N . GLY A 1 194 ? -16.219 17.371 52.871 1.00 16.84 183 GLY A N 1
ATOM 1476 C CA . GLY A 1 194 ? -15.347 16.681 53.833 1.00 16.25 183 GLY A CA 1
ATOM 1477 C C . GLY A 1 194 ? -14.068 16.084 53.272 1.00 16.08 183 GLY A C 1
ATOM 1478 O O . GLY A 1 194 ? -13.270 15.550 54.054 1.00 19.92 183 GLY A O 1
ATOM 1479 N N . ARG A 1 195 ? -13.868 16.236 51.952 1.00 15.67 184 ARG A N 1
ATOM 1480 C CA . ARG A 1 195 ? -12.734 15.725 51.242 1.00 14.02 184 ARG A CA 1
ATOM 1481 C C . ARG A 1 195 ? -11.946 16.871 50.636 1.00 15.13 184 ARG A C 1
ATOM 1482 O O . ARG A 1 195 ? -11.418 17.697 51.440 1.00 18.66 184 ARG A O 1
ATOM 1490 N N . ARG A 1 196 ? -11.858 17.048 49.301 1.00 14.97 185 ARG A N 1
ATOM 1491 C CA . ARG A 1 196 ? -11.065 18.084 48.719 1.00 14.84 185 ARG A CA 1
ATOM 1492 C C . ARG A 1 196 ? -11.920 19.129 47.982 1.00 14.81 185 ARG A C 1
ATOM 1493 O O . ARG A 1 196 ? -11.428 19.908 47.175 1.00 17.03 185 ARG A O 1
ATOM 1501 N N . LYS A 1 197 ? -13.213 19.138 48.316 1.00 14.31 186 LYS A N 1
ATOM 1502 C CA . LYS A 1 197 ? -14.111 20.181 47.868 1.00 15.62 186 LYS A CA 1
ATOM 1503 C C . LYS A 1 197 ? -14.240 20.325 46.363 1.00 14.83 186 LYS A C 1
ATOM 1504 O O . LYS A 1 197 ? -14.341 21.399 45.791 1.00 15.42 186 LYS A O 1
ATOM 1510 N N . LYS A 1 198 ? -14.413 19.189 45.681 1.00 13.83 187 LYS A N 1
ATOM 1511 C CA . LYS A 1 198 ? -14.654 19.258 44.229 1.00 12.45 187 LYS A CA 1
ATOM 1512 C C . LYS A 1 198 ? -15.605 18.134 43.888 1.00 12.67 187 LYS A C 1
ATOM 1513 O O . LYS A 1 198 ? -15.349 16.944 44.237 1.00 10.97 187 LYS A O 1
ATOM 1519 N N . VAL A 1 199 ? -16.645 18.470 43.113 1.00 11.91 188 VAL A N 1
ATOM 1520 C CA . VAL A 1 199 ? -17.597 17.464 42.519 1.00 10.65 188 VAL A CA 1
ATOM 1521 C C . VAL A 1 199 ? -17.480 17.558 40.978 1.00 11.84 188 VAL A C 1
ATOM 1522 O O . VAL A 1 199 ? -17.595 18.684 40.403 1.00 11.86 188 VAL A O 1
ATOM 1526 N N . THR A 1 200 ? -17.226 16.420 40.322 1.00 9.90 189 THR A N 1
ATOM 1527 C CA . THR A 1 200 ? -17.275 16.295 38.872 1.00 9.14 189 THR A CA 1
ATOM 1528 C C . THR A 1 200 ? -18.516 15.514 38.557 1.00 9.51 189 THR A C 1
ATOM 1529 O O . THR A 1 200 ? -18.541 14.295 38.858 1.00 9.66 189 THR A O 1
ATOM 1533 N N . SER A 1 201 ? -19.493 16.204 37.975 1.00 8.71 190 SER A N 1
ATOM 1534 C CA . SER A 1 201 ? -20.774 15.549 37.620 1.00 6.86 190 SER A CA 1
ATOM 1535 C C . SER A 1 201 ? -20.674 15.081 36.193 1.00 8.19 190 SER A C 1
ATOM 1536 O O . SER A 1 201 ? -20.295 15.787 35.266 1.00 10.05 190 SER A O 1
ATOM 1539 N N . VAL A 1 202 ? -20.940 13.770 35.892 1.00 7.43 191 VAL A N 1
ATOM 1540 C CA . VAL A 1 202 ? -20.675 13.075 34.612 1.00 7.19 191 VAL A CA 1
ATOM 1541 C C . VAL A 1 202 ? -22.028 12.826 33.987 1.00 7.91 191 VAL A C 1
ATOM 1542 O O . VAL A 1 202 ? -22.929 12.190 34.567 1.00 9.30 191 VAL A O 1
ATOM 1546 N N . ASP A 1 203 ? -22.205 13.317 32.765 1.00 7.82 192 ASP A N 1
ATOM 1547 C CA . ASP A 1 203 ? -23.533 13.182 32.091 1.00 8.61 192 ASP A CA 1
ATOM 1548 C C . ASP A 1 203 ? -23.351 13.096 30.586 1.00 8.87 192 ASP A C 1
ATOM 1549 O O . ASP A 1 203 ? -22.212 12.975 30.102 1.00 8.09 192 ASP A O 1
ATOM 1554 N N . LYS A 1 204 ? -24.416 13.083 29.806 1.00 8.06 193 LYS A N 1
ATOM 1555 C CA . LYS A 1 204 ? -24.325 13.232 28.351 1.00 9.30 193 LYS A CA 1
ATOM 1556 C C . LYS A 1 204 ? -25.342 14.267 27.933 1.00 9.31 193 LYS A C 1
ATOM 1557 O O . LYS A 1 204 ? -26.259 14.009 27.104 1.00 8.89 193 LYS A O 1
ATOM 1563 N N . ALA A 1 205 ? -25.170 15.494 28.428 1.00 8.92 194 ALA A N 1
ATOM 1564 C CA . ALA A 1 205 ? -26.225 16.565 28.309 1.00 10.30 194 ALA A CA 1
ATOM 1565 C C . ALA A 1 205 ? -26.325 17.138 26.896 1.00 10.87 194 ALA A C 1
ATOM 1566 O O . ALA A 1 205 ? -27.353 17.729 26.580 1.00 13.79 194 ALA A O 1
ATOM 1568 N N . ASN A 1 206 ? -25.377 16.839 26.023 1.00 10.82 195 ASN A N 1
ATOM 1569 C CA . ASN A 1 206 ? -25.497 17.198 24.570 1.00 12.14 195 ASN A CA 1
ATOM 1570 C C . ASN A 1 206 ? -26.375 16.230 23.801 1.00 14.88 195 ASN A C 1
ATOM 1571 O O . ASN A 1 206 ? -26.606 16.452 22.621 1.00 14.38 195 ASN A O 1
ATOM 1576 N N . VAL A 1 207 ? -26.861 15.122 24.393 1.00 11.29 196 VAL A N 1
ATOM 1577 C CA . VAL A 1 207 ? -27.653 14.095 23.700 1.00 13.02 196 VAL A CA 1
ATOM 1578 C C . VAL A 1 207 ? -28.935 13.820 24.532 1.00 14.06 196 VAL A C 1
ATOM 1579 O O . VAL A 1 207 ? -30.023 13.684 23.918 1.00 15.40 196 VAL A O 1
ATOM 1583 N N . LEU A 1 208 ? -28.863 13.595 25.851 1.00 10.86 197 LEU A N 1
ATOM 1584 C CA . LEU A 1 208 ? -29.959 13.042 26.597 1.00 9.48 197 LEU A CA 1
ATOM 1585 C C . LEU A 1 208 ? -30.768 14.072 27.353 1.00 9.79 197 LEU A C 1
ATOM 1586 O O . LEU A 1 208 ? -30.181 14.874 28.124 1.00 10.56 197 LEU A O 1
ATOM 1591 N N . ALA A 1 209 ? -32.116 14.010 27.271 1.00 8.50 198 ALA A N 1
ATOM 1592 C CA . ALA A 1 209 ? -32.920 14.878 28.099 1.00 9.48 198 ALA A CA 1
ATOM 1593 C C . ALA A 1 209 ? -32.702 14.661 29.552 1.00 9.70 198 ALA A C 1
ATOM 1594 O O . ALA A 1 209 ? -32.718 15.592 30.349 1.00 10.68 198 ALA A O 1
ATOM 1596 N N . CYS A 1 210 ? -32.502 13.389 29.938 1.00 8.83 199 CYS A N 1
ATOM 1597 C CA . CYS A 1 210 ? -32.199 13.150 31.324 1.00 8.82 199 CYS A CA 1
ATOM 1598 C C . CYS A 1 210 ? -30.964 13.834 31.818 1.00 9.08 199 CYS A C 1
ATOM 1599 O O . CYS A 1 210 ? -30.914 14.287 32.951 1.00 9.79 199 CYS A O 1
ATOM 1602 N N . SER A 1 211 ? -29.942 13.908 30.944 1.00 9.85 200 SER A N 1
ATOM 1603 C CA . SER A 1 211 ? -28.690 14.580 31.380 1.00 9.69 200 SER A CA 1
ATOM 1604 C C . SER A 1 211 ? -28.867 16.133 31.387 1.00 10.69 200 SER A C 1
ATOM 1605 O O . SER A 1 211 ? -28.233 16.741 32.251 1.00 10.32 200 SER A O 1
ATOM 1608 N N . VAL A 1 212 ? -29.714 16.673 30.506 1.00 9.80 201 VAL A N 1
ATOM 1609 C CA . VAL A 1 212 ? -29.958 18.160 30.620 1.00 10.15 201 VAL A CA 1
ATOM 1610 C C . VAL A 1 212 ? -30.585 18.418 31.969 1.00 10.34 201 VAL A C 1
ATOM 1611 O O . VAL A 1 212 ? -30.220 19.380 32.701 1.00 12.76 201 VAL A O 1
ATOM 1615 N N . LEU A 1 213 ? -31.578 17.590 32.421 1.00 10.00 202 LEU A N 1
ATOM 1616 C CA . LEU A 1 213 ? -32.189 17.828 33.669 1.00 9.77 202 LEU A CA 1
ATOM 1617 C C . LEU A 1 213 ? -31.229 17.545 34.853 1.00 9.87 202 LEU A C 1
ATOM 1618 O O . LEU A 1 213 ? -31.221 18.244 35.875 1.00 11.74 202 LEU A O 1
ATOM 1623 N N . TRP A 1 214 ? -30.466 16.468 34.714 1.00 9.49 203 TRP A N 1
ATOM 1624 C CA . TRP A 1 214 ? -29.459 16.152 35.707 1.00 9.72 203 TRP A CA 1
ATOM 1625 C C . TRP A 1 214 ? -28.559 17.431 36.006 1.00 9.25 203 TRP A C 1
ATOM 1626 O O . TRP A 1 214 ? -28.361 17.787 37.157 1.00 10.68 203 TRP A O 1
ATOM 1637 N N . ARG A 1 215 ? -28.005 17.954 34.899 1.00 10.71 204 ARG A N 1
ATOM 1638 C CA . ARG A 1 215 ? -27.056 19.074 35.023 1.00 12.28 204 ARG A CA 1
ATOM 1639 C C . ARG A 1 215 ? -27.772 20.307 35.664 1.00 11.00 204 ARG A C 1
ATOM 1640 O O . ARG A 1 215 ? -27.250 20.912 36.593 1.00 13.13 204 ARG A O 1
ATOM 1648 N N . GLU A 1 216 ? -29.056 20.545 35.288 1.00 11.62 205 GLU A N 1
ATOM 1649 C CA . GLU A 1 216 ? -29.825 21.623 35.922 1.00 11.47 205 GLU A CA 1
ATOM 1650 C C . GLU A 1 216 ? -29.982 21.432 37.394 1.00 12.72 205 GLU A C 1
ATOM 1651 O O . GLU A 1 216 ? -29.823 22.393 38.196 1.00 12.74 205 GLU A O 1
ATOM 1657 N N . VAL A 1 217 ? -30.353 20.207 37.854 1.00 10.55 206 VAL A N 1
ATOM 1658 C CA . VAL A 1 217 ? -30.666 20.034 39.222 1.00 9.60 206 VAL A CA 1
ATOM 1659 C C . VAL A 1 217 ? -29.356 19.988 40.076 1.00 10.65 206 VAL A C 1
ATOM 1660 O O . VAL A 1 217 ? -29.333 20.455 41.226 1.00 11.11 206 VAL A O 1
ATOM 1664 N N . VAL A 1 218 ? -28.275 19.438 39.457 1.00 10.52 207 VAL A N 1
ATOM 1665 C CA . VAL A 1 218 ? -26.995 19.504 40.079 1.00 11.89 207 VAL A CA 1
ATOM 1666 C C . VAL A 1 218 ? -26.557 20.970 40.357 1.00 12.20 207 VAL A C 1
ATOM 1667 O O . VAL A 1 218 ? -26.050 21.293 41.422 1.00 11.18 207 VAL A O 1
ATOM 1671 N N . GLU A 1 219 ? -26.808 21.791 39.343 1.00 10.78 208 GLU A N 1
ATOM 1672 C CA . GLU A 1 219 ? -26.507 23.263 39.540 1.00 13.04 208 GLU A CA 1
ATOM 1673 C C . GLU A 1 219 ? -27.362 23.850 40.628 1.00 13.78 208 GLU A C 1
ATOM 1674 O O . GLU A 1 219 ? -26.850 24.638 41.478 1.00 13.71 208 GLU A O 1
ATOM 1680 N N . GLU A 1 220 ? -28.607 23.428 40.725 1.00 11.59 209 GLU A N 1
ATOM 1681 C CA . GLU A 1 220 ? -29.443 23.892 41.876 1.00 13.03 209 GLU A CA 1
ATOM 1682 C C . GLU A 1 220 ? -28.874 23.520 43.226 1.00 14.50 209 GLU A C 1
ATOM 1683 O O . GLU A 1 220 ? -28.684 24.281 44.143 1.00 15.51 209 GLU A O 1
ATOM 1689 N N . VAL A 1 221 ? -28.546 22.233 43.432 1.00 13.99 210 VAL A N 1
ATOM 1690 C CA . VAL A 1 221 ? -28.047 21.812 44.704 1.00 13.10 210 VAL A CA 1
ATOM 1691 C C . VAL A 1 221 ? -26.661 22.440 45.022 1.00 12.31 210 VAL A C 1
ATOM 1692 O O . VAL A 1 221 ? -26.343 22.756 46.216 1.00 14.85 210 VAL A O 1
ATOM 1696 N N . ALA A 1 222 ? -25.866 22.664 43.978 1.00 13.37 211 ALA A N 1
ATOM 1697 C CA . ALA A 1 222 ? -24.470 23.217 44.066 1.00 12.78 211 ALA A CA 1
ATOM 1698 C C . ALA A 1 222 ? -24.525 24.632 44.810 1.00 14.49 211 ALA A C 1
ATOM 1699 O O . ALA A 1 222 ? -23.581 25.004 45.486 1.00 16.49 211 ALA A O 1
ATOM 1701 N N . LYS A 1 223 ? -25.614 25.330 44.636 1.00 15.79 212 LYS A N 1
ATOM 1702 C CA . LYS A 1 223 ? -25.799 26.649 45.356 1.00 16.63 212 LYS A CA 1
ATOM 1703 C C . LYS A 1 223 ? -25.683 26.497 46.872 1.00 18.64 212 LYS A C 1
ATOM 1704 O O . LYS A 1 223 ? -25.235 27.463 47.563 1.00 18.36 212 LYS A O 1
ATOM 1710 N N . ASP A 1 224 ? -26.068 25.370 47.463 1.00 17.23 213 ASP A N 1
ATOM 1711 C CA . ASP A 1 224 ? -26.084 25.202 48.897 1.00 17.63 213 ASP A CA 1
ATOM 1712 C C . ASP A 1 224 ? -24.696 24.811 49.437 1.00 18.06 213 ASP A C 1
ATOM 1713 O O . ASP A 1 224 ? -24.566 24.568 50.651 1.00 19.93 213 ASP A O 1
ATOM 1718 N N . TYR A 1 225 ? -23.717 24.668 48.540 1.00 18.81 214 TYR A N 1
ATOM 1719 C CA . TYR A 1 225 ? -22.354 24.191 48.899 1.00 18.67 214 TYR A CA 1
ATOM 1720 C C . TYR A 1 225 ? -21.292 25.121 48.224 1.00 21.60 214 TYR A C 1
ATOM 1721 O O . TYR A 1 225 ? -20.529 24.756 47.328 1.00 23.33 214 TYR A O 1
ATOM 1730 N N . PRO A 1 226 ? -21.288 26.445 48.589 1.00 22.38 215 PRO A N 1
ATOM 1731 C CA . PRO A 1 226 ? -20.442 27.473 47.956 1.00 23.68 215 PRO A CA 1
ATOM 1732 C C . PRO A 1 226 ? -18.902 27.233 48.054 1.00 21.12 215 PRO A C 1
ATOM 1733 O O . PRO A 1 226 ? -18.177 27.748 47.244 1.00 25.26 215 PRO A O 1
ATOM 1737 N N . ASP A 1 227 ? -18.493 26.408 49.022 1.00 23.04 216 ASP A N 1
ATOM 1738 C CA . ASP A 1 227 ? -17.052 25.989 49.270 1.00 22.88 216 ASP A CA 1
ATOM 1739 C C . ASP A 1 227 ? -16.582 24.927 48.222 1.00 20.78 216 ASP A C 1
ATOM 1740 O O . ASP A 1 227 ? -15.378 24.658 48.071 1.00 20.90 216 ASP A O 1
ATOM 1745 N N . VAL A 1 228 ? -17.554 24.341 47.507 1.00 19.04 217 VAL A N 1
ATOM 1746 C CA . VAL A 1 228 ? -17.238 23.202 46.651 1.00 17.06 217 VAL A CA 1
ATOM 1747 C C . VAL A 1 228 ? -17.266 23.585 45.212 1.00 17.46 217 VAL A C 1
ATOM 1748 O O . VAL A 1 228 ? -18.222 24.239 44.759 1.00 16.79 217 VAL A O 1
ATOM 1752 N N . GLU A 1 229 ? -16.224 23.247 44.472 1.00 16.26 218 GLU A N 1
ATOM 1753 C CA . GLU A 1 229 ? -16.143 23.483 43.015 1.00 15.72 218 GLU A CA 1
ATOM 1754 C C . GLU A 1 229 ? -16.956 22.424 42.254 1.00 15.72 218 GLU A C 1
ATOM 1755 O O . GLU A 1 229 ? -16.828 21.247 42.561 1.00 17.07 218 GLU A O 1
ATOM 1761 N N . LEU A 1 230 ? -17.774 22.828 41.301 1.00 14.55 219 LEU A N 1
ATOM 1762 C CA . LEU A 1 230 ? -18.544 21.911 40.415 1.00 12.46 219 LEU A CA 1
ATOM 1763 C C . LEU A 1 230 ? -18.023 22.036 39.071 1.00 15.39 219 LEU A C 1
ATOM 1764 O O . LEU A 1 230 ? -17.833 23.140 38.444 1.00 15.94 219 LEU A O 1
ATOM 1769 N N . GLU A 1 231 ? -17.747 20.904 38.507 1.00 12.99 220 GLU A N 1
ATOM 1770 C CA . GLU A 1 231 ? -17.580 20.863 37.085 1.00 15.78 220 GLU A CA 1
ATOM 1771 C C . GLU A 1 231 ? -18.381 19.758 36.455 1.00 11.99 220 GLU A C 1
ATOM 1772 O O . GLU A 1 231 ? -18.681 18.759 37.147 1.00 14.71 220 GLU A O 1
ATOM 1778 N N . HIS A 1 232 ? -18.661 19.873 35.174 1.00 10.63 221 HIS A N 1
ATOM 1779 C CA . HIS A 1 232 ? -19.449 18.901 34.426 1.00 8.64 221 HIS A CA 1
ATOM 1780 C C . HIS A 1 232 ? -18.534 18.332 33.426 1.00 11.04 221 HIS A C 1
ATOM 1781 O O . HIS A 1 232 ? -17.696 19.012 32.810 1.00 14.21 221 HIS A O 1
ATOM 1788 N N . ILE A 1 233 ? -18.699 17.030 33.128 1.00 10.14 222 ILE A N 1
ATOM 1789 C CA . ILE A 1 233 ? -17.943 16.375 32.064 1.00 8.89 222 ILE A CA 1
ATOM 1790 C C . ILE A 1 233 ? -18.782 15.328 31.317 1.00 10.18 222 ILE A C 1
ATOM 1791 O O . ILE A 1 233 ? -19.644 14.705 32.003 1.00 10.64 222 ILE A O 1
ATOM 1796 N N . TYR A 1 234 ? -18.703 15.192 30.016 1.00 9.28 223 TYR A N 1
ATOM 1797 C CA . TYR A 1 234 ? -19.453 14.187 29.292 1.00 8.14 223 TYR A CA 1
ATOM 1798 C C . TYR A 1 234 ? -18.848 12.817 29.615 1.00 10.99 223 TYR A C 1
ATOM 1799 O O . TYR A 1 234 ? -17.581 12.661 29.674 1.00 10.92 223 TYR A O 1
ATOM 1808 N N . ILE A 1 235 ? -19.668 11.775 29.604 1.00 8.01 224 ILE A N 1
ATOM 1809 C CA . ILE A 1 235 ? -19.192 10.452 29.955 1.00 10.55 224 ILE A CA 1
ATOM 1810 C C . ILE A 1 235 ? -18.044 9.921 29.047 1.00 9.75 224 ILE A C 1
ATOM 1811 O O . ILE A 1 235 ? -17.143 9.270 29.564 1.00 9.79 224 ILE A O 1
ATOM 1816 N N . ASP A 1 236 ? -18.148 10.134 27.758 1.00 8.60 225 ASP A N 1
ATOM 1817 C CA . ASP A 1 236 ? -17.106 9.664 26.882 1.00 9.50 225 ASP A CA 1
ATOM 1818 C C . ASP A 1 236 ? -15.765 10.381 27.300 1.00 10.60 225 ASP A C 1
ATOM 1819 O O . ASP A 1 236 ? -14.743 9.684 27.457 1.00 9.36 225 ASP A O 1
ATOM 1824 N N . ASN A 1 237 ? -15.800 11.711 27.375 1.00 9.07 226 ASN A N 1
ATOM 1825 C CA . ASN A 1 237 ? -14.585 12.491 27.799 1.00 9.69 226 ASN A CA 1
ATOM 1826 C C . ASN A 1 237 ? -14.133 12.085 29.193 1.00 10.37 226 ASN A C 1
ATOM 1827 O O . ASN A 1 237 ? -12.908 12.009 29.406 1.00 10.24 226 ASN A O 1
ATOM 1832 N N . ALA A 1 238 ? -15.052 11.715 30.083 1.00 9.85 227 ALA A N 1
ATOM 1833 C CA . ALA A 1 238 ? -14.620 11.376 31.439 1.00 9.23 227 ALA A CA 1
ATOM 1834 C C . ALA A 1 238 ? -13.744 10.086 31.338 1.00 9.32 227 ALA A C 1
ATOM 1835 O O . ALA A 1 238 ? -12.746 9.995 32.098 1.00 9.16 227 ALA A O 1
ATOM 1837 N N . THR A 1 239 ? -14.090 9.094 30.494 1.00 9.48 228 THR A N 1
ATOM 1838 C CA . THR A 1 239 ? -13.213 7.925 30.420 1.00 9.59 228 THR A CA 1
ATOM 1839 C C . THR A 1 239 ? -11.797 8.271 30.009 1.00 10.20 228 THR A C 1
ATOM 1840 O O . THR A 1 239 ? -10.856 7.607 30.365 1.00 11.34 228 THR A O 1
ATOM 1844 N N . MET A 1 240 ? -11.705 9.322 29.159 1.00 8.67 229 MET A N 1
ATOM 1845 C CA . MET A 1 240 ? -10.354 9.793 28.732 1.00 9.64 229 MET A CA 1
ATOM 1846 C C . MET A 1 240 ? -9.672 10.558 29.817 1.00 8.90 229 MET A C 1
ATOM 1847 O O . MET A 1 240 ? -8.433 10.311 30.055 1.00 11.46 229 MET A O 1
ATOM 1852 N N . GLN A 1 241 ? -10.337 11.455 30.513 1.00 9.19 230 GLN A N 1
ATOM 1853 C CA . GLN A 1 241 ? -9.698 12.297 31.488 1.00 8.91 230 GLN A CA 1
ATOM 1854 C C . GLN A 1 241 ? -9.280 11.526 32.734 1.00 10.01 230 GLN A C 1
ATOM 1855 O O . GLN A 1 241 ? -8.266 11.867 33.398 1.00 11.00 230 GLN A O 1
ATOM 1861 N N . LEU A 1 242 ? -10.016 10.455 33.051 1.00 10.78 231 LEU A N 1
ATOM 1862 C CA . LEU A 1 242 ? -9.559 9.608 34.199 1.00 11.59 231 LEU A CA 1
ATOM 1863 C C . LEU A 1 242 ? -8.243 8.918 33.943 1.00 11.20 231 LEU A C 1
ATOM 1864 O O . LEU A 1 242 ? -7.555 8.578 34.922 1.00 12.79 231 LEU A O 1
ATOM 1869 N N . LEU A 1 243 ? -7.897 8.688 32.669 1.00 12.49 232 LEU A N 1
ATOM 1870 C CA . LEU A 1 243 ? -6.595 8.094 32.249 1.00 11.67 232 LEU A CA 1
ATOM 1871 C C . LEU A 1 243 ? -5.515 9.143 32.345 1.00 13.49 232 LEU A C 1
ATOM 1872 O O . LEU A 1 243 ? -4.400 8.863 32.772 1.00 16.39 232 LEU A O 1
ATOM 1877 N N . ARG A 1 244 ? -5.851 10.367 31.965 1.00 12.58 233 ARG A N 1
ATOM 1878 C CA . ARG A 1 244 ? -4.786 11.340 31.731 1.00 13.73 233 ARG A CA 1
ATOM 1879 C C . ARG A 1 244 ? -4.489 12.113 32.982 1.00 13.99 233 ARG A C 1
ATOM 1880 O O . ARG A 1 244 ? -3.311 12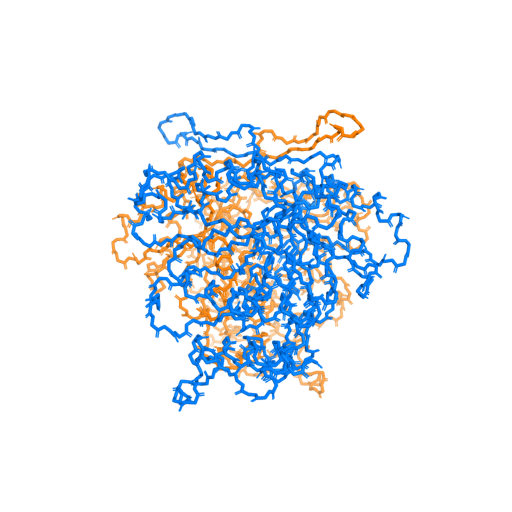.583 33.227 1.00 17.26 233 ARG A O 1
ATOM 1888 N N . ARG A 1 245 ? -5.474 12.368 33.834 1.00 12.75 234 ARG A N 1
ATOM 1889 C CA . ARG A 1 245 ? -5.260 13.273 34.991 1.00 12.07 234 ARG A CA 1
ATOM 1890 C C . ARG A 1 245 ? -6.134 12.822 36.252 1.00 9.94 234 ARG A C 1
ATOM 1891 O O . ARG A 1 245 ? -6.761 13.640 36.871 1.00 12.65 234 ARG A O 1
ATOM 1899 N N . PRO A 1 246 ? -6.048 11.531 36.647 1.00 11.37 235 PRO A N 1
ATOM 1900 C CA . PRO A 1 246 ? -6.841 11.059 37.798 1.00 11.58 235 PRO A CA 1
ATOM 1901 C C . PRO A 1 246 ? -6.534 11.800 39.084 1.00 11.50 235 PRO A C 1
ATOM 1902 O O . PRO A 1 246 ? -7.421 11.884 39.940 1.00 12.11 235 PRO A O 1
ATOM 1906 N N . ASN A 1 247 ? -5.359 12.413 39.216 1.00 12.58 236 ASN A N 1
ATOM 1907 C CA . ASN A 1 247 ? -5.125 13.162 40.419 1.00 13.44 236 ASN A CA 1
ATOM 1908 C C . ASN A 1 247 ? -5.952 14.429 40.558 1.00 11.76 236 ASN A C 1
ATOM 1909 O O . ASN A 1 247 ? -6.005 15.000 41.702 1.00 16.59 236 ASN A O 1
ATOM 1914 N N . GLU A 1 248 ? -6.590 14.864 39.473 1.00 12.09 237 GLU A N 1
ATOM 1915 C CA . GLU A 1 248 ? -7.358 16.115 39.534 1.00 13.75 237 GLU A CA 1
ATOM 1916 C C . GLU A 1 248 ? -8.805 15.886 39.950 1.00 14.79 237 GLU A C 1
ATOM 1917 O O . GLU A 1 248 ? -9.527 16.836 39.992 1.00 20.29 237 GLU A O 1
ATOM 1923 N N . PHE A 1 249 ? -9.276 14.658 40.227 1.00 11.80 238 PHE A N 1
ATOM 1924 C CA . PHE A 1 249 ? -10.677 14.491 40.612 1.00 11.67 238 PHE A CA 1
ATOM 1925 C C . PHE A 1 249 ? -10.790 14.150 42.078 1.00 11.38 238 PHE A C 1
ATOM 1926 O O . PHE A 1 249 ? -9.856 13.600 42.670 1.00 13.38 238 PHE A O 1
ATOM 1934 N N . ASP A 1 250 ? -11.900 14.495 42.670 1.00 10.07 239 ASP A N 1
ATOM 1935 C CA . ASP A 1 250 ? -12.142 14.326 44.089 1.00 10.81 239 ASP A CA 1
ATOM 1936 C C . ASP A 1 250 ? -13.415 13.441 44.220 1.00 10.66 239 ASP A C 1
ATOM 1937 O O . ASP A 1 250 ? -13.258 12.183 44.424 1.00 11.33 239 ASP A O 1
ATOM 1942 N N . VAL A 1 251 ? -14.601 13.986 44.035 1.00 9.96 240 VAL A N 1
ATOM 1943 C CA . VAL A 1 251 ? -15.853 13.193 44.068 1.00 8.41 240 VAL A CA 1
ATOM 1944 C C . VAL A 1 251 ? -16.449 13.233 42.694 1.00 9.78 240 VAL A C 1
ATOM 1945 O O . VAL A 1 251 ? -16.482 14.316 42.034 1.00 9.42 240 VAL A O 1
ATOM 1949 N N . MET A 1 252 ? -16.815 12.053 42.156 1.00 8.53 241 MET A N 1
ATOM 1950 C CA . MET A 1 252 ? -17.541 11.940 40.871 1.00 7.44 241 MET A CA 1
ATOM 1951 C C . MET A 1 252 ? -18.996 11.798 41.195 1.00 9.02 241 MET A C 1
ATOM 1952 O O . MET A 1 252 ? -19.392 11.073 42.173 1.00 10.97 241 MET A O 1
ATOM 1957 N N . LEU A 1 253 ? -19.947 12.397 40.445 1.00 8.47 242 LEU A N 1
ATOM 1958 C CA . LEU A 1 253 ? -21.374 12.303 40.730 1.00 7.33 242 LEU A CA 1
ATOM 1959 C C . LEU A 1 253 ? -21.938 11.838 39.423 1.00 7.89 242 LEU A C 1
ATOM 1960 O O . LEU A 1 253 ? -21.876 12.480 38.394 1.00 9.19 242 LEU A O 1
ATOM 1965 N N . CYS A 1 254 ? -22.573 10.653 39.460 1.00 7.74 243 CYS A N 1
ATOM 1966 C CA . CYS A 1 254 ? -23.019 10.023 38.238 1.00 8.65 243 CYS A CA 1
ATOM 1967 C C . CYS A 1 254 ? -24.423 9.381 38.334 1.00 8.34 243 CYS A C 1
ATOM 1968 O O . CYS A 1 254 ? -24.816 8.904 39.433 1.00 8.65 243 CYS A O 1
ATOM 1971 N N . SER A 1 255 ? -25.101 9.265 37.175 1.00 8.09 244 SER A N 1
ATOM 1972 C CA . SER A 1 255 ? -26.317 8.494 37.084 1.00 8.50 244 SER A CA 1
ATOM 1973 C C . SER A 1 255 ? -25.977 7.021 37.186 1.00 8.14 244 SER A C 1
ATOM 1974 O O . SER A 1 255 ? -24.828 6.603 37.391 1.00 9.96 244 SER A O 1
ATOM 1977 N N . ASN A 1 256 ? -27.042 6.231 37.148 1.00 7.43 245 ASN A N 1
ATOM 1978 C CA . ASN A 1 256 ? -26.912 4.787 37.384 1.00 7.64 245 ASN A CA 1
ATOM 1979 C C . ASN A 1 256 ? -25.977 4.054 36.355 1.00 7.95 245 ASN A C 1
ATOM 1980 O O . ASN A 1 256 ? -24.966 3.458 36.731 1.00 7.96 245 ASN A O 1
ATOM 1985 N N . LEU A 1 257 ? -26.259 4.240 35.058 1.00 6.89 246 LEU A N 1
ATOM 1986 C CA . LEU A 1 257 ? -25.417 3.624 34.043 1.00 8.71 246 LEU A CA 1
ATOM 1987 C C . LEU A 1 257 ? -24.055 4.292 33.997 1.00 8.70 246 LEU A C 1
ATOM 1988 O O . LEU A 1 257 ? -22.986 3.567 33.925 1.00 9.04 246 LEU A O 1
ATOM 1993 N N . PHE A 1 258 ? -24.016 5.635 34.051 1.00 8.78 247 PHE A N 1
ATOM 1994 C CA . PHE A 1 258 ? -22.670 6.261 33.963 1.00 7.09 247 PHE A CA 1
ATOM 1995 C C . PHE A 1 258 ? -21.819 5.936 35.181 1.00 7.76 247 PHE A C 1
ATOM 1996 O O . PHE A 1 258 ? -20.607 5.744 35.030 1.00 8.50 247 PHE A O 1
ATOM 2004 N N . GLY A 1 259 ? -22.410 5.822 36.376 1.00 8.45 248 GLY A N 1
ATOM 2005 C CA . GLY A 1 259 ? -21.617 5.454 37.559 1.00 6.53 248 GLY A CA 1
ATOM 2006 C C . GLY A 1 259 ? -21.139 3.994 37.561 1.00 7.77 248 GLY A C 1
ATOM 2007 O O . GLY A 1 259 ? -20.024 3.735 38.004 1.00 7.22 248 GLY A O 1
ATOM 2008 N N . ASP A 1 260 ? -21.948 3.122 36.955 1.00 7.92 249 ASP A N 1
ATOM 2009 C CA . ASP A 1 260 ? -21.545 1.709 36.745 1.00 7.64 249 ASP A CA 1
ATOM 2010 C C . ASP A 1 260 ? -20.178 1.691 36.002 1.00 7.20 249 ASP A C 1
ATOM 2011 O O . ASP A 1 260 ? -19.200 0.975 36.379 1.00 8.27 249 ASP A O 1
ATOM 2016 N N . ILE A 1 261 ? -20.110 2.555 34.983 1.00 8.06 250 ILE A N 1
ATOM 2017 C CA . ILE A 1 261 ? -18.945 2.585 34.081 1.00 7.07 250 ILE A CA 1
ATOM 2018 C C . ILE A 1 261 ? -17.765 3.275 34.725 1.00 8.95 250 ILE A C 1
ATOM 2019 O O . ILE A 1 261 ? -16.648 2.711 34.826 1.00 10.42 250 ILE A O 1
ATOM 2024 N N . VAL A 1 262 ? -17.961 4.526 35.218 1.00 7.27 251 VAL A N 1
ATOM 2025 C CA . VAL A 1 262 ? -16.880 5.294 35.779 1.00 8.69 251 VAL A CA 1
ATOM 2026 C C . VAL A 1 262 ? -16.247 4.633 37.021 1.00 9.42 251 VAL A C 1
ATOM 2027 O O . VAL A 1 262 ? -15.037 4.558 37.113 1.00 8.95 251 VAL A O 1
ATOM 2031 N N . SER A 1 263 ? -17.100 4.008 37.862 1.00 8.31 252 SER A N 1
ATOM 2032 C CA . SER A 1 263 ? -16.527 3.335 39.059 1.00 8.29 252 SER A CA 1
ATOM 2033 C C . SER A 1 263 ? -15.641 2.145 38.685 1.00 6.92 252 SER A C 1
ATOM 2034 O O . SER A 1 263 ? -14.606 1.979 39.348 1.00 8.86 252 SER A O 1
ATOM 2037 N N . ASP A 1 264 ? -16.086 1.383 37.710 1.00 7.75 253 ASP A N 1
ATOM 2038 C CA . ASP A 1 264 ? -15.205 0.277 37.221 1.00 9.41 253 ASP A CA 1
ATOM 2039 C C . ASP A 1 264 ? -13.886 0.765 36.611 1.00 10.21 253 ASP A C 1
ATOM 2040 O O . ASP A 1 264 ? -12.795 0.234 36.930 1.00 10.39 253 ASP A O 1
ATOM 2045 N N . GLU A 1 265 ? -13.952 1.844 35.773 1.00 8.45 254 GLU A N 1
ATOM 2046 C CA . GLU A 1 265 ? -12.694 2.309 35.152 1.00 10.53 254 GLU A CA 1
ATOM 2047 C C . GLU A 1 265 ? -11.752 2.703 36.295 1.00 8.95 254 GLU A C 1
ATOM 2048 O O . GLU A 1 265 ? -10.556 2.298 36.251 1.00 9.56 254 GLU A O 1
ATOM 2054 N N . ILE A 1 266 ? -12.189 3.521 37.284 1.00 8.80 255 ILE A N 1
ATOM 2055 C CA . ILE A 1 266 ? -11.339 3.952 38.398 1.00 9.82 255 ILE A CA 1
ATOM 2056 C C . ILE A 1 266 ? -10.800 2.759 39.241 1.00 9.69 255 ILE A C 1
ATOM 2057 O O . ILE A 1 266 ? -9.633 2.723 39.604 1.00 10.62 255 ILE A O 1
ATOM 2062 N N . ALA A 1 267 ? -11.670 1.772 39.441 1.00 10.57 256 ALA A N 1
ATOM 2063 C CA . ALA A 1 267 ? -11.243 0.585 40.194 1.00 9.80 256 ALA A CA 1
ATOM 2064 C C . ALA A 1 267 ? -10.048 -0.086 39.489 1.00 10.05 256 ALA A C 1
ATOM 2065 O O . ALA A 1 267 ? -9.048 -0.427 40.127 1.00 10.55 256 ALA A O 1
ATOM 2067 N N . MET A 1 268 ? -10.178 -0.262 38.207 1.00 10.52 257 MET A N 1
ATOM 2068 C CA . MET A 1 268 ? -9.052 -0.935 37.468 1.00 9.66 257 MET A CA 1
ATOM 2069 C C . MET A 1 268 ? -7.826 -0.030 37.453 1.00 11.37 257 MET A C 1
ATOM 2070 O O . MET A 1 268 ? -6.689 -0.574 37.580 1.00 12.64 257 MET A O 1
ATOM 2075 N N . LEU A 1 269 ? -8.009 1.302 37.433 1.00 10.32 258 LEU A N 1
ATOM 2076 C CA . LEU A 1 269 ? -6.838 2.203 37.473 1.00 10.45 258 LEU A CA 1
ATOM 2077 C C . LEU A 1 269 ? -6.056 2.087 38.808 1.00 11.32 258 LEU A C 1
ATOM 2078 O O . LEU A 1 269 ? -4.865 2.441 38.831 1.00 12.16 258 LEU A O 1
ATOM 2083 N N . THR A 1 270 ? -6.669 1.596 39.907 1.00 11.62 259 THR A N 1
ATOM 2084 C CA . THR A 1 270 ? -5.845 1.414 41.081 1.00 13.09 259 THR A CA 1
ATOM 2085 C C . THR A 1 270 ? -4.875 0.227 40.919 1.00 12.47 259 THR A C 1
ATOM 2086 O O . THR A 1 270 ? -3.834 0.260 41.654 1.00 15.15 259 THR A O 1
ATOM 2090 N N . GLY A 1 271 ? -5.161 -0.738 40.020 1.00 14.05 260 GLY A N 1
ATOM 2091 C CA . GLY A 1 271 ? -4.398 -2.023 39.969 1.00 15.87 260 GLY A CA 1
ATOM 2092 C C . GLY A 1 271 ? -4.495 -2.851 41.246 1.00 16.43 260 GLY A C 1
ATOM 2093 O O . GLY A 1 271 ? -3.762 -3.893 41.367 1.00 19.57 260 GLY A O 1
ATOM 2094 N N . SER A 1 272 ? -5.394 -2.482 42.174 1.00 14.33 261 SER A N 1
ATOM 2095 C CA . SER A 1 272 ? -5.532 -3.234 43.462 1.00 14.65 261 SER A CA 1
ATOM 2096 C C . SER A 1 272 ? -6.988 -3.405 43.902 1.00 12.15 261 SER A C 1
ATOM 2097 O O . SER A 1 272 ? -7.422 -2.900 44.958 1.00 13.88 261 SER A O 1
ATOM 2100 N N . MET A 1 273 ? -7.753 -4.024 43.007 1.00 13.86 262 MET A N 1
ATOM 2101 C CA A MET A 1 273 ? -9.182 -4.093 43.223 0.50 13.55 262 MET A CA 1
ATOM 2102 C CA B MET A 1 273 ? -9.222 -4.192 43.161 0.50 14.68 262 MET A CA 1
ATOM 2103 C C . MET A 1 273 ? -9.573 -4.906 44.458 1.00 13.90 262 MET A C 1
ATOM 2104 O O . MET A 1 273 ? -10.656 -4.708 44.972 1.00 14.43 262 MET A O 1
ATOM 2113 N N . GLY A 1 274 ? -8.698 -5.827 44.887 1.00 13.28 263 GLY A N 1
ATOM 2114 C CA . GLY A 1 274 ? -8.940 -6.600 46.125 1.00 13.98 263 GLY A CA 1
ATOM 2115 C C . GLY A 1 274 ? -8.946 -5.761 47.357 1.00 12.27 263 GLY A C 1
ATOM 2116 O O . GLY A 1 274 ? -9.207 -6.290 48.517 1.00 13.80 263 GLY A O 1
ATOM 2117 N N . LEU A 1 275 ? -8.629 -4.458 47.309 1.00 13.07 264 LEU A N 1
ATOM 2118 C CA . LEU A 1 275 ? -8.703 -3.524 48.392 1.00 11.43 264 LEU A CA 1
ATOM 2119 C C . LEU A 1 275 ? -10.015 -2.738 48.403 1.00 12.87 264 LEU A C 1
ATOM 2120 O O . LEU A 1 275 ? -10.227 -2.038 49.398 1.00 15.91 264 LEU A O 1
ATOM 2125 N N . LEU A 1 276 ? -10.877 -2.855 47.359 1.00 11.81 265 LEU A N 1
ATOM 2126 C CA . LEU A 1 276 ? -11.949 -1.881 47.154 1.00 11.93 265 LEU A CA 1
ATOM 2127 C C . LEU A 1 276 ? -13.292 -2.350 47.674 1.00 10.16 265 LEU A C 1
ATOM 2128 O O . LEU A 1 276 ? -13.729 -3.469 47.362 1.00 11.83 265 LEU A O 1
ATOM 2133 N N . ALA A 1 277 ? -13.947 -1.420 48.395 1.00 10.95 266 ALA A N 1
ATOM 2134 C CA . ALA A 1 277 ? -15.282 -1.685 48.960 1.00 12.05 266 ALA A CA 1
ATOM 2135 C C . ALA A 1 277 ? -16.370 -0.764 48.359 1.00 12.54 266 ALA A C 1
ATOM 2136 O O . ALA A 1 277 ? -16.063 0.265 47.772 1.00 11.53 266 ALA A O 1
ATOM 2138 N N . SER A 1 278 ? -17.620 -1.175 48.559 1.00 11.85 267 SER A N 1
ATOM 2139 C CA . SER A 1 278 ? -18.832 -0.488 47.993 1.00 10.61 267 SER A CA 1
ATOM 2140 C C . SER A 1 278 ? -19.875 -0.321 49.068 1.00 12.30 267 SER A C 1
ATOM 2141 O O . SER A 1 278 ? -20.160 -1.255 49.877 1.00 13.08 267 SER A O 1
ATOM 2144 N N . ILE A 1 279 ? -20.489 0.843 49.181 1.00 10.11 268 ILE A N 1
ATOM 2145 C CA . ILE A 1 279 ? -21.538 1.197 50.121 1.00 10.20 268 ILE A CA 1
ATOM 2146 C C . ILE A 1 279 ? -22.790 1.394 49.276 1.00 9.77 268 ILE A C 1
ATOM 2147 O O . ILE A 1 279 ? -22.767 2.143 48.261 1.00 10.26 268 ILE A O 1
ATOM 2152 N N . SER A 1 280 ? -23.940 0.838 49.638 1.00 9.52 269 SER A N 1
ATOM 2153 C CA . SER A 1 280 ? -25.249 1.049 48.949 1.00 9.89 269 SER A CA 1
ATOM 2154 C C . SER A 1 280 ? -26.226 1.420 50.077 1.00 11.64 269 SER A C 1
ATOM 2155 O O . SER A 1 280 ? -26.480 0.527 50.898 1.00 12.02 269 SER A O 1
ATOM 2158 N N . MET A 1 281 ? -26.696 2.636 50.225 1.00 10.62 270 MET A N 1
ATOM 2159 C CA . MET A 1 281 ? -27.472 3.094 51.420 1.00 11.84 270 MET A CA 1
ATOM 2160 C C . MET A 1 281 ? -28.754 3.733 50.967 1.00 11.46 270 MET A C 1
ATOM 2161 O O . MET A 1 281 ? -28.925 4.272 49.842 1.00 10.92 270 MET A O 1
ATOM 2166 N N . ASN A 1 282 ? -29.733 3.714 51.890 1.00 11.78 271 ASN A N 1
ATOM 2167 C CA . ASN A 1 282 ? -30.991 4.476 51.765 1.00 11.97 271 ASN A CA 1
ATOM 2168 C C . ASN A 1 282 ? -30.941 5.752 52.688 1.00 10.95 271 ASN A C 1
ATOM 2169 O O . ASN A 1 282 ? -29.988 6.034 53.402 1.00 14.62 271 ASN A O 1
ATOM 2174 N N . SER A 1 283 ? -32.031 6.519 52.539 1.00 14.83 272 SER A N 1
ATOM 2175 C CA . SER A 1 283 ? -32.078 7.812 53.348 1.00 15.62 272 SER A CA 1
ATOM 2176 C C . SER A 1 283 ? -32.250 7.669 54.860 1.00 15.84 272 SER A C 1
ATOM 2177 O O . SER A 1 283 ? -32.095 8.646 55.615 1.00 19.24 272 SER A O 1
ATOM 2180 N N . GLN A 1 284 ? -32.525 6.448 55.326 1.00 15.04 273 GLN A N 1
ATOM 2181 C CA . GLN A 1 284 ? -32.624 6.188 56.759 1.00 17.12 273 GLN A CA 1
ATOM 2182 C C . GLN A 1 284 ? -31.301 5.651 57.355 1.00 15.31 273 GLN A C 1
ATOM 2183 O O . GLN A 1 284 ? -31.290 5.351 58.536 1.00 19.82 273 GLN A O 1
ATOM 2189 N N . GLY A 1 285 ? -30.256 5.435 56.524 1.00 15.02 274 GLY A N 1
ATOM 2190 C CA . GLY A 1 285 ? -28.973 5.025 57.055 1.00 15.20 274 GLY A CA 1
ATOM 2191 C C . GLY A 1 285 ? -28.746 3.499 56.961 1.00 13.52 274 GLY A C 1
ATOM 2192 O O . GLY A 1 285 ? -27.647 3.056 57.321 1.00 16.04 274 GLY A O 1
ATOM 2193 N N . PHE A 1 286 ? -29.749 2.788 56.520 1.00 12.61 275 PHE A N 1
ATOM 2194 C CA . PHE A 1 286 ? -29.594 1.299 56.327 1.00 12.29 275 PHE A CA 1
ATOM 2195 C C . PHE A 1 286 ? -28.790 1.098 55.025 1.00 13.27 275 PHE A C 1
ATOM 2196 O O . PHE A 1 286 ? -28.998 1.858 54.056 1.00 13.98 275 PHE A O 1
ATOM 2204 N N . GLY A 1 287 ? -27.861 0.157 54.976 1.00 11.72 276 GLY A N 1
ATOM 2205 C CA . GLY A 1 287 ? -27.192 -0.086 53.695 1.00 11.02 276 GLY A CA 1
ATOM 2206 C C . GLY A 1 287 ? -26.619 -1.494 53.665 1.00 11.36 276 GLY A C 1
ATOM 2207 O O . GLY A 1 287 ? -26.676 -2.250 54.659 1.00 10.66 276 GLY A O 1
ATOM 2208 N N . MET A 1 288 ? -26.181 -1.875 52.500 1.00 11.88 277 MET A N 1
ATOM 2209 C CA A MET A 1 288 ? -25.361 -3.064 52.247 0.50 9.73 277 MET A CA 1
ATOM 2210 C CA B MET A 1 288 ? -25.368 -3.057 52.277 0.50 10.74 277 MET A CA 1
ATOM 2211 C C . MET A 1 288 ? -23.937 -2.649 51.835 1.00 10.49 277 MET A C 1
ATOM 2212 O O . MET A 1 288 ? -23.704 -1.653 51.118 1.00 11.42 277 MET A O 1
ATOM 2221 N N . TYR A 1 289 ? -22.979 -3.417 52.300 1.00 8.85 278 TYR A N 1
ATOM 2222 C CA . TYR A 1 289 ? -21.541 -3.117 52.237 1.00 8.06 278 TYR A CA 1
ATOM 2223 C C . TYR A 1 289 ? -20.840 -4.299 51.713 1.00 12.15 278 TYR A C 1
ATOM 2224 O O . TYR A 1 289 ? -21.037 -5.388 52.286 1.00 10.43 278 TYR A O 1
ATOM 2233 N N . GLU A 1 290 ? -20.072 -4.152 50.633 1.00 10.19 279 GLU A N 1
ATOM 2234 C CA . GLU A 1 290 ? -19.550 -5.327 49.900 1.00 11.10 279 GLU A CA 1
ATOM 2235 C C . GLU A 1 290 ? -18.326 -4.989 49.178 1.00 11.36 279 GLU A C 1
ATOM 2236 O O . GLU A 1 290 ? -18.102 -3.821 48.790 1.00 11.41 279 GLU A O 1
ATOM 2242 N N . PRO A 1 291 ? -17.522 -5.961 48.842 1.00 11.55 280 PRO A N 1
ATOM 2243 C CA . PRO A 1 291 ? -16.319 -5.673 47.984 1.00 11.69 280 PRO A CA 1
ATOM 2244 C C . PRO A 1 291 ? -16.824 -5.204 46.604 1.00 15.02 280 PRO A C 1
ATOM 2245 O O . PRO A 1 291 ? -17.810 -5.714 46.084 1.00 14.97 280 PRO A O 1
ATOM 2249 N N . ALA A 1 292 ? -16.038 -4.316 45.978 1.00 15.15 281 ALA A N 1
ATOM 2250 C CA . ALA A 1 292 ? -16.383 -3.968 44.575 1.00 16.83 281 ALA A CA 1
ATOM 2251 C C . ALA A 1 292 ? -16.115 -5.196 43.654 1.00 18.64 281 ALA A C 1
ATOM 2252 O O . ALA A 1 292 ? -16.936 -5.480 42.736 1.00 23.95 281 ALA A O 1
ATOM 2254 N N . GLY A 1 293 ? -15.057 -5.978 43.895 1.00 17.56 282 GLY A N 1
ATOM 2255 C CA . GLY A 1 293 ? -14.786 -7.089 43.005 1.00 18.79 282 GLY A CA 1
ATOM 2256 C C . GLY A 1 293 ? -15.771 -8.254 43.165 1.00 20.53 282 GLY A C 1
ATOM 2257 O O . GLY A 1 293 ? -16.605 -8.336 44.136 1.00 23.94 282 GLY A O 1
ATOM 2258 N N . GLY A 1 294 ? -15.705 -9.202 42.249 1.00 21.55 283 GLY A N 1
ATOM 2259 C CA . GLY A 1 294 ? -16.661 -10.344 42.268 1.00 21.88 283 GLY A CA 1
ATOM 2260 C C . GLY A 1 294 ? -16.254 -11.593 42.986 1.00 22.30 283 GLY A C 1
ATOM 2261 O O . GLY A 1 294 ? -15.309 -11.627 43.767 1.00 22.72 283 GLY A O 1
ATOM 2262 N N . SER A 1 295 ? -17.026 -12.636 42.712 1.00 22.65 284 SER A N 1
ATOM 2263 C CA . SER A 1 295 ? -17.004 -13.880 43.420 1.00 23.89 284 SER A CA 1
ATOM 2264 C C . SER A 1 295 ? -15.772 -14.758 43.035 1.00 22.91 284 SER A C 1
ATOM 2265 O O . SER A 1 295 ? -15.501 -15.726 43.704 1.00 20.98 284 SER A O 1
ATOM 2268 N N . ALA A 1 296 ? -15.043 -14.358 41.986 1.00 26.18 285 ALA A N 1
ATOM 2269 C CA . ALA A 1 296 ? -13.751 -15.006 41.611 1.00 27.00 285 ALA A CA 1
ATOM 2270 C C . ALA A 1 296 ? -13.831 -16.529 41.785 1.00 29.28 285 ALA A C 1
ATOM 2271 O O . ALA A 1 296 ? -13.055 -17.121 42.530 1.00 27.83 285 ALA A O 1
ATOM 2273 N N . PRO A 1 297 ? -14.782 -17.198 41.087 1.00 31.63 286 PRO A N 1
ATOM 2274 C CA . PRO A 1 297 ? -14.942 -18.636 41.375 1.00 33.20 286 PRO A CA 1
ATOM 2275 C C . PRO A 1 297 ? -13.719 -19.491 41.022 1.00 34.44 286 PRO A C 1
ATOM 2276 O O . PRO A 1 297 ? -13.599 -20.584 41.587 1.00 33.63 286 PRO A O 1
ATOM 2280 N N . ASP A 1 298 ? -12.824 -18.975 40.166 1.00 35.11 287 ASP A N 1
ATOM 2281 C CA . ASP A 1 298 ? -11.588 -19.754 39.738 1.00 36.11 287 ASP A CA 1
ATOM 2282 C C . ASP A 1 298 ? -10.598 -19.992 40.870 1.00 34.68 287 ASP A C 1
ATOM 2283 O O . ASP A 1 298 ? -9.773 -20.893 40.795 1.00 34.87 287 ASP A O 1
ATOM 2288 N N . ILE A 1 299 ? -10.670 -19.162 41.920 1.00 32.34 288 ILE A N 1
ATOM 2289 C CA . ILE A 1 299 ? -9.828 -19.336 43.099 1.00 31.41 288 ILE A CA 1
ATOM 2290 C C . ILE A 1 299 ? -10.619 -19.665 44.412 1.00 30.21 288 ILE A C 1
ATOM 2291 O O . ILE A 1 299 ? -10.038 -19.861 45.450 1.00 29.77 288 ILE A O 1
ATOM 2296 N N . ALA A 1 300 ? -11.946 -19.763 44.325 1.00 31.45 289 ALA A N 1
ATOM 2297 C CA . ALA A 1 300 ? -12.738 -20.084 45.487 1.00 31.79 289 ALA A CA 1
ATOM 2298 C C . ALA A 1 300 ? -12.166 -21.291 46.185 1.00 32.16 289 ALA A C 1
ATOM 2299 O O . ALA A 1 300 ? -11.898 -22.347 45.546 1.00 32.97 289 ALA A O 1
ATOM 2301 N N . GLY A 1 301 ? -11.934 -21.152 47.484 1.00 31.47 290 GLY A N 1
ATOM 2302 C CA . GLY A 1 301 ? -11.594 -22.289 48.354 1.00 30.90 290 GLY A CA 1
ATOM 2303 C C . GLY A 1 301 ? -10.110 -22.518 48.547 1.00 30.43 290 GLY A C 1
ATOM 2304 O O . GLY A 1 301 ? -9.702 -23.412 49.292 1.00 31.99 290 GLY A O 1
ATOM 2305 N N . GLN A 1 302 ? -9.300 -21.731 47.855 1.00 28.47 291 GLN A N 1
ATOM 2306 C CA . GLN A 1 302 ? -7.849 -21.932 47.858 1.00 28.05 291 GLN A CA 1
ATOM 2307 C C . GLN A 1 302 ? -7.127 -21.119 48.900 1.00 26.99 291 GLN A C 1
ATOM 2308 O O . GLN A 1 302 ? -5.925 -21.338 49.036 1.00 27.95 291 GLN A O 1
ATOM 2314 N N . GLY A 1 303 ? -7.801 -20.145 49.577 1.00 23.91 292 GLY A N 1
ATOM 2315 C CA . GLY A 1 303 ? -7.186 -19.409 50.657 1.00 22.75 292 GLY A CA 1
ATOM 2316 C C . GLY A 1 303 ? -6.216 -18.419 50.040 1.00 20.68 292 GLY A C 1
ATOM 2317 O O . GLY A 1 303 ? -5.243 -18.065 50.670 1.00 21.67 292 GLY A O 1
ATOM 2318 N N . ILE A 1 304 ? -6.474 -17.992 48.803 1.00 20.90 293 ILE A N 1
ATOM 2319 C CA . ILE A 1 304 ? -5.538 -17.000 48.227 1.00 19.54 293 ILE A CA 1
ATOM 2320 C C . ILE A 1 304 ? -6.211 -15.630 47.986 1.00 19.32 293 ILE A C 1
ATOM 2321 O O . ILE A 1 304 ? -5.499 -14.649 47.782 1.00 17.82 293 ILE A O 1
ATOM 2326 N N . ALA A 1 305 ? -7.542 -15.617 47.965 1.00 18.18 294 ALA A N 1
ATOM 2327 C CA . ALA A 1 305 ? -8.307 -14.324 47.807 1.00 16.40 294 ALA A CA 1
ATOM 2328 C C . ALA A 1 305 ? -7.884 -13.244 48.787 1.00 16.28 294 ALA A C 1
ATOM 2329 O O . ALA A 1 305 ? -7.587 -13.484 49.943 1.00 16.16 294 ALA A O 1
ATOM 2331 N N . ASN A 1 306 ? -7.916 -12.005 48.298 1.00 15.40 295 ASN A N 1
ATOM 2332 C CA . ASN A 1 306 ? -7.534 -10.902 49.174 1.00 13.22 295 ASN A CA 1
ATOM 2333 C C . ASN A 1 306 ? -8.749 -10.434 50.017 1.00 13.02 295 ASN A C 1
ATOM 2334 O O . ASN A 1 306 ? -9.761 -10.080 49.471 1.00 14.34 295 ASN A O 1
ATOM 2339 N N . PRO A 1 307 ? -8.684 -10.587 51.368 1.00 12.41 296 PRO A N 1
ATOM 2340 C CA . PRO A 1 307 ? -9.894 -10.310 52.139 1.00 12.82 296 PRO A CA 1
ATOM 2341 C C . PRO A 1 307 ? -9.979 -8.814 52.525 1.00 14.05 296 PRO A C 1
ATOM 2342 O O . PRO A 1 307 ? -10.934 -8.448 53.271 1.00 11.81 296 PRO A O 1
ATOM 2346 N N . VAL A 1 308 ? -9.011 -7.976 52.087 1.00 13.24 297 VAL A N 1
ATOM 2347 C CA . VAL A 1 308 ? -9.103 -6.574 52.533 1.00 12.61 297 VAL A CA 1
ATOM 2348 C C . VAL A 1 308 ? -10.443 -5.862 52.090 1.00 10.75 297 VAL A C 1
ATOM 2349 O O . VAL A 1 308 ? -11.019 -5.149 52.887 1.00 12.00 297 VAL A O 1
ATOM 2353 N N . ALA A 1 309 ? -10.925 -6.115 50.869 1.00 11.72 298 ALA A N 1
ATOM 2354 C CA . ALA A 1 309 ? -12.151 -5.479 50.429 1.00 11.20 298 ALA A CA 1
ATOM 2355 C C . ALA A 1 309 ? -13.296 -5.838 51.342 1.00 12.24 298 ALA A C 1
ATOM 2356 O O . ALA A 1 309 ? -14.054 -4.946 51.750 1.00 11.10 298 ALA A O 1
ATOM 2358 N N . GLN A 1 310 ? -13.447 -7.117 51.770 1.00 12.31 299 GLN A N 1
ATOM 2359 C CA . GLN A 1 310 ? -14.520 -7.504 52.637 1.00 11.49 299 GLN A CA 1
ATOM 2360 C C . GLN A 1 310 ? -14.314 -6.888 54.032 1.00 9.95 299 GLN A C 1
ATOM 2361 O O . GLN A 1 310 ? -15.307 -6.543 54.735 1.00 10.93 299 GLN A O 1
ATOM 2367 N N . ILE A 1 311 ? -13.054 -6.829 54.527 1.00 11.01 300 ILE A N 1
ATOM 2368 C CA . ILE A 1 311 ? -12.761 -6.231 55.839 1.00 11.97 300 ILE A CA 1
ATOM 2369 C C . ILE A 1 311 ? -13.135 -4.728 55.856 1.00 12.25 300 ILE A C 1
ATOM 2370 O O . ILE A 1 311 ? -13.770 -4.224 56.812 1.00 12.23 300 ILE A O 1
ATOM 2375 N N . LEU A 1 312 ? -12.679 -4.046 54.794 1.00 12.84 301 LEU A N 1
ATOM 2376 C CA . LEU A 1 312 ? -13.071 -2.631 54.604 1.00 11.99 301 LEU A CA 1
ATOM 2377 C C . LEU A 1 312 ? -14.591 -2.401 54.475 1.00 11.38 301 LEU A C 1
ATOM 2378 O O . LEU A 1 312 ? -15.098 -1.365 54.961 1.00 11.10 301 LEU A O 1
ATOM 2383 N N . SER A 1 313 ? -15.283 -3.369 53.855 1.00 9.66 302 SER A N 1
ATOM 2384 C CA . SER A 1 313 ? -16.712 -3.330 53.786 1.00 10.31 302 SER A CA 1
ATOM 2385 C C . SER A 1 313 ? -17.240 -3.299 55.204 1.00 10.26 302 SER A C 1
ATOM 2386 O O . SER A 1 313 ? -18.167 -2.528 55.466 1.00 10.38 302 SER A O 1
ATOM 2389 N N . ALA A 1 314 ? -16.729 -4.120 56.119 1.00 11.28 303 ALA A N 1
ATOM 2390 C CA . ALA A 1 314 ? -17.255 -4.080 57.495 1.00 10.95 303 ALA A CA 1
ATOM 2391 C C . ALA A 1 314 ? -16.937 -2.728 58.131 1.00 11.78 303 ALA A C 1
ATOM 2392 O O . ALA A 1 314 ? -17.744 -2.247 58.923 1.00 12.61 303 ALA A O 1
ATOM 2394 N N . ALA A 1 315 ? -15.776 -2.127 57.810 1.00 11.32 304 ALA A N 1
ATOM 2395 C CA . ALA A 1 315 ? -15.397 -0.821 58.467 1.00 13.02 304 ALA A CA 1
ATOM 2396 C C . ALA A 1 315 ? -16.414 0.216 57.964 1.00 13.96 304 ALA A C 1
ATOM 2397 O O . ALA A 1 315 ? -16.933 1.036 58.791 1.00 14.65 304 ALA A O 1
ATOM 2399 N N . LEU A 1 316 ? -16.716 0.148 56.678 1.00 11.28 305 LEU A N 1
ATOM 2400 C CA . LEU A 1 316 ? -17.695 1.152 56.169 1.00 12.02 305 LEU A CA 1
ATOM 2401 C C . LEU A 1 316 ? -19.075 0.951 56.682 1.00 11.36 305 LEU A C 1
ATOM 2402 O O . LEU A 1 316 ? -19.846 1.907 56.938 1.00 12.56 305 LEU A O 1
ATOM 2407 N N . LEU A 1 317 ? -19.485 -0.314 56.954 1.00 9.97 306 LEU A N 1
ATOM 2408 C CA . LEU A 1 317 ? -20.747 -0.589 57.602 1.00 10.78 306 LEU A CA 1
ATOM 2409 C C . LEU A 1 317 ? -20.791 -0.009 59.011 1.00 13.54 306 LEU A C 1
ATOM 2410 O O . LEU A 1 317 ? -21.851 0.616 59.368 1.00 12.02 306 LEU A O 1
ATOM 2415 N N . LEU A 1 318 ? -19.695 -0.160 59.746 1.00 13.05 307 LEU A N 1
ATOM 2416 C CA . LEU A 1 318 ? -19.620 0.395 61.128 1.00 14.15 307 LEU A CA 1
ATOM 2417 C C . LEU A 1 318 ? -19.809 1.912 61.023 1.00 14.88 307 LEU A C 1
ATOM 2418 O O . LEU A 1 318 ? -20.622 2.474 61.808 1.00 16.20 307 LEU A O 1
ATOM 2423 N N . ARG A 1 319 ? -19.085 2.567 60.115 1.00 14.90 308 ARG A N 1
ATOM 2424 C CA . ARG A 1 319 ? -19.095 4.075 60.025 1.00 14.48 308 ARG A CA 1
ATOM 2425 C C . ARG A 1 319 ? -20.504 4.535 59.551 1.00 16.63 308 ARG A C 1
ATOM 2426 O O . ARG A 1 319 ? -21.216 5.351 60.231 1.00 17.59 308 ARG A O 1
ATOM 2434 N N . HIS A 1 320 ? -20.940 4.029 58.396 1.00 14.88 309 HIS A N 1
ATOM 2435 C CA . HIS A 1 320 ? -22.149 4.570 57.712 1.00 15.87 309 HIS A CA 1
ATOM 2436 C C . HIS A 1 320 ? -23.477 4.187 58.257 1.00 16.16 309 HIS A C 1
ATOM 2437 O O . HIS A 1 320 ? -24.401 5.022 58.288 1.00 18.56 309 HIS A O 1
ATOM 2444 N N . SER A 1 321 ? -23.669 2.933 58.695 1.00 13.17 310 SER A N 1
ATOM 2445 C CA . SER A 1 321 ? -24.920 2.535 59.186 1.00 13.73 310 SER A CA 1
ATOM 2446 C C . SER A 1 321 ? -24.951 2.539 60.697 1.00 17.64 310 SER A C 1
ATOM 2447 O O . SER A 1 321 ? -25.979 2.892 61.282 1.00 18.25 310 SER A O 1
ATOM 2450 N N . LEU A 1 322 ? -23.908 2.001 61.330 1.00 18.23 311 LEU A N 1
ATOM 2451 C CA . LEU A 1 322 ? -23.990 1.864 62.797 1.00 20.01 311 LEU A CA 1
ATOM 2452 C C . LEU A 1 322 ? -23.490 3.095 63.513 1.00 20.87 311 LEU A C 1
ATOM 2453 O O . LEU A 1 322 ? -23.774 3.187 64.700 1.00 22.93 311 LEU A O 1
ATOM 2458 N N . LYS A 1 323 ? -22.820 4.014 62.824 1.00 20.83 312 LYS A N 1
ATOM 2459 C CA . LYS A 1 323 ? -22.315 5.313 63.382 1.00 23.57 312 LYS A CA 1
ATOM 2460 C C . LYS A 1 323 ? -21.298 5.038 64.463 1.00 26.81 312 LYS A C 1
ATOM 2461 O O . LYS A 1 323 ? -21.197 5.813 65.445 1.00 27.17 312 LYS A O 1
ATOM 2467 N N . LEU A 1 324 ? -20.562 3.902 64.301 1.00 25.55 313 LEU A N 1
ATOM 2468 C CA . LEU A 1 324 ? -19.504 3.428 65.247 1.00 25.73 313 LEU A CA 1
ATOM 2469 C C . LEU A 1 324 ? -18.242 3.823 64.617 1.00 26.96 313 LEU A C 1
ATOM 2470 O O . LEU A 1 324 ? -17.483 3.037 64.018 1.00 27.16 313 LEU A O 1
ATOM 2475 N N . GLU A 1 325 ? -17.983 5.111 64.720 1.00 26.02 314 GLU A N 1
ATOM 2476 C CA . GLU A 1 325 ? -16.902 5.768 64.065 1.00 25.08 314 GLU A CA 1
ATOM 2477 C C . GLU A 1 325 ? -15.481 5.243 64.498 1.00 26.36 314 GLU A C 1
ATOM 2478 O O . GLU A 1 325 ? -14.611 5.004 63.634 1.00 27.44 314 GLU A O 1
ATOM 2484 N N . ASP A 1 326 ? -15.235 5.130 65.810 1.00 26.41 315 ASP A N 1
ATOM 2485 C CA . ASP A 1 326 ? -13.879 4.754 66.187 1.00 28.63 315 ASP A CA 1
ATOM 2486 C C . ASP A 1 326 ? -13.586 3.287 65.802 1.00 25.84 315 ASP A C 1
ATOM 2487 O O . ASP A 1 326 ? -12.431 2.999 65.480 1.00 26.77 315 ASP A O 1
ATOM 2492 N N . ALA A 1 327 ? -14.607 2.430 65.899 1.00 26.31 316 ALA A N 1
ATOM 2493 C CA . ALA A 1 327 ? -14.505 1.081 65.396 1.00 21.74 316 ALA A CA 1
ATOM 2494 C C . ALA A 1 327 ? -14.083 1.007 63.877 1.00 22.63 316 ALA A C 1
ATOM 2495 O O . ALA A 1 327 ? -13.115 0.249 63.486 1.00 20.67 316 ALA A O 1
ATOM 2497 N N . ALA A 1 328 ? -14.705 1.820 63.022 1.00 19.92 317 ALA A N 1
ATOM 2498 C CA . ALA A 1 328 ? -14.343 1.884 61.626 1.00 19.75 317 ALA A CA 1
ATOM 2499 C C . ALA A 1 328 ? -12.886 2.290 61.381 1.00 19.50 317 ALA A C 1
ATOM 2500 O O . ALA A 1 328 ? -12.143 1.689 60.557 1.00 18.86 317 ALA A O 1
ATOM 2502 N N . LEU A 1 329 ? -12.452 3.374 62.033 1.00 23.84 318 LEU A N 1
ATOM 2503 C CA . LEU A 1 329 ? -11.130 3.919 61.771 1.00 23.89 318 LEU A CA 1
ATOM 2504 C C . LEU A 1 329 ? -10.020 2.922 62.203 1.00 23.42 318 LEU A C 1
ATOM 2505 O O . LEU A 1 329 ? -8.996 2.825 61.552 1.00 23.97 318 LEU A O 1
ATOM 2510 N N . ALA A 1 330 ? -10.307 2.227 63.282 1.00 22.71 319 ALA A N 1
ATOM 2511 C CA . ALA A 1 330 ? -9.466 1.112 63.817 1.00 22.96 319 ALA A CA 1
ATOM 2512 C C . ALA A 1 330 ? -9.242 0.015 62.755 1.00 22.41 319 ALA A C 1
ATOM 2513 O O . ALA A 1 330 ? -8.091 -0.373 62.488 1.00 20.53 319 ALA A O 1
ATOM 2515 N N . ILE A 1 331 ? -10.336 -0.449 62.124 1.00 19.96 320 ILE A N 1
ATOM 2516 C CA . ILE A 1 331 ? -10.148 -1.368 61.009 1.00 18.63 320 ILE A CA 1
ATOM 2517 C C . ILE A 1 331 ? -9.298 -0.800 59.897 1.00 16.37 320 ILE A C 1
ATOM 2518 O O . ILE A 1 331 ? -8.363 -1.425 59.316 1.00 19.18 320 ILE A O 1
ATOM 2523 N N . GLU A 1 332 ? -9.641 0.445 59.472 1.00 17.18 321 GLU A N 1
ATOM 2524 C CA . GLU A 1 332 ? -8.899 1.057 58.373 1.00 18.12 321 GLU A CA 1
ATOM 2525 C C . GLU A 1 332 ? -7.354 1.222 58.648 1.00 16.71 321 GLU A C 1
ATOM 2526 O O . GLU A 1 332 ? -6.487 0.990 57.789 1.00 18.10 321 GLU A O 1
ATOM 2532 N N . ALA A 1 333 ? -7.076 1.614 59.894 1.00 20.93 322 ALA A N 1
ATOM 2533 C CA . ALA A 1 333 ? -5.672 1.720 60.373 1.00 21.59 322 ALA A CA 1
ATOM 2534 C C . ALA A 1 333 ? -4.942 0.352 60.354 1.00 19.35 322 ALA A C 1
ATOM 2535 O O . ALA A 1 333 ? -3.755 0.312 59.900 1.00 19.88 322 ALA A O 1
ATOM 2537 N N . ALA A 1 334 ? -5.623 -0.678 60.814 1.00 20.13 323 ALA A N 1
ATOM 2538 C CA . ALA A 1 334 ? -5.071 -2.061 60.826 1.00 19.86 323 ALA A CA 1
ATOM 2539 C C . ALA A 1 334 ? -4.824 -2.594 59.410 1.00 18.37 323 ALA A C 1
ATOM 2540 O O . ALA A 1 334 ? -3.800 -3.215 59.183 1.00 18.42 323 ALA A O 1
ATOM 2542 N N . VAL A 1 335 ? -5.730 -2.282 58.452 1.00 17.10 324 VAL A N 1
ATOM 2543 C CA . VAL A 1 335 ? -5.534 -2.661 57.092 1.00 17.75 324 VAL A CA 1
ATOM 2544 C C . VAL A 1 335 ? -4.297 -1.938 56.577 1.00 17.97 324 VAL A C 1
ATOM 2545 O O . VAL A 1 335 ? -3.478 -2.548 55.892 1.00 19.27 324 VAL A O 1
ATOM 2549 N N . SER A 1 336 ? -4.198 -0.622 56.842 1.00 20.55 325 SER A N 1
ATOM 2550 C CA . SER A 1 336 ? -3.108 0.151 56.242 1.00 20.85 325 SER A CA 1
ATOM 2551 C C . SER A 1 336 ? -1.771 -0.337 56.845 1.00 21.53 325 SER A C 1
ATOM 2552 O O . SER A 1 336 ? -0.756 -0.426 56.123 1.00 22.45 325 SER A O 1
ATOM 2555 N N . LYS A 1 337 ? -1.820 -0.700 58.150 1.00 20.93 326 LYS A N 1
ATOM 2556 C CA . LYS A 1 337 ? -0.584 -1.189 58.787 1.00 22.19 326 LYS A CA 1
ATOM 2557 C C . LYS A 1 337 ? -0.208 -2.518 58.122 1.00 21.65 326 LYS A C 1
ATOM 2558 O O . LYS A 1 337 ? 0.973 -2.675 57.796 1.00 21.02 326 LYS A O 1
ATOM 2564 N N . ALA A 1 338 ? -1.114 -3.473 57.892 1.00 18.88 327 ALA A N 1
ATOM 2565 C CA . ALA A 1 338 ? -0.784 -4.717 57.139 1.00 18.81 327 ALA A CA 1
ATOM 2566 C C . ALA A 1 338 ? -0.088 -4.382 55.780 1.00 21.19 327 ALA A C 1
ATOM 2567 O O . ALA A 1 338 ? 0.973 -4.974 55.391 1.00 22.15 327 ALA A O 1
ATOM 2569 N N . LEU A 1 339 ? -0.694 -3.461 55.029 1.00 21.34 328 LEU A N 1
ATOM 2570 C CA . LEU A 1 339 ? -0.220 -3.255 53.664 1.00 22.80 328 LEU A CA 1
ATOM 2571 C C . LEU A 1 339 ? 1.178 -2.629 53.675 1.00 24.17 328 LEU A C 1
ATOM 2572 O O . LEU A 1 339 ? 2.024 -2.983 52.859 1.00 27.09 328 LEU A O 1
ATOM 2577 N N . SER A 1 340 ? 1.422 -1.716 54.620 1.00 25.15 329 SER A N 1
ATOM 2578 C CA . SER A 1 340 ? 2.759 -1.060 54.706 1.00 28.13 329 SER A CA 1
ATOM 2579 C C . SER A 1 340 ? 3.826 -1.956 55.404 1.00 28.71 329 SER A C 1
ATOM 2580 O O . SER A 1 340 ? 5.024 -1.763 55.161 1.00 28.20 329 SER A O 1
ATOM 2583 N N . ASP A 1 341 ? 3.390 -2.920 56.222 1.00 27.84 330 ASP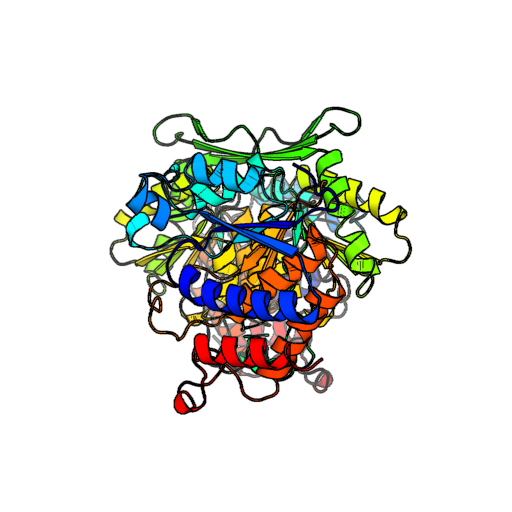 A N 1
ATOM 2584 C CA . ASP A 1 341 ? 4.299 -3.940 56.837 1.00 29.48 330 ASP A CA 1
ATOM 2585 C C . ASP A 1 341 ? 4.532 -5.114 55.921 1.00 31.36 330 ASP A C 1
ATOM 2586 O O . ASP A 1 341 ? 4.890 -6.235 56.347 1.00 32.28 330 ASP A O 1
ATOM 2591 N N . GLY A 1 342 ? 4.269 -4.845 54.632 1.00 32.17 331 GLY A N 1
ATOM 2592 C CA . GLY A 1 342 ? 4.345 -5.826 53.562 1.00 31.07 331 GLY A CA 1
ATOM 2593 C C . GLY A 1 342 ? 3.602 -7.159 53.691 1.00 30.83 331 GLY A C 1
ATOM 2594 O O . GLY A 1 342 ? 4.128 -8.175 53.288 1.00 32.78 331 GLY A O 1
ATOM 2595 N N . TYR A 1 343 ? 2.414 -7.181 54.300 1.00 25.65 332 TYR A N 1
ATOM 2596 C CA . TYR A 1 343 ? 1.533 -8.320 54.252 1.00 24.68 332 TYR A CA 1
ATOM 2597 C C . TYR A 1 343 ? 0.617 -8.156 53.049 1.00 24.74 332 TYR A C 1
ATOM 2598 O O . TYR A 1 343 ? -0.383 -7.402 53.150 1.00 25.14 332 TYR A O 1
ATOM 2607 N N . LEU A 1 344 ? 1.008 -8.773 51.925 1.00 22.76 333 LEU A N 1
ATOM 2608 C CA . LEU A 1 344 ? 0.332 -8.721 50.663 1.00 21.58 333 LEU A CA 1
ATOM 2609 C C . LEU A 1 344 ? -0.059 -10.106 50.140 1.00 21.66 333 LEU A C 1
ATOM 2610 O O . LEU A 1 344 ? 0.689 -11.089 50.301 1.00 22.83 333 LEU A O 1
ATOM 2615 N N . THR A 1 345 ? -1.233 -10.182 49.543 1.00 18.95 334 THR A N 1
ATOM 2616 C CA . THR A 1 345 ? -1.743 -11.402 48.916 1.00 18.74 334 THR A CA 1
ATOM 2617 C C . THR A 1 345 ? -1.081 -11.522 47.537 1.00 19.52 334 THR A C 1
ATOM 2618 O O . THR A 1 345 ? -0.445 -10.564 47.044 1.00 21.16 334 THR A O 1
ATOM 2622 N N . CYS A 1 346 ? -1.292 -12.653 46.884 1.00 17.37 335 CYS A N 1
ATOM 2623 C CA . CYS A 1 346 ? -0.534 -12.981 45.648 1.00 21.55 335 CYS A CA 1
ATOM 2624 C C . CYS A 1 346 ? -0.756 -11.984 44.518 1.00 23.11 335 CYS A C 1
ATOM 2625 O O . CYS A 1 346 ? 0.168 -11.717 43.732 1.00 24.82 335 CYS A O 1
ATOM 2628 N N . GLU A 1 347 ? -1.945 -11.399 44.384 1.00 20.65 336 GLU A N 1
ATOM 2629 C CA . GLU A 1 347 ? -2.208 -10.599 43.234 1.00 22.70 336 GLU A CA 1
ATOM 2630 C C . GLU A 1 347 ? -1.567 -9.222 43.376 1.00 23.06 336 GLU A C 1
ATOM 2631 O O . GLU A 1 347 ? -1.532 -8.457 42.389 1.00 24.39 336 GLU A O 1
ATOM 2637 N N . LEU A 1 348 ? -1.001 -8.898 44.545 1.00 24.43 337 LEU A N 1
ATOM 2638 C CA . LEU A 1 348 ? -0.321 -7.638 44.757 1.00 22.78 337 LEU A CA 1
ATOM 2639 C C . LEU A 1 348 ? 1.211 -7.845 44.725 1.00 25.80 337 LEU A C 1
ATOM 2640 O O . LEU A 1 348 ? 1.926 -6.979 45.084 1.00 26.74 337 LEU A O 1
ATOM 2645 N N . LEU A 1 349 ? 1.678 -9.040 44.332 1.00 28.60 338 LEU A N 1
ATOM 2646 C CA . LEU A 1 349 ? 3.128 -9.334 44.211 1.00 30.30 338 LEU A CA 1
ATOM 2647 C C . LEU A 1 349 ? 3.402 -9.790 42.789 1.00 32.09 338 LEU A C 1
ATOM 2648 O O . LEU A 1 349 ? 2.476 -10.140 42.088 1.00 34.82 338 LEU A O 1
ATOM 2653 N N . PRO A 1 350 ? 4.691 -9.774 42.344 1.00 34.34 339 PRO A N 1
ATOM 2654 C CA . PRO A 1 350 ? 5.012 -10.339 41.028 1.00 35.15 339 PRO A CA 1
ATOM 2655 C C . PRO A 1 350 ? 4.851 -11.840 41.069 1.00 36.19 339 PRO A C 1
ATOM 2656 O O . PRO A 1 350 ? 4.878 -12.458 42.164 1.00 34.83 339 PRO A O 1
ATOM 2660 N N . ALA A 1 351 ? 4.727 -12.445 39.894 1.00 37.82 340 ALA A N 1
ATOM 2661 C CA . ALA A 1 351 ? 4.540 -13.879 39.834 1.00 39.89 340 ALA A CA 1
ATOM 2662 C C . ALA A 1 351 ? 5.778 -14.598 40.402 1.00 40.88 340 ALA A C 1
ATOM 2663 O O . ALA A 1 351 ? 5.675 -15.753 40.896 1.00 41.73 340 ALA A O 1
ATOM 2665 N N . SER A 1 352 ? 6.932 -13.911 40.391 1.00 41.39 341 SER A N 1
ATOM 2666 C CA . SER A 1 352 ? 8.185 -14.537 40.897 1.00 41.13 341 SER A CA 1
ATOM 2667 C C . SER A 1 352 ? 8.293 -14.535 42.427 1.00 41.13 341 SER A C 1
ATOM 2668 O O . SER A 1 352 ? 9.206 -15.154 42.992 1.00 42.06 341 SER A O 1
ATOM 2671 N N . GLU A 1 353 ? 7.370 -13.828 43.089 1.00 39.88 342 GLU A N 1
ATOM 2672 C CA . GLU A 1 353 ? 7.375 -13.635 44.546 1.00 38.04 342 GLU A CA 1
ATOM 2673 C C . GLU A 1 353 ? 6.187 -14.359 45.189 1.00 37.30 342 GLU A C 1
ATOM 2674 O O . GLU A 1 353 ? 5.893 -14.170 46.370 1.00 34.67 342 GLU A O 1
ATOM 2680 N N . ARG A 1 354 ? 5.524 -15.177 44.371 1.00 37.34 343 ARG A N 1
ATOM 2681 C CA . ARG A 1 354 ? 4.418 -16.035 44.809 1.00 37.82 343 ARG A CA 1
ATOM 2682 C C . ARG A 1 354 ? 4.652 -16.665 46.169 1.00 37.97 343 ARG A C 1
ATOM 2683 O O . ARG A 1 354 ? 3.725 -16.688 47.005 1.00 37.47 343 ARG A O 1
ATOM 2691 N N . SER A 1 355 ? 5.860 -17.168 46.446 1.00 36.14 344 SER A N 1
ATOM 2692 C CA . SER A 1 355 ? 5.995 -17.777 47.769 1.00 35.13 344 SER A CA 1
ATOM 2693 C C . SER A 1 355 ? 6.102 -16.873 49.040 1.00 34.24 344 SER A C 1
ATOM 2694 O O . SER A 1 355 ? 6.042 -17.399 50.165 1.00 35.50 344 SER A O 1
ATOM 2697 N N . GLN A 1 356 ? 6.208 -15.541 48.849 1.00 30.66 345 GLN A N 1
ATOM 2698 C CA . GLN A 1 356 ? 6.106 -14.526 49.935 1.00 30.42 345 GLN A CA 1
ATOM 2699 C C . GLN A 1 356 ? 4.632 -14.050 50.162 1.00 27.82 345 GLN A C 1
ATOM 2700 O O . GLN A 1 356 ? 4.352 -13.291 51.086 1.00 29.26 345 GLN A O 1
ATOM 2706 N N . ALA A 1 357 ? 3.744 -14.450 49.260 1.00 26.56 346 ALA A N 1
ATOM 2707 C CA . ALA A 1 357 ? 2.333 -14.052 49.348 1.00 23.85 346 ALA A CA 1
ATOM 2708 C C . ALA A 1 357 ? 1.747 -14.605 50.615 1.00 24.17 346 ALA A C 1
ATOM 2709 O O . ALA A 1 357 ? 1.998 -15.782 50.986 1.00 24.76 346 ALA A O 1
ATOM 2711 N N . LYS A 1 358 ? 0.848 -13.818 51.206 1.00 20.37 347 LYS A N 1
ATOM 2712 C CA . LYS A 1 358 ? 0.144 -14.271 52.380 1.00 19.25 347 LYS A CA 1
ATOM 2713 C C . LYS A 1 358 ? -1.205 -14.836 51.938 1.00 19.07 347 LYS A C 1
ATOM 2714 O O . LYS A 1 358 ? -1.807 -14.389 50.962 1.00 18.80 347 LYS A O 1
ATOM 2720 N N . SER A 1 359 ? -1.732 -15.801 52.669 1.00 17.69 348 SER A N 1
ATOM 2721 C CA . SER A 1 359 ? -3.049 -16.394 52.403 1.00 16.63 348 SER A CA 1
ATOM 2722 C C . SER A 1 359 ? -4.106 -15.450 52.979 1.00 13.23 348 SER A C 1
ATOM 2723 O O . SER A 1 359 ? -3.830 -14.590 53.782 1.00 15.44 348 SER A O 1
ATOM 2726 N N . THR A 1 360 ? -5.302 -15.818 52.577 1.00 14.44 349 THR A N 1
ATOM 2727 C CA . THR A 1 360 ? -6.531 -15.145 53.064 1.00 15.18 349 THR A CA 1
ATOM 2728 C C . THR A 1 360 ? -6.536 -15.084 54.576 1.00 18.50 349 THR A C 1
ATOM 2729 O O . THR A 1 360 ? -6.682 -14.020 55.195 1.00 16.41 349 THR A O 1
ATOM 2733 N N . SER A 1 361 ? -6.246 -16.255 55.211 1.00 17.02 350 SER A N 1
ATOM 2734 C CA . SER A 1 361 ? -6.317 -16.290 56.709 1.00 19.14 350 SER A CA 1
ATOM 2735 C C . SER A 1 361 ? -5.115 -15.639 57.417 1.00 16.93 350 SER A C 1
ATOM 2736 O O . SER A 1 361 ? -5.250 -15.087 58.497 1.00 18.97 350 SER A O 1
ATOM 2739 N N . GLN A 1 362 ? -3.926 -15.654 56.790 1.00 17.28 351 GLN A N 1
ATOM 2740 C CA . GLN A 1 362 ? -2.745 -14.931 57.331 1.00 17.29 351 GLN A CA 1
ATOM 2741 C C . GLN A 1 362 ? -3.012 -13.390 57.404 1.00 15.60 351 GLN A C 1
ATOM 2742 O O . GLN A 1 362 ? -2.615 -12.635 58.293 1.00 18.58 351 GLN A O 1
ATOM 2748 N N . MET A 1 363 ? -3.671 -12.941 56.280 1.00 17.40 352 MET A N 1
ATOM 2749 C CA . MET A 1 363 ? -4.053 -11.533 56.258 1.00 16.95 352 MET A CA 1
ATOM 2750 C C . MET A 1 363 ? -5.047 -11.179 57.334 1.00 14.65 352 MET A C 1
ATOM 2751 O O . MET A 1 363 ? -4.857 -10.170 58.010 1.00 16.27 352 MET A O 1
ATOM 2756 N N . GLY A 1 364 ? -6.091 -11.993 57.473 1.00 16.20 353 GLY A N 1
ATOM 2757 C CA . GLY A 1 364 ? -7.093 -11.688 58.518 1.00 16.72 353 GLY A CA 1
ATOM 2758 C C . GLY A 1 364 ? -6.451 -11.805 59.909 1.00 17.11 353 GLY A C 1
ATOM 2759 O O . GLY A 1 364 ? -6.707 -10.968 60.779 1.00 18.09 353 GLY A O 1
ATOM 2760 N N . ASP A 1 365 ? -5.561 -12.828 60.066 1.00 17.03 354 ASP A N 1
ATOM 2761 C CA . ASP A 1 365 ? -4.889 -12.914 61.395 1.00 17.99 354 ASP A CA 1
ATOM 2762 C C . ASP A 1 365 ? -4.075 -11.653 61.720 1.00 17.81 354 ASP A C 1
ATOM 2763 O O . ASP A 1 365 ? -4.131 -11.132 62.819 1.00 19.05 354 ASP A O 1
ATOM 2768 N N . TYR A 1 366 ? -3.329 -11.121 60.739 1.00 17.23 355 TYR A N 1
ATOM 2769 C CA . TYR A 1 366 ? -2.506 -10.024 61.020 1.00 17.78 355 TYR A CA 1
ATOM 2770 C C . TYR A 1 366 ? -3.384 -8.849 61.356 1.00 19.21 355 TYR A C 1
ATOM 2771 O O . TYR A 1 366 ? -3.037 -8.070 62.234 1.00 18.03 355 TYR A O 1
ATOM 2780 N N . ILE A 1 367 ? -4.456 -8.662 60.550 1.00 17.62 356 ILE A N 1
ATOM 2781 C CA . ILE A 1 367 ? -5.255 -7.430 60.758 1.00 18.10 356 ILE A CA 1
ATOM 2782 C C . ILE A 1 367 ? -6.027 -7.471 62.093 1.00 17.67 356 ILE A C 1
ATOM 2783 O O . ILE A 1 367 ? -6.096 -6.459 62.796 1.00 19.69 356 ILE A O 1
ATOM 2788 N N . ALA A 1 368 ? -6.600 -8.622 62.385 1.00 17.87 357 ALA A N 1
ATOM 2789 C CA . ALA A 1 368 ? -7.255 -8.845 63.702 1.00 18.44 357 ALA A CA 1
ATOM 2790 C C . ALA A 1 368 ? -6.261 -8.620 64.871 1.00 20.34 357 ALA A C 1
ATOM 2791 O O . ALA A 1 368 ? -6.640 -8.055 65.885 1.00 20.56 357 ALA A O 1
ATOM 2793 N N . GLN A 1 369 ? -5.027 -9.091 64.701 1.00 18.76 358 GLN A N 1
ATOM 2794 C CA . GLN A 1 369 ? -4.017 -8.891 65.800 1.00 22.58 358 GLN A CA 1
ATOM 2795 C C . GLN A 1 369 ? -3.670 -7.427 65.918 1.00 21.47 358 GLN A C 1
ATOM 2796 O O . GLN A 1 369 ? -3.608 -6.774 67.027 1.00 21.64 358 GLN A O 1
ATOM 2802 N N . ALA A 1 370 ? -3.560 -6.776 64.757 1.00 20.54 359 ALA A N 1
ATOM 2803 C CA . ALA A 1 370 ? -3.217 -5.372 64.789 1.00 21.36 359 ALA A CA 1
ATOM 2804 C C . ALA A 1 370 ? -4.348 -4.529 65.502 1.00 21.34 359 ALA A C 1
ATOM 2805 O O . ALA A 1 370 ? -4.017 -3.510 66.167 1.00 23.66 359 ALA A O 1
ATOM 2807 N N . ILE A 1 371 ? -5.617 -4.973 65.399 1.00 21.97 360 ILE A N 1
ATOM 2808 C CA . ILE A 1 371 ? -6.748 -4.294 66.115 1.00 22.85 360 ILE A CA 1
ATOM 2809 C C . ILE A 1 371 ? -6.586 -4.424 67.625 1.00 23.27 360 ILE A C 1
ATOM 2810 O O . ILE A 1 371 ? -6.726 -3.427 68.346 1.00 23.02 360 ILE A O 1
ATOM 2815 N N . ALA A 1 372 ? -6.197 -5.620 68.068 1.00 21.03 361 ALA A N 1
ATOM 2816 C CA . ALA A 1 372 ? -5.984 -5.886 69.525 1.00 24.42 361 ALA A CA 1
ATOM 2817 C C . ALA A 1 372 ? -4.826 -5.049 70.083 1.00 27.66 361 ALA A C 1
ATOM 2818 O O . ALA A 1 372 ? -4.825 -4.692 71.288 1.00 30.25 361 ALA A O 1
ATOM 2820 N N . GLU A 1 373 ? -3.861 -4.711 69.242 1.00 29.36 362 GLU A N 1
ATOM 2821 C CA . GLU A 1 373 ? -2.709 -3.874 69.638 1.00 31.47 362 GLU A CA 1
ATOM 2822 C C . GLU A 1 373 ? -3.029 -2.432 69.832 1.00 34.14 362 GLU A C 1
ATOM 2823 O O . GLU A 1 373 ? -2.227 -1.705 70.406 1.00 35.21 362 GLU A O 1
ATOM 2829 N N . GLY A 1 374 ? -4.197 -2.017 69.335 1.00 36.34 363 GLY A N 1
ATOM 2830 C CA . GLY A 1 374 ? -4.879 -0.785 69.773 1.00 38.37 363 GLY A CA 1
ATOM 2831 C C . GLY A 1 374 ? -4.268 0.357 69.051 1.00 40.27 363 GLY A C 1
ATOM 2832 O O . GLY A 1 374 ? -3.487 1.084 69.664 1.00 43.34 363 GLY A O 1
ATOM 2833 N N . HIS B 1 7 ? -28.259 10.723 -5.498 1.00 34.08 -4 HIS B N 1
ATOM 2834 C CA . HIS B 1 7 ? -26.828 10.602 -6.026 1.00 32.19 -4 HIS B CA 1
ATOM 2835 C C . HIS B 1 7 ? -26.108 9.273 -5.828 1.00 32.15 -4 HIS B C 1
ATOM 2836 O O . HIS B 1 7 ? -26.013 8.787 -4.703 1.00 33.75 -4 HIS B O 1
ATOM 2843 N N . HIS B 1 8 ? -25.657 8.675 -6.931 1.00 31.41 -3 HIS B N 1
ATOM 2844 C CA . HIS B 1 8 ? -24.637 7.587 -6.970 1.00 28.11 -3 HIS B CA 1
ATOM 2845 C C . HIS B 1 8 ? -23.478 7.968 -7.920 1.00 28.74 -3 HIS B C 1
ATOM 2846 O O . HIS B 1 8 ? -23.593 8.861 -8.804 1.00 24.78 -3 HIS B O 1
ATOM 2853 N N . HIS B 1 9 ? -22.373 7.259 -7.826 1.00 28.38 -2 HIS B N 1
ATOM 2854 C CA . HIS B 1 9 ? -21.312 7.515 -8.783 1.00 29.96 -2 HIS B CA 1
ATOM 2855 C C . HIS B 1 9 ? -21.619 6.794 -10.092 1.00 31.59 -2 HIS B C 1
ATOM 2856 O O . HIS B 1 9 ? -21.884 5.595 -10.095 1.00 32.42 -2 HIS B O 1
ATOM 2863 N N . HIS B 1 10 ? -21.550 7.534 -11.195 1.00 33.00 -1 HIS B N 1
ATOM 2864 C CA . HIS B 1 10 ? -21.480 6.990 -12.578 1.00 36.10 -1 HIS B CA 1
ATOM 2865 C C . HIS B 1 10 ? -20.023 7.172 -13.126 1.00 36.76 -1 HIS B C 1
ATOM 2866 O O . HIS B 1 10 ? -19.547 8.285 -13.078 1.00 38.43 -1 HIS B O 1
ATOM 2873 N N . GLY B 1 11 ? -19.335 6.182 -13.705 1.00 38.86 0 GLY B N 1
ATOM 2874 C CA . GLY B 1 11 ? -18.031 6.453 -14.508 1.00 40.21 0 GLY B CA 1
ATOM 2875 C C . GLY B 1 11 ? -17.303 7.848 -14.802 1.00 40.69 0 GLY B C 1
ATOM 2876 O O . GLY B 1 11 ? -16.218 7.852 -15.480 1.00 41.81 0 GLY B O 1
ATOM 2877 N N . SER B 1 12 ? -17.931 8.983 -14.357 1.00 38.95 1 SER B N 1
ATOM 2878 C CA . SER B 1 12 ? -17.616 10.470 -14.385 1.00 35.97 1 SER B CA 1
ATOM 2879 C C . SER B 1 12 ? -16.646 10.979 -13.285 1.00 32.83 1 SER B C 1
ATOM 2880 O O . SER B 1 12 ? -16.002 10.199 -12.650 1.00 30.59 1 SER B O 1
ATOM 2883 N N . SER B 1 13 ? -16.579 12.288 -13.010 1.00 28.97 2 SER B N 1
ATOM 2884 C CA . SER B 1 13 ? -15.697 12.722 -11.837 1.00 26.95 2 SER B CA 1
ATOM 2885 C C . SER B 1 13 ? -16.375 12.394 -10.497 1.00 25.30 2 SER B C 1
ATOM 2886 O O . SER B 1 13 ? -17.640 12.507 -10.389 1.00 24.25 2 SER B O 1
ATOM 2889 N N . TYR B 1 14 ? -15.548 12.021 -9.520 1.00 22.65 3 TYR B N 1
ATOM 2890 C CA . TYR B 1 14 ? -16.072 11.933 -8.131 1.00 20.76 3 TYR B CA 1
ATOM 2891 C C . TYR B 1 14 ? -16.366 13.327 -7.595 1.00 19.44 3 TYR B C 1
ATOM 2892 O O . TYR B 1 14 ? -15.708 14.334 -8.028 1.00 20.59 3 TYR B O 1
ATOM 2901 N N . GLN B 1 15 ? -17.333 13.405 -6.683 1.00 16.90 4 GLN B N 1
ATOM 2902 C CA . GLN B 1 15 ? -17.734 14.677 -6.053 1.00 17.02 4 GLN B CA 1
ATOM 2903 C C . GLN B 1 15 ? -17.452 14.518 -4.564 1.00 16.63 4 GLN B C 1
ATOM 2904 O O . GLN B 1 15 ? -18.114 13.647 -3.893 1.00 16.24 4 GLN B O 1
ATOM 2910 N N . ILE B 1 16 ? -16.623 15.405 -4.038 1.00 17.43 5 ILE B N 1
ATOM 2911 C CA . ILE B 1 16 ? -16.387 15.438 -2.560 1.00 16.24 5 ILE B CA 1
ATOM 2912 C C . ILE B 1 16 ? -16.928 16.757 -2.048 1.00 16.65 5 ILE B C 1
ATOM 2913 O O . ILE B 1 16 ? -16.623 17.822 -2.616 1.00 19.38 5 ILE B O 1
ATOM 2918 N N . ALA B 1 17 ? -17.708 16.766 -0.990 1.00 16.67 6 ALA B N 1
ATOM 2919 C CA . ALA B 1 17 ? -18.087 17.999 -0.285 1.00 19.07 6 ALA B CA 1
ATOM 2920 C C . ALA B 1 17 ? -17.141 18.208 0.904 1.00 18.84 6 ALA B C 1
ATOM 2921 O O . ALA B 1 17 ? -16.963 17.222 1.679 1.00 19.12 6 ALA B O 1
ATOM 2923 N N . VAL B 1 18 ? -16.551 19.397 1.005 1.00 17.93 7 VAL B N 1
ATOM 2924 C CA . VAL B 1 18 ? -15.537 19.759 2.018 1.00 16.33 7 VAL B CA 1
ATOM 2925 C C . VAL B 1 18 ? -16.200 20.666 3.032 1.00 19.29 7 VAL B C 1
ATOM 2926 O O . VAL B 1 18 ? -16.575 21.815 2.752 1.00 19.68 7 VAL B O 1
ATOM 2930 N N . LEU B 1 19 ? -16.298 20.190 4.295 1.00 16.00 8 LEU B N 1
ATOM 2931 C CA . LEU B 1 19 ? -16.894 20.916 5.416 1.00 16.92 8 LEU B CA 1
ATOM 2932 C C . LEU B 1 19 ? -15.862 21.126 6.525 1.00 16.36 8 LEU B C 1
ATOM 2933 O O . LEU B 1 19 ? -15.750 20.234 7.443 1.00 18.75 8 LEU B O 1
ATOM 2938 N N . ALA B 1 20 ? -15.017 22.135 6.375 1.00 17.22 9 ALA B N 1
ATOM 2939 C CA . ALA B 1 20 ? -13.834 22.296 7.263 1.00 16.35 9 ALA B CA 1
ATOM 2940 C C . ALA B 1 20 ? -14.246 22.620 8.731 1.00 18.66 9 ALA B C 1
ATOM 2941 O O . ALA B 1 20 ? -13.461 22.269 9.684 1.00 18.40 9 ALA B O 1
ATOM 2943 N N . GLY B 1 21 ? -15.331 23.357 8.932 1.00 18.37 10 GLY B N 1
ATOM 2944 C CA . GLY B 1 21 ? -15.797 23.754 10.273 1.00 19.77 10 GLY B CA 1
ATOM 2945 C C . GLY B 1 21 ? -14.947 24.865 10.900 1.00 20.96 10 GLY B C 1
ATOM 2946 O O . GLY B 1 21 ? -14.494 25.832 10.258 1.00 21.18 10 GLY B O 1
ATOM 2947 N N . ASP B 1 22 ? -14.678 24.683 12.198 1.00 19.33 11 ASP B N 1
ATOM 2948 C CA . ASP B 1 22 ? -14.141 25.703 13.100 1.00 20.04 11 ASP B CA 1
ATOM 2949 C C . ASP B 1 22 ? -12.714 25.395 13.560 1.00 20.38 11 ASP B C 1
ATOM 2950 O O . ASP B 1 22 ? -12.171 24.296 13.329 1.00 19.01 11 ASP B O 1
ATOM 2955 N N . GLY B 1 23 ? -12.183 26.370 14.316 1.00 22.32 12 GLY B N 1
ATOM 2956 C CA . GLY B 1 23 ? -10.870 26.211 14.950 1.00 21.68 12 GLY B CA 1
ATOM 2957 C C . GLY B 1 23 ? -9.754 25.770 14.017 1.00 21.78 12 GLY B C 1
ATOM 2958 O O . GLY B 1 23 ? -9.414 26.437 13.009 1.00 22.33 12 GLY B O 1
ATOM 2959 N N . ILE B 1 24 ? -9.068 24.696 14.383 1.00 20.94 13 ILE B N 1
ATOM 2960 C CA . ILE B 1 24 ? -8.079 24.049 13.492 1.00 19.87 13 ILE B CA 1
ATOM 2961 C C . ILE B 1 24 ? -8.582 23.368 12.218 1.00 21.20 13 ILE B C 1
ATOM 2962 O O . ILE B 1 24 ? -7.735 23.076 11.374 1.00 18.78 13 ILE B O 1
ATOM 2967 N N . GLY B 1 25 ? -9.920 23.237 12.072 1.00 18.06 14 GLY B N 1
ATOM 2968 C CA . GLY B 1 25 ? -10.513 22.582 10.851 1.00 19.11 14 GLY B CA 1
ATOM 2969 C C . GLY B 1 25 ? -9.860 23.076 9.549 1.00 19.45 14 GLY B C 1
ATOM 2970 O O . GLY B 1 25 ? -9.357 22.270 8.751 1.00 16.95 14 GLY B O 1
ATOM 2971 N N . PRO B 1 26 ? -9.876 24.410 9.303 1.00 20.69 15 PRO B N 1
ATOM 2972 C CA . PRO B 1 26 ? -9.352 24.913 8.013 1.00 19.85 15 PRO B CA 1
ATOM 2973 C C . PRO B 1 26 ? -7.881 24.620 7.793 1.00 20.92 15 PRO B C 1
ATOM 2974 O O . PRO B 1 26 ? -7.488 24.189 6.673 1.00 21.04 15 PRO B O 1
ATOM 2978 N N . GLU B 1 27 ? -7.069 24.825 8.872 1.00 18.90 16 GLU B N 1
ATOM 2979 C CA . GLU B 1 27 ? -5.664 24.608 8.635 1.00 21.41 16 GLU B CA 1
ATOM 2980 C C . GLU B 1 27 ? -5.324 23.179 8.424 1.00 19.89 16 GLU B C 1
ATOM 2981 O O . GLU B 1 27 ? -4.451 22.854 7.605 1.00 21.95 16 GLU B O 1
ATOM 2987 N N . VAL B 1 28 ? -5.969 22.258 9.161 1.00 18.98 17 VAL B N 1
ATOM 2988 C CA . VAL B 1 28 ? -5.630 20.876 8.764 1.00 17.24 17 VAL B CA 1
ATOM 2989 C C . VAL B 1 28 ? -6.305 20.319 7.473 1.00 16.12 17 VAL B C 1
ATOM 2990 O O . VAL B 1 28 ? -5.742 19.464 6.767 1.00 16.40 17 VAL B O 1
ATOM 2994 N N . MET B 1 29 ? -7.455 20.871 7.127 1.00 18.66 18 MET B N 1
ATOM 2995 C CA . MET B 1 29 ? -8.058 20.634 5.825 1.00 17.99 18 MET B CA 1
ATOM 2996 C C . MET B 1 29 ? -7.213 21.067 4.657 1.00 19.26 18 MET B C 1
ATOM 2997 O O . MET B 1 29 ? -7.143 20.348 3.649 1.00 17.78 18 MET B O 1
ATOM 3002 N N . ALA B 1 30 ? -6.516 22.200 4.852 1.00 18.96 19 ALA B N 1
ATOM 3003 C CA . ALA B 1 30 ? -5.566 22.641 3.822 1.00 19.91 19 ALA B CA 1
ATOM 3004 C C . ALA B 1 30 ? -4.516 21.564 3.522 1.00 19.96 19 ALA B C 1
ATOM 3005 O O . ALA B 1 30 ? -4.094 21.370 2.373 1.00 21.59 19 ALA B O 1
ATOM 3007 N N . GLU B 1 31 ? -4.047 20.817 4.568 1.00 19.67 20 GLU B N 1
ATOM 3008 C CA . GLU B 1 31 ? -2.989 19.827 4.391 1.00 19.13 20 GLU B CA 1
ATOM 3009 C C . GLU B 1 31 ? -3.578 18.594 3.722 1.00 17.80 20 GLU B C 1
ATOM 3010 O O . GLU B 1 31 ? -2.928 17.968 2.886 1.00 17.99 20 GLU B O 1
ATOM 3016 N N . ALA B 1 32 ? -4.823 18.246 4.110 1.00 17.32 21 ALA B N 1
ATOM 3017 C CA . ALA B 1 32 ? -5.541 17.177 3.470 1.00 18.54 21 ALA B CA 1
ATOM 3018 C C . ALA B 1 32 ? -5.781 17.437 1.956 1.00 17.20 21 ALA B C 1
ATOM 3019 O O . ALA B 1 32 ? -5.635 16.536 1.140 1.00 18.29 21 ALA B O 1
ATOM 3021 N N . ARG B 1 33 ? -6.144 18.674 1.654 1.00 19.75 22 ARG B N 1
ATOM 3022 C CA . ARG B 1 33 ? -6.351 19.052 0.193 1.00 20.88 22 ARG B CA 1
ATOM 3023 C C . ARG B 1 33 ? -5.000 18.976 -0.587 1.00 21.42 22 ARG B C 1
ATOM 3024 O O . ARG B 1 33 ? -4.968 18.501 -1.723 1.00 20.44 22 ARG B O 1
ATOM 3032 N N . LYS B 1 34 ? -3.907 19.368 0.081 1.00 21.42 23 LYS B N 1
ATOM 3033 C CA . LYS B 1 34 ? -2.573 19.197 -0.493 1.00 22.04 23 LYS B CA 1
ATOM 3034 C C . LYS B 1 34 ? -2.229 17.758 -0.766 1.00 23.59 23 LYS B C 1
ATOM 3035 O O . LYS B 1 34 ? -1.782 17.348 -1.838 1.00 21.67 23 LYS B O 1
ATOM 3041 N N . VAL B 1 35 ? -2.424 16.910 0.262 1.00 19.80 24 VAL B N 1
ATOM 3042 C CA . VAL B 1 35 ? -2.239 15.507 0.013 1.00 20.98 24 VAL B CA 1
ATOM 3043 C C . VAL B 1 35 ? -3.143 14.918 -1.056 1.00 21.44 24 VAL B C 1
ATOM 3044 O O . VAL B 1 35 ? -2.690 14.066 -1.863 1.00 21.53 24 VAL B O 1
ATOM 3048 N N . LEU B 1 36 ? -4.407 15.350 -1.103 1.00 18.28 25 LEU B N 1
ATOM 3049 C CA . LEU B 1 36 ? -5.296 14.815 -2.142 1.00 19.02 25 LEU B CA 1
ATOM 3050 C C . LEU B 1 36 ? -4.848 15.218 -3.580 1.00 19.57 25 LEU B C 1
ATOM 3051 O O . LEU B 1 36 ? -4.914 14.378 -4.477 1.00 20.24 25 LEU B O 1
ATOM 3056 N N . ALA B 1 37 ? -4.395 16.454 -3.697 1.00 20.34 26 ALA B N 1
ATOM 3057 C CA . ALA B 1 37 ? -3.854 16.954 -5.014 1.00 20.57 26 ALA B CA 1
ATOM 3058 C C . ALA B 1 37 ? -2.720 16.023 -5.470 1.00 22.14 26 ALA B C 1
ATOM 3059 O O . ALA B 1 37 ? -2.687 15.544 -6.640 1.00 23.85 26 ALA B O 1
ATOM 3061 N N . ALA B 1 38 ? -1.771 15.700 -4.553 1.00 22.72 27 ALA B N 1
ATOM 3062 C CA . ALA B 1 38 ? -0.686 14.760 -4.908 1.00 23.03 27 ALA B CA 1
ATOM 3063 C C . ALA B 1 38 ? -1.179 13.426 -5.339 1.00 23.19 27 ALA B C 1
ATOM 3064 O O . ALA B 1 38 ? -0.686 12.771 -6.313 1.00 25.70 27 ALA B O 1
ATOM 3066 N N . VAL B 1 39 ? -2.144 12.904 -4.563 1.00 23.44 28 VAL B N 1
ATOM 3067 C CA . VAL B 1 39 ? -2.741 11.615 -4.894 1.00 24.23 28 VAL B CA 1
ATOM 3068 C C . VAL B 1 39 ? -3.509 11.621 -6.270 1.00 25.51 28 VAL B C 1
ATOM 3069 O O . VAL B 1 39 ? -3.424 10.625 -7.048 1.00 26.67 28 VAL B O 1
ATOM 3073 N N . GLU B 1 40 ? -4.290 12.675 -6.542 1.00 25.05 29 GLU B N 1
ATOM 3074 C CA . GLU B 1 40 ? -4.971 12.783 -7.834 1.00 25.77 29 GLU B CA 1
ATOM 3075 C C . GLU B 1 40 ? -3.950 12.814 -8.990 1.00 27.13 29 GLU B C 1
ATOM 3076 O O . GLU B 1 40 ? -4.201 12.185 -10.013 1.00 27.39 29 GLU B O 1
ATOM 3082 N N . LYS B 1 41 ? -2.808 13.460 -8.776 1.00 26.77 30 LYS B N 1
ATOM 3083 C CA . LYS B 1 41 ? -1.747 13.514 -9.835 1.00 28.46 30 LYS B CA 1
ATOM 3084 C C . LYS B 1 41 ? -1.167 12.107 -10.003 1.00 28.37 30 LYS B C 1
ATOM 3085 O O . LYS B 1 41 ? -1.156 11.527 -11.121 1.00 29.02 30 LYS B O 1
ATOM 3091 N N . ARG B 1 42 ? -0.754 11.475 -8.902 1.00 27.79 31 ARG B N 1
ATOM 3092 C CA . ARG B 1 42 ? -0.072 10.185 -9.042 1.00 27.80 31 ARG B CA 1
ATOM 3093 C C . ARG B 1 42 ? -0.955 9.087 -9.598 1.00 29.59 31 ARG B C 1
ATOM 3094 O O . ARG B 1 42 ? -0.515 8.154 -10.290 1.00 30.94 31 ARG B O 1
ATOM 3102 N N . PHE B 1 43 ? -2.229 9.130 -9.271 1.00 29.52 32 PHE B N 1
ATOM 3103 C CA . PHE B 1 43 ? -3.090 8.046 -9.716 1.00 29.49 32 PHE B CA 1
ATOM 3104 C C . PHE B 1 43 ? -4.016 8.468 -10.845 1.00 28.23 32 PHE B C 1
ATOM 3105 O O . PHE B 1 43 ? -4.926 7.724 -11.202 1.00 28.75 32 PHE B O 1
ATOM 3113 N N . ASP B 1 44 ? -3.827 9.683 -11.323 1.00 29.40 33 ASP B N 1
ATOM 3114 C CA . ASP B 1 44 ? -4.689 10.213 -12.392 1.00 30.14 33 ASP B CA 1
ATOM 3115 C C . ASP B 1 44 ? -6.180 10.086 -12.071 1.00 29.71 33 ASP B C 1
ATOM 3116 O O . ASP B 1 44 ? -6.956 9.499 -12.831 1.00 27.75 33 ASP B O 1
ATOM 3121 N N . LEU B 1 45 ? -6.536 10.579 -10.896 1.00 28.38 34 LEU B N 1
ATOM 3122 C CA . LEU B 1 45 ? -7.943 10.659 -10.473 1.00 27.00 34 LEU B CA 1
ATOM 3123 C C . LEU B 1 45 ? -8.645 11.919 -10.950 1.00 26.01 34 LEU B C 1
ATOM 3124 O O . LEU B 1 45 ? -8.018 12.963 -11.075 1.00 27.01 34 LEU B O 1
ATOM 3129 N N . SER B 1 46 ? -9.951 11.784 -11.196 1.00 25.37 35 SER B N 1
ATOM 3130 C CA . SER B 1 46 ? -10.833 12.815 -11.597 1.00 25.73 35 SER B CA 1
ATOM 3131 C C . SER B 1 46 ? -11.782 13.101 -10.429 1.00 24.52 35 SER B C 1
ATOM 3132 O O . SER B 1 46 ? -12.726 12.342 -10.223 1.00 23.62 35 SER B O 1
ATOM 3135 N N . ILE B 1 47 ? -11.518 14.177 -9.697 1.00 23.29 36 ILE B N 1
ATOM 3136 C CA . ILE B 1 47 ? -12.306 14.640 -8.526 1.00 23.54 36 ILE B CA 1
ATOM 3137 C C . ILE B 1 47 ? -12.652 16.127 -8.593 1.00 23.76 36 ILE B C 1
ATOM 3138 O O . ILE B 1 47 ? -11.793 17.004 -8.962 1.00 25.86 36 ILE B O 1
ATOM 3143 N N . GLU B 1 48 ? -13.918 16.429 -8.308 1.00 20.33 37 GLU B N 1
ATOM 3144 C CA . GLU B 1 48 ? -14.457 17.763 -8.139 1.00 21.29 37 GLU B CA 1
ATOM 3145 C C . GLU B 1 48 ? -14.769 17.995 -6.688 1.00 21.44 37 GLU B C 1
ATOM 3146 O O . GLU B 1 48 ? -15.400 17.148 -6.028 1.00 21.28 37 GLU B O 1
ATOM 3152 N N . TYR B 1 49 ? -14.456 19.162 -6.195 1.00 20.73 38 TYR B N 1
ATOM 3153 C CA . TYR B 1 49 ? -14.677 19.504 -4.793 1.00 21.04 38 TYR B CA 1
ATOM 3154 C C . TYR B 1 49 ? -15.638 20.688 -4.673 1.00 23.85 38 TYR B C 1
ATOM 3155 O O . TYR B 1 49 ? -15.615 21.580 -5.515 1.00 24.73 38 TYR B O 1
ATOM 3164 N N . SER B 1 50 ? -16.420 20.736 -3.608 1.00 20.41 39 SER B N 1
ATOM 3165 C CA . SER B 1 50 ? -17.295 21.841 -3.267 1.00 19.99 39 SER B CA 1
ATOM 3166 C C . SER B 1 50 ? -17.108 22.156 -1.787 1.00 19.60 39 SER B C 1
ATOM 3167 O O . SER B 1 50 ? -17.152 21.197 -0.986 1.00 22.75 39 SER B O 1
ATOM 3170 N N . GLU B 1 51 ? -16.937 23.400 -1.405 1.00 19.15 40 GLU B N 1
ATOM 3171 C CA . GLU B 1 51 ? -16.742 23.749 0.039 1.00 20.69 40 GLU B CA 1
ATOM 3172 C C . GLU B 1 51 ? -17.989 24.350 0.614 1.00 22.42 40 GLU B C 1
ATOM 3173 O O . GLU B 1 51 ? -18.616 25.239 -0.039 1.00 20.86 40 GLU B O 1
ATOM 3179 N N . TYR B 1 52 ? -18.309 24.008 1.866 1.00 18.71 41 TYR B N 1
ATOM 3180 C CA . TYR B 1 52 ? -19.529 24.449 2.498 1.00 19.91 41 TYR B CA 1
ATOM 3181 C C . TYR B 1 52 ? -19.195 24.842 3.919 1.00 22.06 41 TYR B C 1
ATOM 3182 O O . TYR B 1 52 ? -18.389 24.140 4.562 1.00 21.54 41 TYR B O 1
ATOM 3191 N N . ASP B 1 53 ? -19.821 25.923 4.393 1.00 20.99 42 ASP B N 1
ATOM 3192 C CA . ASP B 1 53 ? -19.750 26.299 5.829 1.00 20.31 42 ASP B CA 1
ATOM 3193 C C . ASP B 1 53 ? -20.547 25.304 6.700 1.00 18.67 42 ASP B C 1
ATOM 3194 O O . ASP B 1 53 ? -21.705 24.835 6.426 1.00 21.03 42 ASP B O 1
ATOM 3199 N N . VAL B 1 54 ? -19.914 24.965 7.856 1.00 18.35 43 VAL B N 1
ATOM 3200 C CA . VAL B 1 54 ? -20.699 24.124 8.798 1.00 17.45 43 VAL B CA 1
ATOM 3201 C C . VAL B 1 54 ? -20.224 24.521 10.221 1.00 16.83 43 VAL B C 1
ATOM 3202 O O . VAL B 1 54 ? -19.139 25.144 10.398 1.00 19.45 43 VAL B O 1
ATOM 3206 N N . GLY B 1 55 ? -21.046 24.232 11.186 1.00 17.81 44 GLY B N 1
ATOM 3207 C CA . GLY B 1 55 ? -20.626 24.601 12.559 1.00 19.38 44 GLY B CA 1
ATOM 3208 C C . GLY B 1 55 ? -20.691 26.062 12.912 1.00 21.95 44 GLY B C 1
ATOM 3209 O O . GLY B 1 55 ? -21.566 26.805 12.433 1.00 21.60 44 GLY B O 1
ATOM 3210 N N . GLY B 1 56 ? -19.783 26.521 13.783 1.00 22.40 45 GLY B N 1
ATOM 3211 C CA . GLY B 1 56 ? -19.751 27.953 14.140 1.00 21.74 45 GLY B CA 1
ATOM 3212 C C . GLY B 1 56 ? -19.496 28.863 12.958 1.00 24.35 45 GLY B C 1
ATOM 3213 O O . GLY B 1 56 ? -20.043 29.978 12.928 1.00 23.38 45 GLY B O 1
ATOM 3214 N N . ALA B 1 57 ? -18.639 28.411 12.024 1.00 22.39 46 ALA B N 1
ATOM 3215 C CA . ALA B 1 57 ? -18.417 29.186 10.751 1.00 23.09 46 ALA B CA 1
ATOM 3216 C C . ALA B 1 57 ? -19.757 29.445 10.117 1.00 22.31 46 ALA B C 1
ATOM 3217 O O . ALA B 1 57 ? -20.028 30.614 9.641 1.00 23.40 46 ALA B O 1
ATOM 3219 N N . ALA B 1 58 ? -20.643 28.422 10.094 1.00 22.02 47 ALA B N 1
ATOM 3220 C CA . ALA B 1 58 ? -21.976 28.550 9.484 1.00 23.20 47 ALA B CA 1
ATOM 3221 C C . ALA B 1 58 ? -22.890 29.480 10.283 1.00 25.56 47 ALA B C 1
ATOM 3222 O O . ALA B 1 58 ? -23.636 30.309 9.712 1.00 25.81 47 ALA B O 1
ATOM 3224 N N . ILE B 1 59 ? -22.824 29.375 11.612 1.00 23.01 48 ILE B N 1
ATOM 3225 C CA . ILE B 1 59 ? -23.550 30.348 12.471 1.00 23.62 48 ILE B CA 1
ATOM 3226 C C . ILE B 1 59 ? -23.133 31.791 12.177 1.00 23.26 48 ILE B C 1
ATOM 3227 O O . ILE B 1 59 ? -24.000 32.617 11.930 1.00 26.04 48 ILE B O 1
ATOM 3232 N N . ASP B 1 60 ? -21.852 32.068 12.191 1.00 25.30 49 ASP B N 1
ATOM 3233 C CA . ASP B 1 60 ? -21.328 33.401 11.962 1.00 25.45 49 ASP B CA 1
ATOM 3234 C C . ASP B 1 60 ? -21.680 33.930 10.562 1.00 27.03 49 ASP B C 1
ATOM 3235 O O . ASP B 1 60 ? -21.897 35.138 10.365 1.00 27.79 49 ASP B O 1
ATOM 3240 N N . ASN B 1 61 ? -21.638 33.046 9.572 1.00 27.08 50 ASN B N 1
ATOM 3241 C CA . ASN B 1 61 ? -21.873 33.500 8.196 1.00 25.30 50 ASN B CA 1
ATOM 3242 C C . ASN B 1 61 ? -23.287 33.420 7.683 1.00 26.44 50 ASN B C 1
ATOM 3243 O O . ASN B 1 61 ? -23.601 34.137 6.695 1.00 25.77 50 ASN B O 1
ATOM 3248 N N . HIS B 1 62 ? -24.099 32.510 8.241 1.00 26.29 51 HIS B N 1
ATOM 3249 C CA . HIS B 1 62 ? -25.427 32.145 7.675 1.00 26.97 51 HIS B CA 1
ATOM 3250 C C . HIS B 1 62 ? -26.493 32.057 8.702 1.00 28.04 51 HIS B C 1
ATOM 3251 O O . HIS B 1 62 ? -27.678 32.047 8.375 1.00 28.39 51 HIS B O 1
ATOM 3258 N N . GLY B 1 63 ? -26.092 32.028 9.971 1.00 27.41 52 GLY B N 1
ATOM 3259 C CA . GLY B 1 63 ? -27.053 32.133 11.053 1.00 27.14 52 GLY B CA 1
ATOM 3260 C C . GLY B 1 63 ? -27.553 30.793 11.588 1.00 26.07 52 GLY B C 1
ATOM 3261 O O . GLY B 1 63 ? -28.500 30.765 12.388 1.00 26.93 52 GLY B O 1
ATOM 3262 N N . CYS B 1 64 ? -26.928 29.675 11.193 1.00 27.01 53 CYS B N 1
ATOM 3263 C CA . CYS B 1 64 ? -27.312 28.342 11.763 1.00 24.02 53 CYS B CA 1
ATOM 3264 C C . CYS B 1 64 ? -26.200 27.333 11.507 1.00 24.95 53 CYS B C 1
ATOM 3265 O O . CYS B 1 64 ? -25.375 27.555 10.629 1.00 24.24 53 CYS B O 1
ATOM 3268 N N . PRO B 1 65 ? -26.082 26.293 12.350 1.00 24.11 54 PRO B N 1
ATOM 3269 C CA . PRO B 1 65 ? -24.866 25.442 12.158 1.00 22.24 54 PRO B CA 1
ATOM 3270 C C . PRO B 1 65 ? -24.825 24.485 10.925 1.00 23.01 54 PRO B C 1
ATOM 3271 O O . PRO B 1 65 ? -23.735 24.014 10.507 1.00 20.65 54 PRO B O 1
ATOM 3275 N N . LEU B 1 66 ? -25.987 24.186 10.314 1.00 22.53 55 LEU B N 1
ATOM 3276 C CA . LEU B 1 66 ? -26.035 23.319 9.121 1.00 22.31 55 LEU B CA 1
ATOM 3277 C C . LEU B 1 66 ? -27.013 23.969 8.089 1.00 21.69 55 LEU B C 1
ATOM 3278 O O . LEU B 1 66 ? -28.178 23.540 8.050 1.00 23.42 55 LEU B O 1
ATOM 3283 N N . PRO B 1 67 ? -26.496 24.962 7.334 1.00 22.09 56 PRO B N 1
ATOM 3284 C CA . PRO B 1 67 ? -27.324 25.674 6.310 1.00 22.81 56 PRO B CA 1
ATOM 3285 C C . PRO B 1 67 ? -27.881 24.685 5.313 1.00 24.12 56 PRO B C 1
ATOM 3286 O O . PRO B 1 67 ? -27.227 23.633 5.013 1.00 23.10 56 PRO B O 1
ATOM 3290 N N . GLU B 1 68 ? -29.127 24.951 4.827 1.00 25.48 57 GLU B N 1
ATOM 3291 C CA . GLU B 1 68 ? -29.758 24.109 3.743 1.00 25.80 57 GLU B CA 1
ATOM 3292 C C . GLU B 1 68 ? -28.777 23.933 2.543 1.00 22.46 57 GLU B C 1
ATOM 3293 O O . GLU B 1 68 ? -28.724 22.839 2.007 1.00 24.31 57 GLU B O 1
ATOM 3299 N N . ALA B 1 69 ? -28.040 24.980 2.154 1.00 23.48 58 ALA B N 1
ATOM 3300 C CA . ALA B 1 69 ? -26.991 24.871 1.073 1.00 22.61 58 ALA B CA 1
ATOM 3301 C C . ALA B 1 69 ? -25.905 23.818 1.377 1.00 23.22 58 ALA B C 1
ATOM 3302 O O . ALA B 1 69 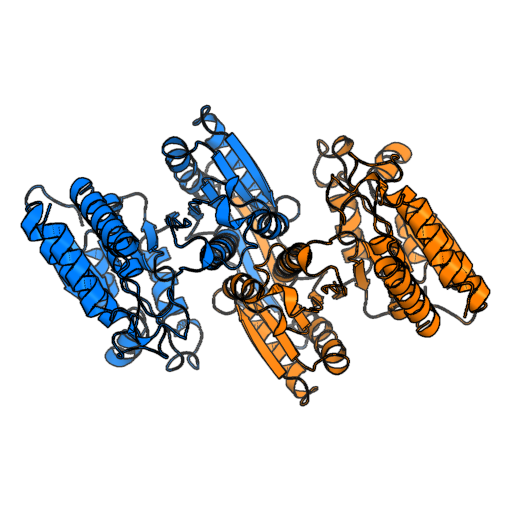? -25.470 23.092 0.510 1.00 23.30 58 ALA B O 1
ATOM 3304 N N . THR B 1 70 ? -25.513 23.742 2.646 1.00 21.30 59 THR B N 1
ATOM 3305 C CA . THR B 1 70 ? -24.539 22.746 3.096 1.00 21.03 59 THR B CA 1
ATOM 3306 C C . THR B 1 70 ? -25.123 21.302 3.059 1.00 18.57 59 THR B C 1
ATOM 3307 O O . THR B 1 70 ? -24.466 20.281 2.590 1.00 20.30 59 THR B O 1
ATOM 3311 N N . LEU B 1 71 ? -26.349 21.096 3.531 1.00 19.20 60 LEU B N 1
ATOM 3312 C CA . LEU B 1 71 ? -27.009 19.807 3.499 1.00 18.32 60 LEU B CA 1
ATOM 3313 C C . LEU B 1 71 ? -27.139 19.363 2.035 1.00 20.63 60 LEU B C 1
ATOM 3314 O O . LEU B 1 71 ? -26.746 18.269 1.700 1.00 20.45 60 LEU B O 1
ATOM 3319 N N . LYS B 1 72 ? -27.629 20.254 1.175 1.00 21.21 61 LYS B N 1
ATOM 3320 C CA . LYS B 1 72 ? -27.765 19.863 -0.227 1.00 20.13 61 LYS B CA 1
ATOM 3321 C C . LYS B 1 72 ? -26.399 19.572 -0.893 1.00 18.39 61 LYS B C 1
ATOM 3322 O O . LYS B 1 72 ? -26.328 18.709 -1.793 1.00 19.21 61 LYS B O 1
ATOM 3328 N N . GLY B 1 73 ? -25.346 20.273 -0.517 1.00 18.15 62 GLY B N 1
ATOM 3329 C CA . GLY B 1 73 ? -24.086 20.115 -1.108 1.00 16.34 62 GLY B CA 1
ATOM 3330 C C . GLY B 1 73 ? -23.575 18.716 -0.749 1.00 18.47 62 GLY B C 1
ATOM 3331 O O . GLY B 1 73 ? -22.927 17.983 -1.539 1.00 17.43 62 GLY B O 1
ATOM 3332 N N . CYS B 1 74 ? -23.925 18.269 0.486 1.00 18.54 63 CYS B N 1
ATOM 3333 C CA . CYS B 1 74 ? -23.560 16.859 0.850 1.00 18.26 63 CYS B CA 1
ATOM 3334 C C . CYS B 1 74 ? -24.358 15.748 0.127 1.00 16.92 63 CYS B C 1
ATOM 3335 O O . CYS B 1 74 ? -23.836 14.707 -0.288 1.00 18.67 63 CYS B O 1
ATOM 3338 N N . GLU B 1 75 ? -25.642 16.041 -0.101 1.00 19.08 64 GLU B N 1
ATOM 3339 C CA . GLU B 1 75 ? -26.504 15.177 -0.864 1.00 18.19 64 GLU B CA 1
ATOM 3340 C C . GLU B 1 75 ? -26.024 14.900 -2.329 1.00 17.50 64 GLU B C 1
ATOM 3341 O O . GLU B 1 75 ? -26.228 13.832 -2.851 1.00 18.90 64 GLU B O 1
ATOM 3347 N N . ALA B 1 76 ? -25.389 15.926 -2.854 1.00 17.51 65 ALA B N 1
ATOM 3348 C CA . ALA B 1 76 ? -24.873 15.890 -4.243 1.00 18.37 65 ALA B CA 1
ATOM 3349 C C . ALA B 1 76 ? -23.490 15.211 -4.387 1.00 18.55 65 ALA B C 1
ATOM 3350 O O . ALA B 1 76 ? -22.962 14.940 -5.474 1.00 19.92 65 ALA B O 1
ATOM 3352 N N . ALA B 1 77 ? -22.893 14.855 -3.244 1.00 17.93 66 ALA B N 1
ATOM 3353 C CA . ALA B 1 77 ? -21.540 14.273 -3.232 1.00 17.24 66 ALA B CA 1
ATOM 3354 C C . ALA B 1 77 ? -21.497 12.745 -3.038 1.00 14.49 66 ALA B C 1
ATOM 3355 O O . ALA B 1 77 ? -22.414 12.162 -2.552 1.00 16.08 66 ALA B O 1
ATOM 3357 N N . ASP B 1 78 ? -20.403 12.119 -3.459 1.00 15.82 67 ASP B N 1
ATOM 3358 C CA . ASP B 1 78 ? -20.110 10.742 -3.207 1.00 14.81 67 ASP B CA 1
ATOM 3359 C C . ASP B 1 78 ? -19.640 10.563 -1.734 1.00 17.51 67 ASP B C 1
ATOM 3360 O O . ASP B 1 78 ? -19.729 9.411 -1.199 1.00 17.14 67 ASP B O 1
ATOM 3365 N N . ALA B 1 79 ? -19.127 11.635 -1.154 1.00 17.00 68 ALA B N 1
ATOM 3366 C CA . ALA B 1 79 ? -18.592 11.522 0.261 1.00 16.95 68 ALA B CA 1
ATOM 3367 C C . ALA B 1 79 ? -18.338 12.909 0.759 1.00 16.41 68 ALA B C 1
ATOM 3368 O O . ALA B 1 79 ? -18.186 13.879 -0.007 1.00 15.97 68 ALA B O 1
ATOM 3370 N N . VAL B 1 80 ? -18.225 13.042 2.068 1.00 14.99 69 VAL B N 1
ATOM 3371 C CA . VAL B 1 80 ? -17.954 14.286 2.699 1.00 16.20 69 VAL B CA 1
ATOM 3372 C C . VAL B 1 80 ? -16.617 14.247 3.450 1.00 14.71 69 VAL B C 1
ATOM 3373 O O . VAL B 1 80 ? -16.453 13.382 4.330 1.00 17.79 69 VAL B O 1
ATOM 3377 N N . LEU B 1 81 ? -15.718 15.183 3.199 1.00 14.76 70 LEU B N 1
ATOM 3378 C CA . LEU B 1 81 ? -14.504 15.387 4.026 1.00 14.41 70 LEU B CA 1
ATOM 3379 C C . LEU B 1 81 ? -14.798 16.393 5.023 1.00 16.98 70 LEU B C 1
ATOM 3380 O O . LEU B 1 81 ? -14.989 17.592 4.699 1.00 16.33 70 LEU B O 1
ATOM 3385 N N . PHE B 1 82 ? -14.826 16.034 6.327 1.00 16.56 71 PHE B N 1
ATOM 3386 C CA . PHE B 1 82 ? -15.296 16.941 7.381 1.00 15.82 71 PHE B CA 1
ATOM 3387 C C . PHE B 1 82 ? -14.164 17.236 8.328 1.00 14.53 71 PHE B C 1
ATOM 3388 O O . PHE B 1 82 ? -13.375 16.349 8.605 1.00 17.04 71 PHE B O 1
ATOM 3396 N N . GLY B 1 83 ? -14.121 18.449 8.801 1.00 14.93 72 GLY B N 1
ATOM 3397 C CA . GLY B 1 83 ? -13.110 18.925 9.794 1.00 16.39 72 GLY B CA 1
ATOM 3398 C C . GLY B 1 83 ? -13.613 18.623 11.220 1.00 16.88 72 GLY B C 1
ATOM 3399 O O . GLY B 1 83 ? -13.851 17.437 11.665 1.00 18.54 72 GLY B O 1
ATOM 3400 N N . SER B 1 84 ? -13.778 19.723 11.942 1.00 17.92 73 SER B N 1
ATOM 3401 C CA . SER B 1 84 ? -14.390 19.712 13.288 1.00 18.47 73 SER B CA 1
ATOM 3402 C C . SER B 1 84 ? -15.138 20.982 13.576 1.00 19.54 73 SER B C 1
ATOM 3403 O O . SER B 1 84 ? -14.848 22.069 13.026 1.00 20.58 73 SER B O 1
ATOM 3406 N N . VAL B 1 85 ? -16.103 20.899 14.468 1.00 18.66 74 VAL B N 1
ATOM 3407 C CA . VAL B 1 85 ? -16.933 22.027 14.798 1.00 19.16 74 VAL B CA 1
ATOM 3408 C C . VAL B 1 85 ? -17.004 22.199 16.311 1.00 20.81 74 VAL B C 1
ATOM 3409 O O . VAL B 1 85 ? -16.839 21.193 17.059 1.00 22.54 74 VAL B O 1
ATOM 3413 N N . GLY B 1 86 ? -17.352 23.400 16.748 1.00 22.62 75 GLY B N 1
ATOM 3414 C CA . GLY B 1 86 ? -17.501 23.700 18.180 1.00 21.69 75 GLY B CA 1
ATOM 3415 C C . GLY B 1 86 ? -16.517 24.783 18.561 1.00 24.06 75 GLY B C 1
ATOM 3416 O O . GLY B 1 86 ? -15.488 24.999 17.917 1.00 21.70 75 GLY B O 1
ATOM 3417 N N . GLY B 1 87 ? -16.821 25.478 19.656 1.00 25.61 76 GLY B N 1
ATOM 3418 C CA . GLY B 1 87 ? -15.885 26.486 20.223 1.00 26.93 76 GLY B CA 1
ATOM 3419 C C . GLY B 1 87 ? -16.557 27.309 21.315 1.00 26.73 76 GLY B C 1
ATOM 3420 O O . GLY B 1 87 ? -17.764 27.365 21.356 1.00 24.97 76 GLY B O 1
ATOM 3421 N N . PRO B 1 88 ? -15.764 27.955 22.199 1.00 28.81 77 PRO B N 1
ATOM 3422 C CA . PRO B 1 88 ? -16.471 28.649 23.269 1.00 30.89 77 PRO B CA 1
ATOM 3423 C C . PRO B 1 88 ? -17.344 29.822 22.796 1.00 30.65 77 PRO B C 1
ATOM 3424 O O . PRO B 1 88 ? -18.308 30.162 23.485 1.00 30.87 77 PRO B O 1
ATOM 3428 N N . LYS B 1 89 ? -17.068 30.402 21.614 1.00 30.55 78 LYS B N 1
ATOM 3429 C CA . LYS B 1 89 ? -17.937 31.496 21.087 1.00 30.24 78 LYS B CA 1
ATOM 3430 C C . LYS B 1 89 ? -19.441 31.063 21.020 1.00 29.95 78 LYS B C 1
ATOM 3431 O O . LYS B 1 89 ? -20.351 31.878 21.207 1.00 32.08 78 LYS B O 1
ATOM 3437 N N . TRP B 1 90 ? -19.688 29.782 20.770 1.00 29.93 79 TRP B N 1
ATOM 3438 C CA . TRP B 1 90 ? -21.064 29.320 20.466 1.00 30.34 79 TRP B CA 1
ATOM 3439 C C . TRP B 1 90 ? -21.658 28.501 21.606 1.00 31.01 79 TRP B C 1
ATOM 3440 O O . TRP B 1 90 ? -22.824 28.108 21.528 1.00 30.56 79 TRP B O 1
ATOM 3451 N N . GLU B 1 91 ? -20.881 28.299 22.676 1.00 32.56 80 GLU B N 1
ATOM 3452 C CA . GLU B 1 91 ? -21.330 27.319 23.678 1.00 36.16 80 GLU B CA 1
ATOM 3453 C C . GLU B 1 91 ? -22.425 27.833 24.609 1.00 36.80 80 GLU B C 1
ATOM 3454 O O . GLU B 1 91 ? -22.972 27.092 25.416 1.00 38.13 80 GLU B O 1
ATOM 3460 N N . HIS B 1 92 ? -22.771 29.108 24.443 1.00 37.48 81 HIS B N 1
ATOM 3461 C CA . HIS B 1 92 ? -23.773 29.794 25.264 1.00 38.56 81 HIS B CA 1
ATOM 3462 C C . HIS B 1 92 ? -25.145 29.749 24.608 1.00 36.82 81 HIS B C 1
ATOM 3463 O O . HIS B 1 92 ? -26.149 30.147 25.235 1.00 35.73 81 HIS B O 1
ATOM 3470 N N . LEU B 1 93 ? -25.198 29.311 23.338 1.00 33.01 82 LEU B N 1
ATOM 3471 C CA . LEU B 1 93 ? -26.435 29.364 22.576 1.00 33.35 82 LEU B CA 1
ATOM 3472 C C . LEU B 1 93 ? -27.413 28.266 23.035 1.00 32.29 82 LEU B C 1
ATOM 3473 O O . LEU B 1 93 ? -26.999 27.315 23.698 1.00 30.80 82 LEU B O 1
ATOM 3478 N N . PRO B 1 94 ? -28.714 28.380 22.673 1.00 33.08 83 PRO B N 1
ATOM 3479 C CA . PRO B 1 94 ? -29.617 27.240 23.038 1.00 32.73 83 PRO B CA 1
ATOM 3480 C C . PRO B 1 94 ? -29.050 25.939 22.469 1.00 33.97 83 PRO B C 1
ATOM 3481 O O . PRO B 1 94 ? -28.467 25.941 21.358 1.00 32.21 83 PRO B O 1
ATOM 3485 N N . PRO B 1 95 ? -29.239 24.806 23.170 1.00 34.91 84 PRO B N 1
ATOM 3486 C CA . PRO B 1 95 ? -28.515 23.606 22.722 1.00 34.25 84 PRO B CA 1
ATOM 3487 C C . PRO B 1 95 ? -28.674 23.189 21.228 1.00 34.71 84 PRO B C 1
ATOM 3488 O O . PRO B 1 95 ? -27.649 22.756 20.609 1.00 34.77 84 PRO B O 1
ATOM 3492 N N . ASN B 1 96 ? -29.884 23.308 20.632 1.00 34.34 85 ASN B N 1
ATOM 3493 C CA . ASN B 1 96 ? -30.049 22.886 19.213 1.00 33.27 85 ASN B CA 1
ATOM 3494 C C . ASN B 1 96 ? -29.426 23.843 18.200 1.00 33.71 85 ASN B C 1
ATOM 3495 O O . ASN B 1 96 ? -29.381 23.534 17.006 1.00 34.89 85 ASN B O 1
ATOM 3500 N N . ASP B 1 97 ? -28.932 24.982 18.678 1.00 31.46 86 ASP B N 1
ATOM 3501 C CA . ASP B 1 97 ? -28.358 26.002 17.806 1.00 31.11 86 ASP B CA 1
ATOM 3502 C C . ASP B 1 97 ? -26.823 25.873 17.770 1.00 28.49 86 ASP B C 1
ATOM 3503 O O . ASP B 1 97 ? -26.159 26.595 16.983 1.00 30.58 86 ASP B O 1
ATOM 3508 N N . GLN B 1 98 ? -26.274 25.010 18.645 1.00 26.16 87 GLN B N 1
ATOM 3509 C CA . GLN B 1 98 ? -24.793 24.856 18.777 1.00 23.23 87 GLN B CA 1
ATOM 3510 C C . GLN B 1 98 ? -24.140 24.013 17.684 1.00 22.54 87 GLN B C 1
ATOM 3511 O O . GLN B 1 98 ? -24.807 23.253 17.044 1.00 23.39 87 GLN B O 1
ATOM 3517 N N . PRO B 1 99 ? -22.807 24.169 17.463 1.00 21.29 88 PRO B N 1
ATOM 3518 C CA . PRO B 1 99 ? -22.229 23.508 16.317 1.00 19.48 88 PRO B CA 1
ATOM 3519 C C . PRO B 1 99 ? -22.335 22.007 16.258 1.00 21.52 88 PRO B C 1
ATOM 3520 O O . PRO B 1 99 ? -22.679 21.436 15.204 1.00 18.50 88 PRO B O 1
ATOM 3524 N N . GLU B 1 100 ? -21.984 21.336 17.373 1.00 21.25 89 GLU B N 1
ATOM 3525 C CA . GLU B 1 100 ? -21.932 19.897 17.326 1.00 22.21 89 GLU B CA 1
ATOM 3526 C C . GLU B 1 100 ? -23.261 19.199 17.268 1.00 23.37 89 GLU B C 1
ATOM 3527 O O . GLU B 1 100 ? -23.456 18.321 16.394 1.00 22.98 89 GLU B O 1
ATOM 3533 N N . ARG B 1 101 ? -24.152 19.585 18.192 1.00 22.26 90 ARG B N 1
ATOM 3534 C CA . ARG B 1 101 ? -25.448 18.935 18.260 1.00 27.27 90 ARG B CA 1
ATOM 3535 C C . ARG B 1 101 ? -26.198 19.344 16.979 1.00 26.46 90 ARG B C 1
ATOM 3536 O O . ARG B 1 101 ? -26.932 18.558 16.384 1.00 28.60 90 ARG B O 1
ATOM 3544 N N . GLY B 1 102 ? -26.013 20.596 16.572 1.00 26.88 91 GLY B N 1
ATOM 3545 C CA . GLY B 1 102 ? -26.793 21.106 15.471 1.00 24.45 91 GLY B CA 1
ATOM 3546 C C . GLY B 1 102 ? -26.361 20.659 14.114 1.00 24.73 91 GLY B C 1
ATOM 3547 O O . GLY B 1 102 ? -27.166 20.784 13.144 1.00 25.17 91 GLY B O 1
ATOM 3548 N N . ALA B 1 103 ? -25.113 20.185 13.996 1.00 21.67 92 ALA B N 1
ATOM 3549 C CA . ALA B 1 103 ? -24.652 19.630 12.689 1.00 20.32 92 ALA B CA 1
ATOM 3550 C C . ALA B 1 103 ? -24.505 18.120 12.643 1.00 19.69 92 ALA B C 1
ATOM 3551 O O . ALA B 1 103 ? -24.975 17.430 11.685 1.00 19.86 92 ALA B O 1
ATOM 3553 N N . LEU B 1 104 ? -23.895 17.486 13.678 1.00 18.52 93 LEU B N 1
ATOM 3554 C CA . LEU B 1 104 ? -23.568 16.096 13.590 1.00 18.91 93 LEU B CA 1
ATOM 3555 C C . LEU B 1 104 ? -24.751 15.151 13.705 1.00 15.61 93 LEU B C 1
ATOM 3556 O O . LEU B 1 104 ? -24.897 14.170 12.974 1.00 17.98 93 LEU B O 1
ATOM 3561 N N . LEU B 1 105 ? -25.666 15.476 14.624 1.00 20.13 94 LEU B N 1
ATOM 3562 C CA . LEU B 1 105 ? -26.787 14.525 14.792 1.00 21.90 94 LEU B CA 1
ATOM 3563 C C . LEU B 1 105 ? -27.786 14.585 13.577 1.00 19.53 94 LEU B C 1
ATOM 3564 O O . LEU B 1 105 ? -28.064 13.563 13.057 1.00 18.50 94 LEU B O 1
ATOM 3569 N N . PRO B 1 106 ? -28.122 15.810 13.104 1.00 20.78 95 PRO B N 1
ATOM 3570 C CA . PRO B 1 106 ? -28.909 15.949 11.807 1.00 19.29 95 PRO B CA 1
ATOM 3571 C C . PRO B 1 106 ? -28.189 15.284 10.634 1.00 18.52 95 PRO B C 1
ATOM 3572 O O . PRO B 1 106 ? -28.872 14.606 9.853 1.00 19.19 95 PRO B O 1
ATOM 3576 N N . LEU B 1 107 ? -26.849 15.408 10.465 1.00 17.87 96 LEU B N 1
ATOM 3577 C CA . LEU B 1 107 ? -26.179 14.764 9.367 1.00 17.80 96 LEU B CA 1
ATOM 3578 C C . LEU B 1 107 ? -26.367 13.252 9.440 1.00 15.95 96 LEU B C 1
ATOM 3579 O O . LEU B 1 107 ? -26.601 12.510 8.473 1.00 17.90 96 LEU B O 1
ATOM 3584 N N . ARG B 1 108 ? -26.073 12.702 10.665 1.00 16.99 97 ARG B N 1
ATOM 3585 C CA . ARG B 1 108 ? -26.135 11.298 10.766 1.00 14.88 97 ARG B CA 1
ATOM 3586 C C . ARG B 1 108 ? -27.541 10.678 10.470 1.00 15.47 97 ARG B C 1
ATOM 3587 O O . ARG B 1 108 ? -27.632 9.700 9.790 1.00 15.92 97 ARG B O 1
ATOM 3595 N N . GLY B 1 109 ? -28.541 11.404 11.003 1.00 18.49 98 GLY B N 1
ATOM 3596 C CA . GLY B 1 109 ? -29.980 11.016 10.870 1.00 18.71 98 GLY B CA 1
ATOM 3597 C C . GLY B 1 109 ? -30.359 11.167 9.383 1.00 18.19 98 GLY B C 1
ATOM 3598 O O . GLY B 1 109 ? -30.840 10.213 8.776 1.00 19.30 98 GLY B O 1
ATOM 3599 N N . HIS B 1 110 ? -30.044 12.322 8.808 1.00 19.23 99 HIS B N 1
ATOM 3600 C CA . HIS B 1 110 ? -30.480 12.605 7.392 1.00 19.25 99 HIS B CA 1
ATOM 3601 C C . HIS B 1 110 ? -29.921 11.567 6.425 1.00 20.37 99 HIS B C 1
ATOM 3602 O O . HIS B 1 110 ? -30.585 11.065 5.536 1.00 19.72 99 HIS B O 1
ATOM 3609 N N . PHE B 1 111 ? -28.634 11.255 6.583 1.00 18.41 100 PHE B N 1
ATOM 3610 C CA . PHE B 1 111 ? -27.981 10.399 5.686 1.00 17.75 100 PHE B CA 1
ATOM 3611 C C . PHE B 1 111 ? -27.916 8.944 6.042 1.00 17.35 100 PHE B C 1
ATOM 3612 O O . PHE B 1 111 ? -27.281 8.172 5.375 1.00 17.85 100 PHE B O 1
ATOM 3620 N N . GLU B 1 112 ? -28.588 8.576 7.119 1.00 17.17 101 GLU B N 1
ATOM 3621 C CA . GLU B 1 112 ? -28.673 7.189 7.543 1.00 18.09 101 GLU B CA 1
ATOM 3622 C C . GLU B 1 112 ? -27.301 6.507 7.755 1.00 16.03 101 GLU B C 1
ATOM 3623 O O . GLU B 1 112 ? -27.104 5.416 7.342 1.00 16.40 101 GLU B O 1
ATOM 3629 N N . LEU B 1 113 ? -26.401 7.312 8.366 1.00 16.59 102 LEU B N 1
ATOM 3630 C CA . LEU B 1 113 ? -25.001 6.893 8.604 1.00 16.47 102 LEU B CA 1
ATOM 3631 C C . LEU B 1 113 ? -25.041 5.959 9.829 1.00 16.39 102 LEU B C 1
ATOM 3632 O O . LEU B 1 113 ? -24.524 6.332 10.884 1.00 17.19 102 LEU B O 1
ATOM 3637 N N . PHE B 1 114 ? -25.513 4.771 9.626 1.00 13.56 103 PHE B N 1
ATOM 3638 C CA . PHE B 1 114 ? -25.709 3.838 10.789 1.00 14.79 103 PHE B CA 1
ATOM 3639 C C . PHE B 1 114 ? -24.373 3.284 11.270 1.00 14.93 103 PHE B C 1
ATOM 3640 O O . PHE B 1 114 ? -24.247 2.716 12.389 1.00 13.75 103 PHE B O 1
ATOM 3648 N N . CYS B 1 115 ? -23.357 3.359 10.440 1.00 15.83 104 CYS B N 1
ATOM 3649 C CA . CYS B 1 115 ? -22.074 2.693 10.682 1.00 15.94 104 CYS B CA 1
ATOM 3650 C C . CYS B 1 115 ? -20.986 3.710 11.028 1.00 16.96 104 CYS B C 1
ATOM 3651 O O . CYS B 1 115 ? -20.636 4.597 10.215 1.00 17.66 104 CYS B O 1
ATOM 3654 N N . ASN B 1 116 ? -20.504 3.693 12.273 1.00 13.22 105 ASN B N 1
ATOM 3655 C CA . ASN B 1 116 ? -19.324 4.439 12.656 1.00 13.75 105 ASN B CA 1
ATOM 3656 C C . ASN B 1 116 ? -18.135 3.524 12.947 1.00 14.87 105 ASN B C 1
ATOM 3657 O O . ASN B 1 116 ? -18.232 2.466 13.657 1.00 14.28 105 ASN B O 1
ATOM 3662 N N . MET B 1 117 ? -16.992 3.877 12.344 1.00 14.44 106 MET B N 1
ATOM 3663 C CA . MET B 1 117 ? -15.768 3.047 12.513 1.00 13.33 106 MET B CA 1
ATOM 3664 C C . MET B 1 117 ? -14.650 3.995 12.922 1.00 14.25 106 MET B C 1
ATOM 3665 O O . MET B 1 117 ? -14.348 4.999 12.272 1.00 12.14 106 MET B O 1
ATOM 3670 N N . ARG B 1 118 ? -14.028 3.666 14.075 1.00 14.02 107 ARG B N 1
ATOM 3671 C CA . ARG B 1 118 ? -12.905 4.455 14.610 1.00 13.56 107 ARG B CA 1
ATOM 3672 C C . ARG B 1 118 ? -11.711 3.548 14.820 1.00 14.18 107 ARG B C 1
ATOM 3673 O O . ARG B 1 118 ? -11.678 2.742 15.792 1.00 14.30 107 ARG B O 1
ATOM 3681 N N . PRO B 1 119 ? -10.755 3.613 13.850 1.00 14.05 108 PRO B N 1
ATOM 3682 C CA . PRO B 1 119 ? -9.578 2.713 13.946 1.00 14.16 108 PRO B CA 1
ATOM 3683 C C . PRO B 1 119 ? -8.572 3.394 14.855 1.00 11.82 108 PRO B C 1
ATOM 3684 O O . PRO B 1 119 ? -8.420 4.610 14.825 1.00 13.75 108 PRO B O 1
ATOM 3688 N N . ALA B 1 120 ? -7.984 2.603 15.753 1.00 12.49 109 ALA B N 1
ATOM 3689 C CA . ALA B 1 120 ? -6.938 3.140 16.676 1.00 14.27 109 ALA B CA 1
ATOM 3690 C C . ALA B 1 120 ? -5.847 2.152 16.939 1.00 13.95 109 ALA B C 1
ATOM 3691 O O . ALA B 1 120 ? -6.035 1.005 17.234 1.00 16.21 109 ALA B O 1
ATOM 3693 N N . LYS B 1 121 ? -4.620 2.665 16.846 1.00 15.19 110 LYS B N 1
ATOM 3694 C CA . LYS B 1 121 ? -3.514 1.789 17.140 1.00 14.72 110 LYS B CA 1
ATOM 3695 C C . LYS B 1 121 ? -2.327 2.584 17.673 1.00 13.45 110 LYS B C 1
ATOM 3696 O O . LYS B 1 121 ? -2.276 3.863 17.644 1.00 14.80 110 LYS B O 1
ATOM 3702 N N . LEU B 1 122 ? -1.379 1.862 18.277 1.00 12.71 111 LEU B N 1
ATOM 3703 C CA . LEU B 1 122 ? -0.131 2.480 18.656 1.00 13.93 111 LEU B CA 1
ATOM 3704 C C . LEU B 1 122 ? 0.794 2.374 17.485 1.00 15.19 111 LEU B C 1
ATOM 3705 O O . LEU B 1 122 ? 1.139 1.269 17.073 1.00 13.90 111 LEU B O 1
ATOM 3710 N N . HIS B 1 123 ? 1.162 3.548 16.997 1.00 14.71 112 HIS B N 1
ATOM 3711 C CA . HIS B 1 123 ? 2.097 3.665 15.860 1.00 17.25 112 HIS B CA 1
ATOM 3712 C C . HIS B 1 123 ? 3.460 3.280 16.343 1.00 17.75 112 HIS B C 1
ATOM 3713 O O . HIS B 1 123 ? 3.789 3.609 17.486 1.00 14.64 112 HIS B O 1
ATOM 3720 N N . PRO B 1 124 ? 4.260 2.625 15.471 1.00 19.72 113 PRO B N 1
ATOM 3721 C CA . PRO B 1 124 ? 5.676 2.321 15.857 1.00 20.67 113 PRO B CA 1
ATOM 3722 C C . PRO B 1 124 ? 6.468 3.516 16.281 1.00 17.62 113 PRO B C 1
ATOM 3723 O O . PRO B 1 124 ? 6.471 4.588 15.613 1.00 21.65 113 PRO B O 1
ATOM 3727 N N . GLY B 1 125 ? 7.051 3.387 17.444 1.00 17.10 114 GLY B N 1
ATOM 3728 C CA . GLY B 1 125 ? 7.842 4.413 18.073 1.00 14.32 114 GLY B CA 1
ATOM 3729 C C . GLY B 1 125 ? 7.062 5.423 18.915 1.00 14.41 114 GLY B C 1
ATOM 3730 O O . GLY B 1 125 ? 7.600 6.279 19.611 1.00 16.56 114 GLY B O 1
ATOM 3731 N N . LEU B 1 126 ? 5.711 5.294 18.885 1.00 14.41 115 LEU B N 1
ATOM 3732 C CA . LEU B 1 126 ? 4.917 6.150 19.747 1.00 14.20 115 LEU B CA 1
ATOM 3733 C C . LEU B 1 126 ? 4.141 5.455 20.837 1.00 12.98 115 LEU B C 1
ATOM 3734 O O . LEU B 1 126 ? 3.281 6.065 21.498 1.00 13.15 115 LEU B O 1
ATOM 3739 N N . GLU B 1 127 ? 4.564 4.247 21.130 1.00 12.47 116 GLU B N 1
ATOM 3740 C CA . GLU B 1 127 ? 3.867 3.488 22.165 1.00 12.20 116 GLU B CA 1
ATOM 3741 C C . GLU B 1 127 ? 3.988 4.219 23.504 1.00 12.34 116 GLU B C 1
ATOM 3742 O O . GLU B 1 127 ? 3.129 4.150 24.341 1.00 11.94 116 GLU B O 1
ATOM 3748 N N . HIS B 1 128 ? 5.092 4.933 23.798 1.00 12.34 117 HIS B N 1
A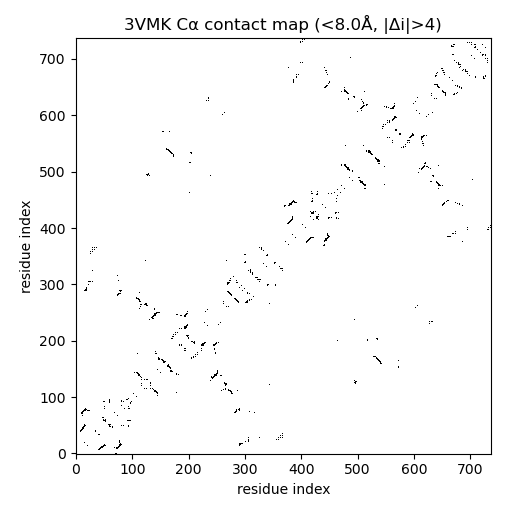TOM 3749 C CA . HIS B 1 128 ? 5.322 5.628 25.041 1.00 10.97 117 HIS B CA 1
ATOM 3750 C C . HIS B 1 128 ? 4.341 6.756 25.312 1.00 12.52 117 HIS B C 1
ATOM 3751 O O . HIS B 1 128 ? 4.158 7.182 26.432 1.00 12.62 117 HIS B O 1
ATOM 3758 N N . MET B 1 129 ? 3.665 7.227 24.256 1.00 10.74 118 MET B N 1
ATOM 3759 C CA . MET B 1 129 ? 2.640 8.230 24.413 1.00 11.32 118 MET B CA 1
ATOM 3760 C C . MET B 1 129 ? 1.407 7.783 25.154 1.00 12.70 118 MET B C 1
ATOM 3761 O O . MET B 1 129 ? 0.682 8.606 25.691 1.00 14.21 118 MET B O 1
ATOM 3766 N N . SER B 1 130 ? 1.194 6.463 25.132 1.00 12.10 119 SER B N 1
ATOM 3767 C CA . SER B 1 130 ? 0.026 5.894 25.794 1.00 10.46 119 SER B CA 1
ATOM 3768 C C . SER B 1 130 ? 0.111 6.225 27.289 1.00 12.37 119 SER B C 1
ATOM 3769 O O . SER B 1 130 ? 1.182 6.195 27.921 1.00 12.38 119 SER B O 1
ATOM 3772 N N . PRO B 1 131 ? -1.033 6.444 27.966 1.00 11.00 120 PRO B N 1
ATOM 3773 C CA . PRO B 1 131 ? -1.049 6.676 29.422 1.00 10.90 120 PRO B CA 1
ATOM 3774 C C . PRO B 1 131 ? -1.026 5.330 30.181 1.00 10.11 120 PRO B C 1
ATOM 3775 O O . PRO B 1 131 ? -1.191 5.390 31.391 1.00 12.58 120 PRO B O 1
ATOM 3779 N N . LEU B 1 132 ? -0.789 4.227 29.523 1.00 10.70 121 LEU B N 1
ATOM 3780 C CA . LEU B 1 132 ? -0.627 2.908 30.138 1.00 11.14 121 LEU B CA 1
ATOM 3781 C C . LEU B 1 132 ? 0.785 2.691 30.604 1.00 12.29 121 LEU B C 1
ATOM 3782 O O . LEU B 1 132 ? 1.732 3.268 30.133 1.00 12.47 121 LEU B O 1
ATOM 3787 N N . ARG B 1 133 ? 0.897 1.812 31.598 1.00 11.77 122 ARG B N 1
ATOM 3788 C CA . ARG B 1 133 ? 2.235 1.343 32.108 1.00 11.55 122 ARG B CA 1
ATOM 3789 C C . ARG B 1 133 ? 3.013 0.798 30.913 1.00 11.30 122 ARG B C 1
ATOM 3790 O O . ARG B 1 133 ? 2.504 0.107 30.039 1.00 11.91 122 ARG B O 1
ATOM 3798 N N . SER B 1 134 ? 4.331 1.118 30.934 1.00 11.86 123 SER B N 1
ATOM 3799 C CA A SER B 1 134 ? 5.192 0.731 29.786 0.50 13.01 123 SER B CA 1
ATOM 3800 C CA B SER B 1 134 ? 5.185 0.706 29.765 0.50 14.09 123 SER B CA 1
ATOM 3801 C C . SER B 1 134 ? 5.127 -0.762 29.380 1.00 13.33 123 SER B C 1
ATOM 3802 O O . SER B 1 134 ? 5.165 -1.131 28.230 1.00 14.04 123 SER B O 1
ATOM 3807 N N . ASP B 1 135 ? 5.101 -1.702 30.367 1.00 13.77 124 ASP B N 1
ATOM 3808 C CA . ASP B 1 135 ? 5.045 -3.089 30.014 1.00 15.24 124 ASP B CA 1
ATOM 3809 C C . ASP B 1 135 ? 3.784 -3.533 29.304 1.00 14.91 124 ASP B C 1
ATOM 3810 O O . ASP B 1 135 ? 3.726 -4.579 28.718 1.00 17.68 124 ASP B O 1
ATOM 3815 N N . ILE B 1 136 ? 2.769 -2.687 29.373 1.00 14.66 125 ILE B N 1
ATOM 3816 C CA . ILE B 1 136 ? 1.560 -2.877 28.611 1.00 13.94 125 ILE B CA 1
ATOM 3817 C C . ILE B 1 136 ? 1.705 -2.139 27.239 1.00 12.79 125 ILE B C 1
ATOM 3818 O O . ILE B 1 136 ? 1.508 -2.793 26.209 1.00 15.52 125 ILE B O 1
ATOM 3823 N N . SER B 1 137 ? 1.931 -0.839 27.293 1.00 12.33 126 SER B N 1
ATOM 3824 C CA . SER B 1 137 ? 1.959 -0.121 25.984 1.00 11.99 126 SER B CA 1
ATOM 3825 C C . SER B 1 137 ? 3.055 -0.641 25.036 1.00 13.23 126 SER B C 1
ATOM 3826 O O . SER B 1 137 ? 2.831 -0.563 23.813 1.00 12.99 126 SER B O 1
ATOM 3829 N N . GLU B 1 138 ? 4.145 -1.165 25.605 1.00 12.17 127 GLU B N 1
ATOM 3830 C CA . GLU B 1 138 ? 5.247 -1.498 24.663 1.00 13.70 127 GLU B CA 1
ATOM 3831 C C . GLU B 1 138 ? 4.879 -2.667 23.756 1.00 14.59 127 GLU B C 1
ATOM 3832 O O . GLU B 1 138 ? 5.533 -2.858 22.739 1.00 15.80 127 GLU B O 1
ATOM 3838 N N . LYS B 1 139 ? 3.862 -3.445 24.146 1.00 15.37 128 LYS B N 1
ATOM 3839 C CA . LYS B 1 139 ? 3.372 -4.562 23.368 1.00 15.53 128 LYS B CA 1
ATOM 3840 C C . LYS B 1 139 ? 2.564 -4.135 22.148 1.00 15.10 128 LYS B C 1
ATOM 3841 O O . LYS B 1 139 ? 2.341 -5.022 21.237 1.00 20.28 128 LYS B O 1
ATOM 3847 N N . GLY B 1 140 ? 2.096 -2.867 22.149 1.00 14.48 129 GLY B N 1
ATOM 3848 C CA . GLY B 1 140 ? 1.260 -2.439 20.995 1.00 14.76 129 GLY B CA 1
ATOM 3849 C C . GLY B 1 140 ? -0.204 -2.835 21.176 1.00 16.30 129 GLY B C 1
ATOM 3850 O O . GLY B 1 140 ? -0.543 -3.662 22.045 1.00 15.38 129 GLY B O 1
ATOM 3851 N N . PHE B 1 141 ? -0.995 -2.131 20.365 1.00 14.19 130 PHE B N 1
ATOM 3852 C CA . PHE B 1 141 ? -2.374 -2.570 20.222 1.00 13.75 130 PHE B CA 1
ATOM 3853 C C . PHE B 1 141 ? -2.907 -1.982 18.955 1.00 12.97 130 PHE B C 1
ATOM 3854 O O . PHE B 1 141 ? -2.432 -0.993 18.452 1.00 12.49 130 PHE B O 1
ATOM 3862 N N . ASP B 1 142 ? -4.034 -2.515 18.498 1.00 13.05 131 ASP B N 1
ATOM 3863 C CA . ASP B 1 142 ? -4.711 -2.008 17.307 1.00 12.62 131 ASP B CA 1
ATOM 3864 C C . ASP B 1 142 ? -6.146 -2.478 17.441 1.00 12.84 131 ASP B C 1
ATOM 3865 O O . ASP B 1 142 ? -6.432 -3.692 17.312 1.00 13.04 131 ASP B O 1
ATOM 3870 N N . ILE B 1 143 ? -7.044 -1.528 17.716 1.00 12.21 132 ILE B N 1
ATOM 3871 C CA . ILE B 1 143 ? -8.450 -1.911 17.996 1.00 12.58 132 ILE B CA 1
ATOM 3872 C C . ILE B 1 143 ? -9.334 -1.018 17.096 1.00 11.95 132 ILE B C 1
ATOM 3873 O O . ILE B 1 143 ? -9.207 0.172 17.094 1.00 14.21 132 ILE B O 1
ATOM 3878 N N . LEU B 1 144 ? -10.198 -1.726 16.405 1.00 12.15 133 LEU B N 1
ATOM 3879 C CA . LEU B 1 144 ? -11.163 -1.013 15.524 1.00 14.89 133 LEU B CA 1
ATOM 3880 C C . LEU B 1 144 ? -12.525 -1.049 16.279 1.00 10.34 133 LEU B C 1
ATOM 3881 O O . LEU B 1 144 ? -13.025 -2.119 16.573 1.00 14.84 133 LEU B O 1
ATOM 3886 N N . CYS B 1 145 ? -13.034 0.169 16.516 1.00 12.54 134 CYS B N 1
ATOM 3887 C CA A CYS B 1 145 ? -14.354 0.262 17.169 0.50 11.25 134 CYS B CA 1
ATOM 3888 C CA B CYS B 1 145 ? -14.358 0.252 17.147 0.50 13.01 134 CYS B CA 1
ATOM 3889 C C . CYS B 1 145 ? -15.432 0.460 16.126 1.00 12.59 134 CYS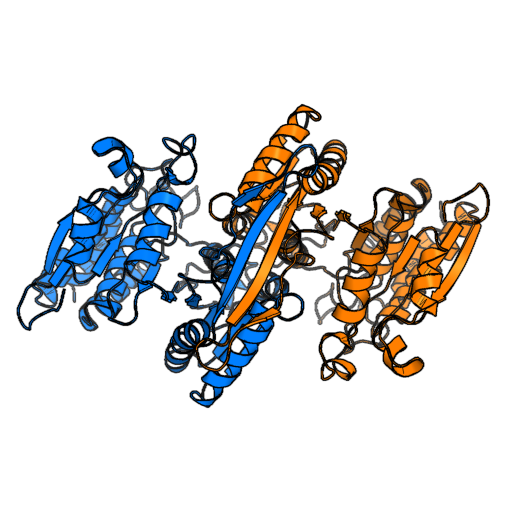 B C 1
ATOM 3890 O O . CYS B 1 145 ? -15.403 1.510 15.419 1.00 14.10 134 CYS B O 1
ATOM 3895 N N . VAL B 1 146 ? -16.377 -0.492 16.093 1.00 13.02 135 VAL B N 1
ATOM 3896 C CA . VAL B 1 146 ? -17.592 -0.415 15.165 1.00 13.46 135 VAL B CA 1
ATOM 3897 C C . VAL B 1 146 ? -18.757 0.024 16.135 1.00 11.86 135 VAL B C 1
ATOM 3898 O O . VAL B 1 146 ? -19.075 -0.762 17.054 1.00 14.55 135 VAL B O 1
ATOM 3902 N N . ARG B 1 147 ? -19.260 1.222 15.909 1.00 12.41 136 ARG B N 1
ATOM 3903 C CA . ARG B 1 147 ? -20.341 1.840 16.750 1.00 10.56 136 ARG B CA 1
ATOM 3904 C C . ARG B 1 147 ? -21.590 2.013 15.854 1.00 11.29 136 ARG B C 1
ATOM 3905 O O . ARG B 1 147 ? -21.569 2.686 14.814 1.00 12.02 136 ARG B O 1
ATOM 3913 N N . GLU B 1 148 ? -22.744 1.533 16.364 1.00 10.77 137 GLU B N 1
ATOM 3914 C CA . GLU B 1 148 ? -24.048 1.763 15.668 1.00 10.76 137 GLU B CA 1
ATOM 3915 C C . GLU B 1 148 ? -24.409 3.205 15.946 1.00 12.01 137 GLU B C 1
ATOM 3916 O O . GLU B 1 148 ? -24.354 3.685 17.080 1.00 12.80 137 GLU B O 1
ATOM 3922 N N . LEU B 1 149 ? -24.651 3.995 14.893 1.00 11.52 138 LEU B N 1
ATOM 3923 C CA . LEU B 1 149 ? -24.690 5.428 14.953 1.00 12.45 138 LEU B CA 1
ATOM 3924 C C . LEU B 1 149 ? -26.040 6.153 14.822 1.00 9.92 138 LEU B C 1
ATOM 3925 O O . LEU B 1 149 ? -26.147 7.306 15.178 1.00 13.49 138 LEU B O 1
ATOM 3930 N N . THR B 1 150 ? -27.081 5.411 14.366 1.00 14.36 139 THR B N 1
ATOM 3931 C CA . THR B 1 150 ? -28.360 6.156 14.116 1.00 13.48 139 THR B CA 1
ATOM 3932 C C . THR B 1 150 ? -29.503 5.542 14.936 1.00 15.60 139 THR B C 1
ATOM 3933 O O . THR B 1 150 ? -30.656 5.967 14.740 1.00 17.72 139 THR B O 1
ATOM 3937 N N . GLY B 1 151 ? -29.228 4.534 15.789 1.00 13.38 140 GLY B N 1
ATOM 3938 C CA . GLY B 1 151 ? -30.301 3.936 16.613 1.00 13.30 140 GLY B CA 1
ATOM 3939 C C . GLY B 1 151 ? -30.024 4.170 18.085 1.00 11.54 140 GLY B C 1
ATOM 3940 O O . GLY B 1 151 ? -29.373 5.136 18.523 1.00 12.86 140 GLY B O 1
ATOM 3941 N N . GLY B 1 152 ? -30.624 3.300 18.899 1.00 10.77 141 GLY B N 1
ATOM 3942 C CA . GLY B 1 152 ? -30.476 3.356 20.325 1.00 12.23 141 GLY B CA 1
ATOM 3943 C C . GLY B 1 152 ? -31.009 4.597 20.975 1.00 12.44 141 GLY B C 1
ATOM 3944 O O . GLY B 1 152 ? -32.076 5.135 20.561 1.00 13.81 141 GLY B O 1
ATOM 3945 N N . ILE B 1 153 ? -30.361 5.109 22.042 1.00 11.37 142 ILE B N 1
ATOM 3946 C CA . ILE B 1 153 ? -30.886 6.227 22.806 1.00 10.58 142 ILE B CA 1
ATOM 3947 C C . ILE B 1 153 ? -30.643 7.581 22.155 1.00 10.13 142 ILE B C 1
ATOM 3948 O O . ILE B 1 153 ? -31.160 8.615 22.671 1.00 14.63 142 ILE B O 1
ATOM 3953 N N . TYR B 1 154 ? -29.831 7.634 21.106 1.00 12.13 143 TYR B N 1
ATOM 3954 C CA . TYR B 1 154 ? -29.538 8.944 20.464 1.00 13.18 143 TYR B CA 1
ATOM 3955 C C . TYR B 1 154 ? -30.783 9.461 19.693 1.00 15.55 143 TYR B C 1
ATOM 3956 O O . TYR B 1 154 ? -31.037 10.680 19.818 1.00 17.45 143 TYR B O 1
ATOM 3965 N N . PHE B 1 155 ? -31.470 8.541 19.026 1.00 15.94 144 PHE B N 1
ATOM 3966 C CA . PHE B 1 155 ? -32.554 8.831 18.088 1.00 18.93 144 PHE B CA 1
ATOM 3967 C C . PHE B 1 155 ? -33.851 8.192 18.563 1.00 19.18 144 PHE B C 1
ATOM 3968 O O . PHE B 1 155 ? -34.903 8.345 17.883 1.00 20.27 144 PHE B O 1
ATOM 3976 N N . GLY B 1 156 ? -33.835 7.484 19.679 1.00 18.06 145 GLY B N 1
ATOM 3977 C CA . GLY B 1 156 ? -35.074 6.866 20.204 1.00 18.40 145 GLY B CA 1
ATOM 3978 C C . GLY B 1 156 ? -36.057 7.912 20.692 1.00 16.11 145 GLY B C 1
ATOM 3979 O O . GLY B 1 156 ? -35.715 8.973 21.169 1.00 18.40 145 GLY B O 1
ATOM 3980 N N . LYS B 1 157 ? -37.355 7.509 20.543 1.00 17.36 146 LYS B N 1
ATOM 3981 C CA . LYS B 1 157 ? -38.427 8.299 21.047 1.00 15.81 146 LYS B CA 1
ATOM 3982 C C . LYS B 1 157 ? -39.352 7.409 21.883 1.00 15.15 146 LYS B C 1
ATOM 3983 O O . LYS B 1 157 ? -39.471 6.217 21.622 1.00 14.82 146 LYS B O 1
ATOM 3989 N N . PRO B 1 158 ? -40.003 7.967 22.894 1.00 13.15 147 PRO B N 1
ATOM 3990 C CA . PRO B 1 158 ? -40.000 9.424 23.204 1.00 13.44 147 PRO B CA 1
ATOM 3991 C C . PRO B 1 158 ? -38.828 9.915 24.044 1.00 11.80 147 PRO B C 1
ATOM 3992 O O . PRO B 1 158 ? -38.296 9.167 24.893 1.00 10.25 147 PRO B O 1
ATOM 3996 N N . LYS B 1 159 ? -38.638 11.219 23.973 1.00 12.92 148 LYS B N 1
ATOM 3997 C CA . LYS B 1 159 ? -37.689 11.948 24.785 1.00 14.73 148 LYS B CA 1
ATOM 3998 C C . LYS B 1 159 ? -38.301 13.243 25.245 1.00 13.35 148 LYS B C 1
ATOM 3999 O O . LYS B 1 159 ? -39.102 13.840 24.492 1.00 14.24 148 LYS B O 1
ATOM 4005 N N . GLY B 1 160 ? -37.977 13.706 26.439 1.00 11.69 149 GLY B N 1
ATOM 4006 C CA . GLY B 1 160 ? -38.386 15.040 26.841 1.00 11.37 149 GLY B CA 1
ATOM 4007 C C . GLY B 1 160 ? -38.699 15.043 28.303 1.00 13.63 149 GLY B C 1
ATOM 4008 O O . GLY B 1 160 ? -38.102 14.272 29.118 1.00 12.10 149 GLY B O 1
ATOM 4009 N N . ARG B 1 161 ? -39.610 15.933 28.707 1.00 11.85 150 ARG B N 1
ATOM 4010 C CA . ARG B 1 161 ? -39.927 16.060 30.127 1.00 12.62 150 ARG B CA 1
ATOM 4011 C C . ARG B 1 161 ? -41.439 15.967 30.435 1.00 13.25 150 ARG B C 1
ATOM 4012 O O . ARG B 1 161 ? -42.273 16.169 29.558 1.00 14.70 150 ARG B O 1
ATOM 4020 N N . GLN B 1 162 ? -41.763 15.691 31.675 1.00 13.29 151 GLN B N 1
ATOM 4021 C CA . GLN B 1 162 ? -43.187 15.718 32.133 1.00 15.14 151 GLN B CA 1
ATOM 4022 C C . GLN B 1 162 ? -43.135 16.214 33.518 1.00 15.06 151 GLN B C 1
ATOM 4023 O O . GLN B 1 162 ? -42.107 16.195 34.228 1.00 16.26 151 GLN B O 1
ATOM 4029 N N . GLY B 1 163 ? -44.266 16.797 33.942 1.00 18.26 152 GLY B N 1
ATOM 4030 C CA . GLY B 1 163 ? -44.442 17.315 35.277 1.00 18.47 152 GLY B CA 1
ATOM 4031 C C . GLY B 1 163 ? -43.783 18.606 35.539 1.00 17.98 152 GLY B C 1
ATOM 4032 O O . GLY B 1 163 ? -43.286 19.262 34.656 1.00 21.67 152 GLY B O 1
ATOM 4033 N N . GLU B 1 164 ? -43.790 18.931 36.845 1.00 24.22 153 GLU B N 1
ATOM 4034 C CA . GLU B 1 164 ? -43.520 20.245 37.377 1.00 27.72 153 GLU B CA 1
ATOM 4035 C C . GLU B 1 164 ? -42.955 20.051 38.852 1.00 25.99 153 GLU B C 1
ATOM 4036 O O . GLU B 1 164 ? -43.299 19.029 39.531 1.00 28.87 153 GLU B O 1
ATOM 4042 N N . GLY B 1 165 ? -42.033 20.898 39.279 1.00 29.37 154 GLY B N 1
ATOM 4043 C CA . GLY B 1 165 ? -41.367 20.793 40.703 1.00 26.82 154 GLY B CA 1
ATOM 4044 C C . GLY B 1 165 ? -40.603 19.486 40.995 1.00 28.85 154 GLY B C 1
ATOM 4045 O O . GLY B 1 165 ? -39.749 19.159 40.188 1.00 28.76 154 GLY B O 1
ATOM 4046 N N . GLU B 1 166 ? -40.914 18.762 42.081 1.00 24.53 155 GLU B N 1
ATOM 4047 C CA . GLU B 1 166 ? -40.120 17.556 42.484 1.00 20.67 155 GLU B CA 1
ATOM 4048 C C . GLU B 1 166 ? -40.307 16.349 41.590 1.00 24.05 155 GLU B C 1
ATOM 4049 O O . GLU B 1 166 ? -39.331 15.453 41.381 1.00 15.37 155 GLU B O 1
ATOM 4055 N N . ASN B 1 167 ? -41.504 16.406 40.977 1.00 24.22 156 ASN B N 1
ATOM 4056 C CA . ASN B 1 167 ? -41.891 15.392 40.061 1.00 24.30 156 ASN B CA 1
ATOM 4057 C C . ASN B 1 167 ? -41.677 16.056 38.691 1.00 20.69 156 ASN B C 1
ATOM 4058 O O . ASN B 1 167 ? -42.122 15.449 37.787 1.00 25.68 156 ASN B O 1
ATOM 4063 N N . GLU B 1 168 ? -40.993 17.242 38.486 1.00 18.72 157 GLU B N 1
ATOM 4064 C CA . GLU B 1 168 ? -40.468 17.430 37.109 1.00 14.06 157 GLU B CA 1
ATOM 4065 C C . GLU B 1 168 ? -39.546 16.227 36.769 1.00 14.60 157 GLU B C 1
ATOM 4066 O O . GLU B 1 168 ? -38.716 15.870 37.623 1.00 14.92 157 GLU B O 1
ATOM 4072 N N . GLU B 1 169 ? -39.785 15.598 35.628 1.00 12.69 158 GLU B N 1
ATOM 4073 C CA . GLU B 1 169 ? -38.987 14.386 35.254 1.00 14.20 158 GLU B CA 1
ATOM 4074 C C . GLU B 1 169 ? -38.655 14.460 33.819 1.00 13.28 158 GLU B C 1
ATOM 4075 O O . GLU B 1 169 ? -39.282 15.183 32.979 1.00 16.19 158 GLU B O 1
ATOM 4081 N N . ALA B 1 170 ? -37.496 13.863 33.515 1.00 10.57 159 ALA B N 1
ATOM 4082 C CA . ALA B 1 170 ? -37.088 13.713 32.123 1.00 11.33 159 ALA B CA 1
ATOM 4083 C C . ALA B 1 170 ? -36.978 12.241 31.686 1.00 10.83 159 ALA B C 1
ATOM 4084 O O . ALA B 1 170 ? -36.888 11.342 32.566 1.00 11.75 159 ALA B O 1
ATOM 4086 N N . PHE B 1 171 ? -37.030 12.019 30.387 1.00 9.03 160 PHE B N 1
ATOM 4087 C CA . PHE B 1 171 ? -36.949 10.633 29.922 1.00 7.79 160 PHE B CA 1
ATOM 4088 C C . PHE B 1 171 ? -36.256 10.637 28.602 1.00 9.48 160 PHE B C 1
ATOM 4089 O O . PHE B 1 171 ? -36.340 11.570 27.775 1.00 10.51 160 PHE B O 1
ATOM 4097 N N . ASP B 1 172 ? -35.630 9.479 28.277 1.00 9.49 161 ASP B N 1
ATOM 4098 C CA . ASP B 1 172 ? -35.040 9.103 26.980 1.00 10.04 161 ASP B CA 1
ATOM 4099 C C . ASP B 1 172 ? -35.297 7.645 26.738 1.00 10.25 161 ASP B C 1
ATOM 4100 O O . ASP B 1 172 ? -35.409 6.890 27.702 1.00 12.05 161 ASP B O 1
ATOM 4105 N N . THR B 1 173 ? -35.440 7.314 25.478 1.00 9.36 162 THR B N 1
ATOM 4106 C CA . THR B 1 173 ? -35.755 5.905 25.152 1.00 11.26 162 THR B CA 1
ATOM 4107 C C . THR B 1 173 ? -34.725 5.309 24.238 1.00 10.08 162 THR B C 1
ATOM 4108 O O . THR B 1 173 ? -34.385 5.883 23.214 1.00 11.88 162 THR B O 1
ATOM 4112 N N . MET B 1 174 ? -34.166 4.224 24.697 1.00 10.81 163 MET B N 1
ATOM 4113 C CA . MET B 1 174 ? -33.213 3.387 23.867 1.00 9.13 163 MET B CA 1
ATOM 4114 C C . MET B 1 174 ? -34.047 2.378 23.129 1.00 11.54 163 MET B C 1
ATOM 4115 O O . MET B 1 174 ? -34.744 1.601 23.760 1.00 11.25 163 MET B O 1
ATOM 4120 N N . ARG B 1 175 ? -33.919 2.385 21.801 1.00 10.77 164 ARG B N 1
ATOM 4121 C CA . ARG B 1 175 ? -34.680 1.366 21.001 1.00 11.37 164 ARG B CA 1
ATOM 4122 C C . ARG B 1 175 ? -33.745 0.752 19.945 1.00 11.34 164 ARG B C 1
ATOM 4123 O O . ARG B 1 175 ? -32.944 1.447 19.350 1.00 13.22 164 ARG B O 1
ATOM 4131 N N . TYR B 1 176 ? -33.936 -0.561 19.721 1.00 11.40 165 TYR B N 1
ATOM 4132 C CA . TYR B 1 176 ? -33.160 -1.263 18.684 1.00 11.88 165 TYR B CA 1
ATOM 4133 C C . TYR B 1 176 ? -34.031 -2.372 18.110 1.00 11.42 165 TYR B C 1
ATOM 4134 O O . TYR B 1 176 ? -34.583 -3.211 18.848 1.00 12.25 165 TYR B O 1
ATOM 4143 N N . SER B 1 177 ? -34.094 -2.403 16.783 1.00 14.27 166 SER B N 1
ATOM 4144 C CA . SER B 1 177 ? -34.765 -3.526 16.052 1.00 11.72 166 SER B CA 1
ATOM 4145 C C . SER B 1 177 ? -33.736 -4.467 15.573 1.00 13.48 166 SER B C 1
ATOM 4146 O O . SER B 1 177 ? -32.519 -4.112 15.535 1.00 13.56 166 SER B O 1
ATOM 4149 N N . ARG B 1 178 ? -34.209 -5.682 15.240 1.00 12.67 167 ARG B N 1
ATOM 4150 C CA . ARG B 1 178 ? -33.344 -6.720 14.734 1.00 12.96 167 ARG B CA 1
ATOM 4151 C C . ARG B 1 178 ? -32.619 -6.192 13.490 1.00 12.79 167 ARG B C 1
ATOM 4152 O O . ARG B 1 178 ? -31.380 -6.482 13.315 1.00 15.62 167 ARG B O 1
ATOM 4160 N N . LYS B 1 179 ? -33.309 -5.468 12.591 1.00 13.79 168 LYS B N 1
ATOM 4161 C CA . LYS B 1 179 ? -32.675 -5.000 11.361 1.00 16.39 168 LYS B CA 1
ATOM 4162 C C . LYS B 1 179 ? -31.502 -4.114 11.702 1.00 13.95 168 LYS B C 1
ATOM 4163 O O . LYS B 1 179 ? -30.440 -4.251 11.060 1.00 13.81 168 LYS B O 1
ATOM 4169 N N . GLU B 1 180 ? -31.641 -3.208 12.690 1.00 13.32 169 GLU B N 1
ATOM 4170 C CA . GLU B 1 180 ? -30.558 -2.284 13.034 1.00 14.57 169 GLU B CA 1
ATOM 4171 C C . GLU B 1 180 ? -29.383 -3.008 13.674 1.00 12.72 169 GLU B C 1
ATOM 4172 O O . GLU B 1 180 ? -28.243 -2.615 13.412 1.00 13.09 169 GLU B O 1
ATOM 4178 N N . ILE B 1 181 ? -29.587 -4.017 14.496 1.00 12.47 170 ILE B N 1
ATOM 4179 C CA . ILE B 1 181 ? -28.486 -4.770 15.120 1.00 12.11 170 ILE B CA 1
ATOM 4180 C C . ILE B 1 181 ? -27.786 -5.596 14.035 1.00 12.98 170 ILE B C 1
ATOM 4181 O O . ILE B 1 181 ? -26.558 -5.610 13.967 1.00 12.52 170 ILE B O 1
ATOM 4186 N N . ARG B 1 182 ? -28.556 -6.258 13.131 1.00 13.34 171 ARG B N 1
ATOM 4187 C CA . ARG B 1 182 ? -27.932 -7.183 12.133 1.00 14.30 171 ARG B CA 1
ATOM 4188 C C . ARG B 1 182 ? -27.042 -6.330 11.181 1.00 10.96 171 ARG B C 1
ATOM 4189 O O . ARG B 1 182 ? -25.926 -6.825 10.864 1.00 13.68 171 ARG B O 1
ATOM 4197 N N . ARG B 1 183 ? -27.459 -5.165 10.718 1.00 12.69 172 ARG B N 1
ATOM 4198 C CA . ARG B 1 183 ? -26.634 -4.448 9.748 1.00 12.90 172 ARG B CA 1
ATOM 4199 C C . ARG B 1 183 ? -25.301 -3.992 10.314 1.00 13.04 172 ARG B C 1
ATOM 4200 O O . ARG B 1 183 ? -24.237 -4.082 9.631 1.00 14.37 172 ARG B O 1
ATOM 4208 N N . ILE B 1 184 ? -25.290 -3.572 11.572 1.00 12.48 173 ILE B N 1
ATOM 4209 C CA . ILE B 1 184 ? -24.011 -3.082 12.146 1.00 13.55 173 ILE B CA 1
ATOM 4210 C C . ILE B 1 184 ? -23.187 -4.327 12.584 1.00 11.17 173 ILE B C 1
ATOM 4211 O O . ILE B 1 184 ? -21.903 -4.245 12.414 1.00 12.36 173 ILE B O 1
ATOM 4216 N N . ALA B 1 185 ? -23.756 -5.450 13.053 1.00 12.56 174 ALA B N 1
ATOM 4217 C CA . ALA B 1 185 ? -22.995 -6.657 13.353 1.00 11.41 174 ALA B CA 1
ATOM 4218 C C . ALA B 1 185 ? -22.264 -7.184 12.116 1.00 13.35 174 ALA B C 1
ATOM 4219 O O . ALA B 1 185 ? -21.090 -7.518 12.183 1.00 13.63 174 ALA B O 1
ATOM 4221 N N . LYS B 1 186 ? -22.933 -7.196 10.970 1.00 13.93 175 LYS B N 1
ATOM 4222 C CA . LYS B 1 186 ? -22.240 -7.664 9.761 1.00 15.40 175 LYS B CA 1
ATOM 4223 C C . LYS B 1 186 ? -20.944 -6.918 9.527 1.00 13.45 175 LYS B C 1
ATOM 4224 O O . LYS B 1 186 ? -19.911 -7.543 9.199 1.00 17.82 175 LYS B O 1
ATOM 4230 N N . ILE B 1 187 ? -20.981 -5.618 9.630 1.00 14.56 176 ILE B N 1
ATOM 4231 C CA A ILE B 1 187 ? -19.785 -4.823 9.356 0.50 14.40 176 ILE B CA 1
ATOM 4232 C CA B ILE B 1 187 ? -19.803 -4.760 9.411 0.50 14.33 176 ILE B CA 1
ATOM 4233 C C . ILE B 1 187 ? -18.666 -5.179 10.353 1.00 15.93 176 ILE B C 1
ATOM 4234 O O . ILE B 1 187 ? -17.471 -5.313 9.921 1.00 15.95 176 ILE B O 1
ATOM 4243 N N . ALA B 1 188 ? -18.982 -5.421 11.624 1.00 16.56 177 ALA B N 1
ATOM 4244 C CA . ALA B 1 188 ? -17.949 -5.818 12.544 1.00 16.06 177 ALA B CA 1
ATOM 4245 C C . ALA B 1 188 ? -17.342 -7.149 12.185 1.00 16.15 177 ALA B C 1
ATOM 4246 O O . ALA B 1 188 ? -16.105 -7.305 12.268 1.00 16.40 177 ALA B O 1
ATOM 4248 N N . PHE B 1 189 ? -18.175 -8.120 11.825 1.00 15.66 178 PHE B N 1
ATOM 4249 C CA . PHE B 1 189 ? -17.677 -9.444 11.414 1.00 15.81 178 PHE B CA 1
ATOM 4250 C C . PHE B 1 189 ? -16.861 -9.369 10.110 1.00 16.19 178 PHE B C 1
ATOM 4251 O O . PHE B 1 189 ? -15.828 -9.985 10.052 1.00 16.89 178 PHE B O 1
ATOM 4259 N N . GLU B 1 190 ? -17.313 -8.576 9.108 1.00 17.30 179 GLU B N 1
ATOM 4260 C CA . GLU B 1 190 ? -16.520 -8.482 7.873 1.00 18.82 179 GLU B CA 1
ATOM 4261 C C . GLU B 1 190 ? -15.176 -7.842 8.198 1.00 18.79 179 GLU B C 1
ATOM 4262 O O . GLU B 1 190 ? -14.125 -8.279 7.682 1.00 19.90 179 GLU B O 1
ATOM 4268 N N . SER B 1 191 ? -15.181 -6.829 9.064 1.00 17.84 180 SER B N 1
ATOM 4269 C CA . SER B 1 191 ? -13.949 -6.084 9.485 1.00 18.42 180 SER B CA 1
ATOM 4270 C C . SER B 1 191 ? -13.006 -7.020 10.202 1.00 18.16 180 SER B C 1
ATOM 4271 O O . SER B 1 191 ? -11.777 -7.088 9.870 1.00 19.05 180 SER B O 1
ATOM 4274 N N . ALA B 1 192 ? -13.518 -7.872 11.071 1.00 17.90 181 ALA B N 1
ATOM 4275 C CA . ALA B 1 192 ? -12.706 -8.838 11.791 1.00 18.60 181 ALA B CA 1
ATOM 4276 C C . ALA B 1 192 ? -12.088 -9.901 10.895 1.00 18.86 181 ALA B C 1
ATOM 4277 O O . ALA B 1 192 ? -10.913 -10.250 11.049 1.00 17.55 181 ALA B O 1
ATOM 4279 N N . GLN B 1 193 ? -12.839 -10.330 9.885 1.00 19.67 182 GLN B N 1
ATOM 4280 C CA . GLN B 1 193 ? -12.318 -11.324 8.967 1.00 22.03 182 GLN B CA 1
ATOM 4281 C C . GLN B 1 193 ? -11.071 -10.819 8.269 1.00 21.73 182 GLN B C 1
ATOM 4282 O O . GLN B 1 193 ? -10.151 -11.612 7.981 1.00 24.64 182 GLN B O 1
ATOM 4288 N N . GLY B 1 194 ? -11.012 -9.516 8.019 1.00 21.91 183 GLY B N 1
ATOM 4289 C CA . GLY B 1 194 ? -9.833 -8.915 7.393 1.00 24.23 183 GLY B CA 1
ATOM 4290 C C . GLY B 1 194 ? -8.706 -8.515 8.328 1.00 24.18 183 GLY B C 1
ATOM 4291 O O . GLY B 1 194 ? -7.725 -7.909 7.885 1.00 26.93 183 GLY B O 1
ATOM 4292 N N . ARG B 1 195 ? -8.902 -8.735 9.630 1.00 24.61 184 ARG B N 1
ATOM 4293 C CA . ARG B 1 195 ? -7.947 -8.286 10.667 1.00 22.31 184 ARG B CA 1
ATOM 4294 C C . ARG B 1 195 ? -7.468 -9.481 11.464 1.00 23.62 184 ARG B C 1
ATOM 4295 O O . ARG B 1 195 ? -6.744 -10.356 10.937 1.00 23.63 184 ARG B O 1
ATOM 4303 N N . ARG B 1 196 ? -7.892 -9.654 12.700 1.00 21.61 185 ARG B N 1
ATOM 4304 C CA . ARG B 1 196 ? -7.419 -10.786 13.474 1.00 19.52 185 ARG B CA 1
ATOM 4305 C C . ARG B 1 196 ? -8.542 -11.762 13.922 1.00 19.77 185 ARG B C 1
ATOM 4306 O O . ARG B 1 196 ? -8.388 -12.585 14.844 1.00 19.54 185 ARG B O 1
ATOM 4314 N N . LYS B 1 197 ? -9.701 -11.680 13.238 1.00 17.44 186 LYS B N 1
ATOM 4315 C CA . LYS B 1 197 ? -10.792 -12.622 13.400 1.00 19.46 186 LYS B CA 1
ATOM 4316 C C . LYS B 1 197 ? -11.308 -12.723 14.842 1.00 16.37 186 LYS B C 1
ATOM 4317 O O . LYS B 1 197 ? -11.606 -13.778 15.324 1.00 17.28 186 LYS B O 1
ATOM 4323 N N . LYS B 1 198 ? -11.527 -11.524 15.471 1.00 15.71 187 LYS B N 1
ATOM 4324 C CA . LYS B 1 198 ? -12.160 -11.532 16.725 1.00 15.64 187 LYS B CA 1
ATOM 4325 C C . LYS B 1 198 ? -12.989 -10.288 16.841 1.00 11.96 187 LYS B C 1
ATOM 4326 O O . LYS B 1 198 ? -12.582 -9.145 16.510 1.00 14.65 187 LYS B O 1
ATOM 4332 N N . VAL B 1 199 ? -14.229 -10.589 17.311 1.00 14.15 188 VAL B N 1
ATOM 4333 C CA . VAL B 1 199 ? -15.237 -9.527 17.613 1.00 14.22 188 VAL B CA 1
ATOM 4334 C C . VAL B 1 199 ? -15.571 -9.623 19.087 1.00 11.21 188 VAL B C 1
ATOM 4335 O O . VAL B 1 199 ? -15.936 -10.673 19.565 1.00 13.49 188 VAL B O 1
ATOM 4339 N N . THR B 1 200 ? -15.451 -8.454 19.765 1.00 11.76 189 THR B N 1
ATOM 4340 C CA . THR B 1 200 ? -15.908 -8.330 21.165 1.00 11.60 189 THR B CA 1
ATOM 4341 C C . THR B 1 200 ? -17.092 -7.334 21.142 1.00 10.09 189 THR B C 1
ATOM 4342 O O . THR B 1 200 ? -16.967 -6.178 20.804 1.00 11.69 189 THR B O 1
ATOM 4346 N N . SER B 1 201 ? -18.259 -7.928 21.442 1.00 10.35 190 SER B N 1
ATOM 4347 C CA . SER B 1 201 ? -19.556 -7.238 21.470 1.00 10.42 190 SER B CA 1
ATOM 4348 C C . SER B 1 201 ? -19.770 -6.733 22.887 1.00 9.40 190 SER B C 1
ATOM 4349 O O . SER B 1 201 ? -19.697 -7.523 23.823 1.00 10.90 190 SER B O 1
ATOM 4352 N N . VAL B 1 202 ? -19.964 -5.410 23.022 1.00 10.00 191 VAL B N 1
ATOM 4353 C CA . VAL B 1 202 ? -19.998 -4.744 24.348 1.00 10.00 191 VAL B CA 1
ATOM 4354 C C . VAL B 1 202 ? -21.465 -4.369 24.582 1.00 10.92 191 VAL B C 1
ATOM 4355 O O . VAL B 1 202 ? -22.064 -3.611 23.741 1.00 11.07 191 VAL B O 1
ATOM 4359 N N . ASP B 1 203 ? -22.020 -4.800 25.706 1.00 9.87 192 ASP B N 1
ATOM 4360 C CA . ASP B 1 203 ? -23.437 -4.560 25.984 1.00 9.14 192 ASP B CA 1
ATOM 4361 C C . ASP B 1 203 ? -23.652 -4.475 27.522 1.00 9.41 192 ASP B C 1
ATOM 4362 O O . ASP B 1 203 ? -22.713 -4.449 28.329 1.00 9.83 192 ASP B O 1
ATOM 4367 N N . LYS B 1 204 ? -24.944 -4.325 27.889 1.00 8.69 193 LYS B N 1
ATOM 4368 C CA . LYS B 1 204 ? -25.255 -4.498 29.304 1.00 8.57 193 LYS B CA 1
ATOM 4369 C C . LYS B 1 204 ? -26.471 -5.400 29.378 1.00 9.15 193 LYS B C 1
ATOM 4370 O O . LYS B 1 204 ? -27.541 -4.992 29.900 1.00 9.21 193 LYS B O 1
ATOM 4376 N N . ALA B 1 205 ? -26.277 -6.627 28.947 1.00 9.92 194 ALA B N 1
ATOM 4377 C CA . ALA B 1 205 ? -27.417 -7.559 28.804 1.00 9.62 194 ALA B CA 1
ATOM 4378 C C . ALA B 1 205 ? -27.952 -8.039 30.108 1.00 10.88 194 ALA B C 1
ATOM 4379 O O . ALA B 1 205 ? -29.076 -8.594 30.135 1.00 13.44 194 ALA B O 1
ATOM 4381 N N . ASN B 1 206 ? -27.281 -7.798 31.230 1.00 10.21 195 ASN B N 1
ATOM 4382 C CA . ASN B 1 206 ? -27.863 -8.074 32.542 1.00 11.07 195 ASN B CA 1
ATOM 4383 C C . ASN B 1 206 ? -28.785 -6.951 33.045 1.00 11.88 195 ASN B C 1
ATOM 4384 O O . ASN B 1 206 ? -29.396 -7.145 34.115 1.00 14.31 195 ASN B O 1
ATOM 4389 N N . VAL B 1 207 ? -29.037 -5.897 32.270 1.00 10.04 196 VAL B N 1
ATOM 4390 C CA . VAL B 1 207 ? -29.827 -4.736 32.748 1.00 9.49 196 VAL B CA 1
ATOM 4391 C C . VAL B 1 207 ? -30.734 -4.288 31.638 1.00 10.63 196 VAL B C 1
ATOM 4392 O O . VAL B 1 207 ? -31.931 -3.911 31.943 1.00 13.71 196 VAL B O 1
ATOM 4396 N N . LEU B 1 208 ? -30.302 -4.214 30.400 1.00 9.34 197 LEU B N 1
ATOM 4397 C CA . LEU B 1 208 ? -31.103 -3.638 29.347 1.00 9.91 197 LEU B CA 1
ATOM 4398 C C . LEU B 1 208 ? -31.754 -4.641 28.388 1.00 10.56 197 LEU B C 1
ATOM 4399 O O . LEU B 1 208 ? -31.066 -5.523 27.788 1.00 9.64 197 LEU B O 1
ATOM 4404 N N . ALA B 1 209 ? -33.055 -4.438 28.146 1.00 9.06 198 ALA B N 1
ATOM 4405 C CA . ALA B 1 209 ? -33.714 -5.267 27.125 1.00 10.16 198 ALA B CA 1
ATOM 4406 C C . ALA B 1 209 ? -33.069 -5.059 25.766 1.00 10.89 198 ALA B C 1
ATOM 4407 O O . ALA B 1 209 ? -32.977 -6.059 24.962 1.00 10.07 198 ALA B O 1
ATOM 4409 N N . CYS B 1 210 ? -32.652 -3.837 25.410 1.00 9.58 199 CYS B N 1
ATOM 4410 C CA . CYS B 1 210 ? -32.000 -3.695 24.124 1.00 9.52 199 CYS B CA 1
ATOM 4411 C C . CYS B 1 210 ? -30.723 -4.522 24.054 1.00 9.85 199 CYS B C 1
ATOM 4412 O O . CYS B 1 210 ? -30.359 -5.014 22.942 1.00 11.27 199 CYS B O 1
ATOM 4415 N N . SER B 1 211 ? -29.982 -4.721 25.175 1.00 9.31 200 SER B N 1
ATOM 4416 C CA . SER B 1 211 ? -28.707 -5.488 25.147 1.00 9.61 200 SER B CA 1
ATOM 4417 C C . SER B 1 211 ? -29.051 -6.975 25.087 1.00 8.88 200 SER B C 1
ATOM 4418 O O . SER B 1 211 ? -28.274 -7.690 24.435 1.00 10.73 200 SER B O 1
ATOM 4421 N N . VAL B 1 212 ? -30.153 -7.468 25.685 1.00 9.44 201 VAL B N 1
ATOM 4422 C CA . VAL B 1 212 ? -30.569 -8.909 25.515 1.00 9.43 201 VAL B CA 1
ATOM 4423 C C . VAL B 1 212 ? -30.819 -9.129 24.032 1.00 10.26 201 VAL B C 1
ATOM 4424 O O . VAL B 1 212 ? -30.265 -10.158 23.489 1.00 11.70 201 VAL B O 1
ATOM 4428 N N . LEU B 1 213 ? -31.492 -8.233 23.315 1.00 10.81 202 LEU B N 1
ATOM 4429 C CA . LEU B 1 213 ? -31.830 -8.457 21.887 1.00 12.24 202 LEU B CA 1
ATOM 4430 C C . LEU B 1 213 ? -30.526 -8.285 21.098 1.00 11.44 202 LEU B C 1
ATOM 4431 O O . LEU B 1 213 ? -30.240 -9.105 20.183 1.00 10.67 202 LEU B O 1
ATOM 4436 N N . TRP B 1 214 ? -29.665 -7.324 21.424 1.00 11.18 203 TRP B N 1
ATOM 4437 C CA . TRP B 1 214 ? -28.353 -7.134 20.757 1.00 9.68 203 TRP B CA 1
ATOM 4438 C C . TRP B 1 214 ? -27.596 -8.419 20.816 1.00 11.18 203 TRP B C 1
ATOM 4439 O O . TRP B 1 214 ? -27.147 -8.943 19.701 1.00 12.35 203 TRP B O 1
ATOM 4450 N N . ARG B 1 215 ? -27.423 -9.018 21.963 1.00 11.59 204 ARG B N 1
ATOM 4451 C CA . ARG B 1 215 ? -26.592 -10.212 22.098 1.00 12.33 204 ARG B CA 1
ATOM 4452 C C . ARG B 1 215 ? -27.255 -11.370 21.281 1.00 13.64 204 ARG B C 1
ATOM 4453 O O . ARG B 1 215 ? -26.540 -12.061 20.546 1.00 14.78 204 ARG B O 1
ATOM 4461 N N . GLU B 1 216 ? -28.584 -11.527 21.310 1.00 11.32 205 GLU B N 1
ATOM 4462 C CA . GLU B 1 216 ? -29.240 -12.586 20.473 1.00 14.72 205 GLU B CA 1
ATOM 4463 C C . GLU B 1 216 ? -28.945 -12.361 18.997 1.00 13.28 205 GLU B C 1
ATOM 4464 O O . GLU B 1 216 ? -28.679 -13.400 18.246 1.00 13.27 205 GLU B O 1
ATOM 4470 N N . VAL B 1 217 ? -29.118 -11.139 18.479 1.00 13.46 206 VAL B N 1
ATOM 4471 C CA . VAL B 1 217 ? -28.970 -10.918 17.020 1.00 11.75 206 VAL B CA 1
ATOM 4472 C C . VAL B 1 217 ? -27.491 -11.079 16.648 1.00 12.62 206 VAL B C 1
ATOM 4473 O O . VAL B 1 217 ? -27.134 -11.700 15.570 1.00 13.21 206 VAL B O 1
ATOM 4477 N N . VAL B 1 218 ? -26.552 -10.575 17.466 1.00 13.76 207 VAL B N 1
ATOM 4478 C CA . VAL B 1 218 ? -25.128 -10.816 17.238 1.00 12.25 207 VAL B CA 1
ATOM 4479 C C . VAL B 1 218 ? -24.790 -12.295 17.203 1.00 13.07 207 VAL B C 1
ATOM 4480 O O . VAL B 1 218 ? -23.933 -12.701 16.312 1.00 14.70 207 VAL B O 1
ATOM 4484 N N . GLU B 1 219 ? -25.361 -13.099 18.058 1.00 12.75 208 GLU B N 1
ATOM 4485 C CA . GLU B 1 219 ? -25.112 -14.587 18.018 1.00 15.02 208 GLU B CA 1
ATOM 4486 C C . GLU B 1 219 ? -25.611 -15.143 16.682 1.00 16.15 208 GLU B C 1
ATOM 4487 O O . GLU B 1 219 ? -24.900 -16.031 16.132 1.00 17.27 208 GLU B O 1
ATOM 4493 N N . GLU B 1 220 ? -26.776 -14.672 16.196 1.00 15.07 209 GLU B N 1
ATOM 4494 C CA . GLU B 1 220 ? -27.276 -15.134 14.867 1.00 15.00 209 GLU B CA 1
ATOM 4495 C C . GLU B 1 220 ? -26.309 -14.781 13.785 1.00 14.09 209 GLU B C 1
ATOM 4496 O O . GLU B 1 220 ? -25.924 -15.680 12.904 1.00 18.18 209 GLU B O 1
ATOM 4502 N N . VAL B 1 221 ? -25.840 -13.563 13.699 1.00 14.51 210 VAL B N 1
ATOM 4503 C CA . VAL B 1 221 ? -24.984 -13.150 12.640 1.00 13.98 210 VAL B CA 1
ATOM 4504 C C . VAL B 1 221 ? -23.636 -13.870 12.714 1.00 16.16 210 VAL B C 1
ATOM 4505 O O . VAL B 1 221 ? -23.023 -14.182 11.664 1.00 17.60 210 VAL B O 1
ATOM 4509 N N . ALA B 1 222 ? -23.183 -14.166 13.949 1.00 16.56 211 ALA B N 1
ATOM 4510 C CA . ALA B 1 222 ? -21.859 -14.769 14.093 1.00 15.70 211 ALA B CA 1
ATOM 4511 C C . ALA B 1 222 ? -21.786 -16.148 13.395 1.00 16.36 211 ALA B C 1
ATOM 4512 O O . ALA B 1 222 ? -20.668 -16.516 12.973 1.00 18.20 211 ALA B O 1
ATOM 4514 N N . LYS B 1 223 ? -22.919 -16.857 13.308 1.00 15.50 212 LYS B N 1
ATOM 4515 C CA . LYS B 1 223 ? -22.985 -18.212 12.709 1.00 18.82 212 LYS B CA 1
ATOM 4516 C C . LYS B 1 223 ? -22.581 -18.085 11.252 1.00 20.14 212 LYS B C 1
ATOM 4517 O O . LYS B 1 223 ? -22.060 -19.093 10.697 1.00 21.28 212 LYS B O 1
ATOM 4523 N N . ASP B 1 224 ? -22.768 -16.948 10.606 1.00 18.88 213 ASP B N 1
ATOM 4524 C CA . ASP B 1 224 ? -22.345 -16.750 9.183 1.00 18.06 213 ASP B CA 1
ATOM 4525 C C . ASP B 1 224 ? -20.832 -16.462 8.977 1.00 19.95 213 ASP B C 1
ATOM 4526 O O . ASP B 1 224 ? -20.325 -16.327 7.836 1.00 19.70 213 ASP B O 1
ATOM 4531 N N . TYR B 1 225 ? -20.077 -16.332 10.088 1.00 18.55 214 TYR B N 1
ATOM 4532 C CA . TYR B 1 225 ? -18.648 -15.971 10.065 1.00 21.48 214 TYR B CA 1
ATOM 4533 C C . TYR B 1 225 ? -17.976 -16.979 10.986 1.00 21.44 214 TYR B C 1
ATOM 4534 O O . TYR B 1 225 ? -17.414 -16.611 12.018 1.00 21.76 214 TYR B O 1
ATOM 4543 N N . PRO B 1 226 ? -17.939 -18.265 10.632 1.00 23.80 215 PRO B N 1
ATOM 4544 C CA . PRO B 1 226 ? -17.498 -19.303 11.610 1.00 25.57 215 PRO B CA 1
ATOM 4545 C C . PRO B 1 226 ? -16.000 -19.224 11.920 1.00 25.28 215 PRO B C 1
ATOM 4546 O O . PRO B 1 226 ? -15.560 -19.766 12.935 1.00 25.99 215 PRO B O 1
ATOM 4550 N N . ASP B 1 227 ? -15.257 -18.486 11.114 1.00 24.11 216 ASP B N 1
ATOM 4551 C CA . ASP B 1 227 ? -13.825 -18.253 11.352 1.00 25.52 216 ASP B CA 1
ATOM 4552 C C . ASP B 1 227 ? -13.472 -17.126 12.352 1.00 25.34 216 ASP B C 1
ATOM 4553 O O . ASP B 1 227 ? -12.306 -16.915 12.646 1.00 25.75 216 ASP B O 1
ATOM 4558 N N . VAL B 1 228 ? -14.481 -16.370 12.798 1.00 21.85 217 VAL B N 1
ATOM 4559 C CA . VAL B 1 228 ? -14.266 -15.223 13.651 1.00 21.22 217 VAL B CA 1
ATOM 4560 C C . VAL B 1 228 ? -14.692 -15.626 15.047 1.00 19.72 217 VAL B C 1
ATOM 4561 O O . VAL B 1 228 ? -15.720 -16.237 15.237 1.00 19.39 217 VAL B O 1
ATOM 4565 N N . GLU B 1 229 ? -13.845 -15.318 16.037 1.00 18.92 218 GLU B N 1
ATOM 4566 C CA . GLU B 1 229 ? -14.185 -15.570 17.426 1.00 18.09 218 GLU B CA 1
ATOM 4567 C C . GLU B 1 229 ? -15.127 -14.426 17.914 1.00 15.85 218 GLU B C 1
ATOM 4568 O O . GLU B 1 229 ? -14.859 -13.270 17.631 1.00 17.89 218 GLU B O 1
ATOM 4574 N N . LEU B 1 230 ? -16.183 -14.836 18.610 1.00 17.24 219 LEU B N 1
ATOM 4575 C CA . LEU B 1 230 ? -17.137 -13.875 19.198 1.00 15.29 219 LEU B CA 1
ATOM 4576 C C . LEU B 1 230 ? -16.990 -13.977 20.699 1.00 15.78 219 LEU B C 1
ATOM 4577 O O . LEU B 1 230 ? -17.069 -15.053 21.282 1.00 16.43 219 LEU B O 1
ATOM 4582 N N . GLU B 1 231 ? -16.838 -12.809 21.348 1.00 14.57 220 GLU B N 1
ATOM 4583 C CA . GLU B 1 231 ? -17.094 -12.828 22.795 1.00 17.54 220 GLU B CA 1
ATOM 4584 C C . GLU B 1 231 ? -17.956 -11.620 23.129 1.00 14.43 220 GLU B C 1
ATOM 4585 O O . GLU B 1 231 ? -17.966 -10.648 22.384 1.00 15.32 220 GLU B O 1
ATOM 4591 N N . HIS B 1 232 ? -18.671 -11.745 24.207 1.00 13.75 221 HIS B N 1
ATOM 4592 C CA . HIS B 1 232 ? -19.498 -10.669 24.781 1.00 12.63 221 HIS B CA 1
ATOM 4593 C C . HIS B 1 232 ? -18.813 -10.150 26.017 1.00 12.67 221 HIS B C 1
ATOM 4594 O O . HIS B 1 232 ? -18.218 -10.921 26.812 1.00 16.51 221 HIS B O 1
ATOM 4601 N N . ILE B 1 233 ? -18.993 -8.840 26.254 1.00 11.61 222 ILE B N 1
ATOM 4602 C CA . ILE B 1 233 ? -18.424 -8.270 27.507 1.00 12.13 222 ILE B CA 1
ATOM 4603 C C . ILE B 1 233 ? -19.356 -7.141 27.945 1.00 11.25 222 ILE B C 1
ATOM 4604 O O . ILE B 1 233 ? -19.869 -6.404 27.086 1.00 11.33 222 ILE B O 1
ATOM 4609 N N . TYR B 1 234 ? -19.587 -7.014 29.248 1.00 10.66 223 TYR B N 1
ATOM 4610 C CA . TYR B 1 234 ? -20.394 -5.927 29.745 1.00 9.09 223 TYR B CA 1
ATOM 4611 C C . TYR B 1 234 ? -19.619 -4.620 29.699 1.00 10.65 223 TYR B C 1
ATOM 4612 O O . TYR B 1 234 ? -18.363 -4.635 29.918 1.00 10.21 223 TYR B O 1
ATOM 4621 N N . ILE B 1 235 ? -20.330 -3.509 29.404 1.00 9.39 224 ILE B N 1
ATOM 4622 C CA . ILE B 1 235 ? -19.638 -2.201 29.299 1.00 10.32 224 ILE B CA 1
ATOM 4623 C C . ILE B 1 235 ? -18.716 -1.844 30.474 1.00 10.57 224 ILE B C 1
ATOM 4624 O O . ILE B 1 235 ? -17.622 -1.260 30.228 1.00 10.22 224 ILE B O 1
ATOM 4629 N N . ASP B 1 236 ? -19.149 -2.050 31.719 1.00 8.93 225 ASP B N 1
ATOM 4630 C CA . ASP B 1 236 ? -18.322 -1.637 32.844 1.00 10.16 225 ASP B CA 1
ATOM 4631 C C . ASP B 1 236 ? -17.013 -2.461 32.823 1.00 10.95 225 ASP B C 1
ATOM 4632 O O . ASP B 1 236 ? -15.886 -1.904 32.848 1.00 12.55 225 ASP B O 1
ATOM 4637 N N . ASN B 1 237 ? -17.153 -3.772 32.633 1.00 10.71 226 ASN B N 1
ATOM 4638 C CA . ASN B 1 237 ? -15.971 -4.619 32.553 1.00 12.69 226 ASN B CA 1
ATOM 4639 C C . ASN B 1 237 ? -15.127 -4.276 31.321 1.00 13.30 226 ASN B C 1
ATOM 4640 O O . ASN B 1 237 ? -13.877 -4.408 31.428 1.00 12.30 226 ASN B O 1
ATOM 4645 N N . ALA B 1 238 ? -15.742 -3.913 30.209 1.00 10.68 227 ALA B N 1
ATOM 4646 C CA . ALA B 1 238 ? -14.927 -3.597 28.999 1.00 11.92 227 ALA B CA 1
ATOM 4647 C C . ALA B 1 238 ? -14.042 -2.427 29.313 1.00 12.96 227 ALA B C 1
ATOM 4648 O O . ALA B 1 238 ? -12.835 -2.376 28.900 1.00 11.65 227 ALA B O 1
ATOM 4650 N N . THR B 1 239 ? -14.496 -1.442 30.087 1.00 10.17 228 THR B N 1
ATOM 4651 C CA . THR B 1 239 ? -13.669 -0.285 30.407 1.00 10.10 228 THR B CA 1
ATOM 4652 C C . THR B 1 239 ? -12.442 -0.680 31.235 1.00 10.38 228 THR B C 1
ATOM 4653 O O . THR B 1 239 ? -11.291 -0.110 31.089 1.00 11.73 228 THR B O 1
ATOM 4657 N N . MET B 1 240 ? -12.584 -1.735 32.056 1.00 8.21 229 MET B N 1
ATOM 4658 C CA . MET B 1 240 ? -11.438 -2.210 32.816 1.00 9.85 229 MET B CA 1
ATOM 4659 C C . MET B 1 240 ? -10.546 -3.088 31.972 1.00 10.07 229 MET B C 1
ATOM 4660 O O . MET B 1 240 ? -9.315 -2.925 32.077 1.00 9.95 229 MET B O 1
ATOM 4665 N N . GLN B 1 241 ? -11.130 -3.907 31.092 1.00 9.94 230 GLN B N 1
ATOM 4666 C CA . GLN B 1 241 ? -10.228 -4.877 30.390 1.00 12.21 230 GLN B CA 1
ATOM 4667 C C . GLN B 1 241 ? -9.432 -4.129 29.315 1.00 13.05 230 GLN B C 1
ATOM 4668 O O . GLN B 1 241 ? -8.308 -4.588 28.961 1.00 12.37 230 GLN B O 1
ATOM 4674 N N . LEU B 1 242 ? -9.973 -3.085 28.714 1.00 12.48 231 LEU B N 1
ATOM 4675 C CA . LEU B 1 242 ? -9.191 -2.281 27.746 1.00 12.43 231 LEU B CA 1
ATOM 4676 C C . LEU B 1 242 ? -7.980 -1.673 28.381 1.00 13.85 231 LEU B C 1
ATOM 4677 O O . LEU B 1 242 ? -6.936 -1.463 27.664 1.00 16.68 231 LEU B O 1
ATOM 4682 N N . LEU B 1 243 ? -7.967 -1.350 29.668 1.00 14.01 232 LEU B N 1
ATOM 4683 C CA . LEU B 1 243 ? -6.726 -0.943 30.444 1.00 17.21 232 LEU B CA 1
ATOM 4684 C C . LEU B 1 243 ? -5.733 -2.015 30.580 1.00 18.58 232 LEU B C 1
ATOM 4685 O O . LEU B 1 243 ? -4.519 -1.738 30.535 1.00 21.77 232 LEU B O 1
ATOM 4690 N N . ARG B 1 244 ? -6.153 -3.218 30.896 1.00 16.69 233 ARG B N 1
ATOM 4691 C CA . ARG B 1 244 ? -5.155 -4.194 31.289 1.00 20.30 233 ARG B CA 1
ATOM 4692 C C . ARG B 1 244 ? -4.660 -4.973 30.177 1.00 19.54 233 ARG B C 1
ATOM 4693 O O . ARG B 1 244 ? -3.526 -5.499 30.292 1.00 20.23 233 ARG B O 1
ATOM 4701 N N . ARG B 1 245 ? -5.465 -5.140 29.102 1.00 16.09 234 ARG B N 1
ATOM 4702 C CA . ARG B 1 245 ? -5.051 -6.041 28.019 1.00 14.21 234 ARG B CA 1
ATOM 4703 C C . ARG B 1 245 ? -5.506 -5.596 26.630 1.00 10.89 234 ARG B C 1
ATOM 4704 O O . ARG B 1 245 ? -6.117 -6.420 25.868 1.00 12.90 234 ARG B O 1
ATOM 4712 N N . PRO B 1 246 ? -5.205 -4.359 26.310 1.00 11.90 235 PRO B N 1
ATOM 4713 C CA . PRO B 1 246 ? -5.679 -3.867 25.034 1.00 12.12 235 PRO B CA 1
ATOM 4714 C C . PRO B 1 246 ? -5.119 -4.657 23.851 1.00 13.58 235 PRO B C 1
ATOM 4715 O O . PRO B 1 246 ? -5.761 -4.718 22.767 1.00 14.07 235 PRO B O 1
ATOM 4719 N N . ASN B 1 247 ? -3.958 -5.298 24.004 1.00 14.54 236 ASN B N 1
ATOM 4720 C CA . ASN B 1 247 ? -3.522 -6.112 22.840 1.00 16.05 236 ASN B CA 1
ATOM 4721 C C . ASN B 1 247 ? -4.318 -7.337 22.557 1.00 16.81 236 ASN B C 1
ATOM 4722 O O . ASN B 1 247 ? -4.090 -7.988 21.476 1.00 18.41 236 ASN B O 1
ATOM 4727 N N . GLU B 1 248 ? -5.291 -7.700 23.371 1.00 14.53 237 GLU B N 1
ATOM 4728 C CA . GLU B 1 248 ? -6.070 -8.890 23.152 1.00 15.77 237 GLU B CA 1
ATOM 4729 C C . GLU B 1 248 ? -7.368 -8.635 22.346 1.00 17.18 237 GLU B C 1
ATOM 4730 O O . GLU B 1 248 ? -8.143 -9.561 22.096 1.00 21.65 237 GLU B O 1
ATOM 4736 N N . PHE B 1 249 ? -7.627 -7.368 22.043 1.00 14.47 238 PHE B N 1
ATOM 4737 C CA . PHE B 1 249 ? -8.872 -7.003 21.336 1.00 14.04 238 PHE B CA 1
ATOM 4738 C C . PHE B 1 249 ? -8.570 -6.684 19.888 1.00 14.60 238 PHE B C 1
ATOM 4739 O O . PHE B 1 249 ? -7.481 -6.232 19.566 1.00 15.68 238 PHE B O 1
ATOM 4747 N N . ASP B 1 250 ? -9.532 -6.978 18.992 1.00 13.59 239 ASP B N 1
ATOM 4748 C CA . ASP B 1 250 ? -9.394 -6.721 17.554 1.00 15.23 239 ASP B CA 1
ATOM 4749 C C . ASP B 1 250 ? -10.476 -5.715 17.088 1.00 11.87 239 ASP B C 1
ATOM 4750 O O . ASP B 1 250 ? -10.166 -4.541 16.929 1.00 13.56 239 ASP B O 1
ATOM 4755 N N . VAL B 1 251 ? -11.710 -6.241 16.953 1.00 14.71 240 VAL B N 1
ATOM 4756 C CA . VAL B 1 251 ? -12.859 -5.405 16.635 1.00 14.21 240 VAL B CA 1
ATOM 4757 C C . VAL B 1 251 ? -13.786 -5.328 17.848 1.00 11.30 240 VAL B C 1
ATOM 4758 O O . VAL B 1 251 ? -14.073 -6.351 18.422 1.00 11.76 240 VAL B O 1
ATOM 4762 N N . MET B 1 252 ? -14.156 -4.113 18.204 1.00 12.92 241 MET B N 1
ATOM 4763 C CA . MET B 1 252 ? -15.266 -3.921 19.196 1.00 10.44 241 MET B CA 1
ATOM 4764 C C . MET B 1 252 ? -16.561 -3.637 18.458 1.00 12.61 241 MET B C 1
ATOM 4765 O O . MET B 1 252 ? -16.555 -2.955 17.446 1.00 13.54 241 MET B O 1
ATOM 4770 N N . LEU B 1 253 ? -17.657 -4.206 18.912 1.00 11.25 242 LEU B N 1
ATOM 4771 C CA . LEU B 1 253 ? -18.959 -4.033 18.256 1.00 10.74 242 LEU B CA 1
ATOM 4772 C C . LEU B 1 253 ? -19.872 -3.468 19.367 1.00 10.77 242 LEU B C 1
ATOM 4773 O O . LEU B 1 253 ? -20.145 -4.158 20.376 1.00 10.57 242 LEU B O 1
ATOM 4778 N N . CYS B 1 254 ? -20.309 -2.257 19.143 1.00 11.59 243 CYS B N 1
ATOM 4779 C CA . CYS B 1 254 ? -21.052 -1.532 20.205 1.00 10.64 243 CYS B CA 1
ATOM 4780 C C . CYS B 1 254 ? -22.289 -0.817 19.750 1.00 11.61 243 CYS B C 1
ATOM 4781 O O . CYS B 1 254 ? -22.342 -0.333 18.606 1.00 11.70 243 CYS B O 1
ATOM 4784 N N . SER B 1 255 ? -23.306 -0.692 20.649 1.00 11.65 244 SER B N 1
ATOM 4785 C CA . SER B 1 255 ? -24.434 0.223 20.439 1.00 12.04 244 SER B CA 1
ATOM 4786 C C . SER B 1 255 ? -24.036 1.637 20.449 1.00 11.50 244 SER B C 1
ATOM 4787 O O . SER B 1 255 ? -22.813 1.938 20.671 1.00 13.59 244 SER B O 1
ATOM 4790 N N . ASN B 1 256 ? -24.953 2.579 20.274 1.00 10.87 245 ASN B N 1
ATOM 4791 C CA . ASN B 1 256 ? -24.585 3.904 19.987 1.00 10.12 245 ASN B CA 1
ATOM 4792 C C . ASN B 1 256 ? -23.907 4.536 21.221 1.00 10.06 245 ASN B C 1
ATOM 4793 O O . ASN B 1 256 ? -22.752 5.101 21.080 1.00 9.71 245 ASN B O 1
ATOM 4798 N N . LEU B 1 257 ? -24.507 4.543 22.396 1.00 9.76 246 LEU B N 1
ATOM 4799 C CA . LEU B 1 257 ? -23.923 5.156 23.555 1.00 8.74 246 LEU B CA 1
ATOM 4800 C C . LEU B 1 257 ? -22.706 4.387 24.017 1.00 10.52 246 LEU B C 1
ATOM 4801 O O . LEU B 1 257 ? -21.665 5.009 24.394 1.00 10.68 246 LEU B O 1
ATOM 4806 N N . PHE B 1 258 ? -22.771 3.068 23.955 1.00 10.06 247 PHE B N 1
ATOM 4807 C CA . PHE B 1 258 ? -21.576 2.253 24.425 1.00 9.36 247 PHE B CA 1
ATOM 4808 C C . PHE B 1 258 ? -20.387 2.498 23.499 1.00 9.48 247 PHE B C 1
ATOM 4809 O O . PHE B 1 258 ? -19.251 2.560 23.973 1.00 10.85 247 PHE B O 1
ATOM 4817 N N . GLY B 1 259 ? -20.669 2.661 22.192 1.00 10.66 248 GLY B N 1
ATOM 4818 C CA . GLY B 1 259 ? -19.567 2.906 21.231 1.00 11.20 248 GLY B CA 1
ATOM 4819 C C . GLY B 1 259 ? -19.044 4.316 21.408 1.00 9.65 248 GLY B C 1
ATOM 4820 O O . GLY B 1 259 ? -17.795 4.527 21.280 1.00 10.43 248 GLY B O 1
ATOM 4821 N N . ASP B 1 260 ? -19.831 5.331 21.734 1.00 9.91 249 ASP B N 1
ATOM 4822 C CA . ASP B 1 260 ? -19.334 6.662 22.041 1.00 8.42 249 ASP B CA 1
ATOM 4823 C C . ASP B 1 260 ? -18.333 6.592 23.200 1.00 10.08 249 ASP B C 1
ATOM 4824 O O . ASP B 1 260 ? -17.192 7.194 23.119 1.00 10.04 249 ASP B O 1
ATOM 4829 N N . ILE B 1 261 ? -18.610 5.769 24.199 1.00 9.17 250 ILE B N 1
ATOM 4830 C CA . ILE B 1 261 ? -17.739 5.704 25.384 1.00 9.39 250 ILE B CA 1
ATOM 4831 C C . ILE B 1 261 ? -16.493 4.804 25.090 1.00 9.85 250 ILE B C 1
ATOM 4832 O O . ILE B 1 261 ? -15.348 5.330 25.376 1.00 9.80 250 ILE B O 1
ATOM 4837 N N . VAL B 1 262 ? -16.687 3.622 24.521 1.00 7.87 251 VAL B N 1
ATOM 4838 C CA . VAL B 1 262 ? -15.575 2.725 24.327 1.00 9.33 251 VAL B CA 1
ATOM 4839 C C . VAL B 1 262 ? -14.571 3.423 23.344 1.00 10.17 251 VAL B C 1
ATOM 4840 O O . VAL B 1 262 ? -13.296 3.309 23.561 1.00 10.83 251 VAL B O 1
ATOM 4844 N N . SER B 1 263 ? -15.029 4.108 22.292 1.00 9.49 252 SER B N 1
ATOM 4845 C CA . SER B 1 263 ? -14.069 4.661 21.311 1.00 8.95 252 SER B CA 1
ATOM 4846 C C . SER B 1 263 ? -13.254 5.697 21.958 1.00 10.95 252 SER B C 1
ATOM 4847 O O . SER B 1 263 ? -12.046 5.885 21.579 1.00 11.18 252 SER B O 1
ATOM 4850 N N . ASP B 1 264 ? -13.832 6.500 22.803 1.00 9.34 253 ASP B N 1
ATOM 4851 C CA . ASP B 1 264 ? -13.096 7.600 23.441 1.00 9.28 253 ASP B CA 1
ATOM 4852 C C . ASP B 1 264 ? -12.054 6.950 24.415 1.00 11.43 253 ASP B C 1
ATOM 4853 O O . ASP B 1 264 ? -10.863 7.436 24.395 1.00 11.11 253 ASP B O 1
ATOM 4858 N N . GLU B 1 265 ? -12.406 5.948 25.218 1.00 10.01 254 GLU B N 1
ATOM 4859 C CA . GLU B 1 265 ? -11.410 5.385 26.085 1.00 9.97 254 GLU B CA 1
ATOM 4860 C C . GLU B 1 265 ? -10.243 4.876 25.208 1.00 10.65 254 GLU B C 1
ATOM 4861 O O . GLU B 1 265 ? -9.075 5.106 25.583 1.00 10.64 254 GLU B O 1
ATOM 4867 N N . ILE B 1 266 ? -10.514 4.118 24.141 1.00 8.69 255 ILE B N 1
ATOM 4868 C CA . ILE B 1 266 ? -9.413 3.543 23.319 1.00 9.01 255 ILE B CA 1
ATOM 4869 C C . ILE B 1 266 ? -8.612 4.730 22.745 1.00 10.36 255 ILE B C 1
ATOM 4870 O O . ILE B 1 266 ? -7.342 4.638 22.654 1.00 11.73 255 ILE B O 1
ATOM 4875 N N . ALA B 1 267 ? -9.277 5.784 22.252 1.00 10.43 256 ALA B N 1
ATOM 4876 C CA . ALA B 1 267 ? -8.475 6.900 21.653 1.00 9.99 256 ALA B CA 1
ATOM 4877 C C . ALA B 1 267 ? -7.488 7.396 22.677 1.00 11.25 256 ALA B C 1
ATOM 4878 O O . ALA B 1 267 ? -6.292 7.654 22.352 1.00 11.57 256 ALA B O 1
ATOM 4880 N N . MET B 1 268 ? -7.917 7.645 23.922 1.00 10.77 257 MET B N 1
ATOM 4881 C CA . MET B 1 268 ? -7.006 8.152 24.955 1.00 10.76 257 MET B CA 1
ATOM 4882 C C . MET B 1 268 ? -5.987 7.048 25.245 1.00 9.74 257 MET B C 1
ATOM 4883 O O . MET B 1 268 ? -4.845 7.428 25.514 1.00 10.31 257 MET B O 1
ATOM 4888 N N . LEU B 1 269 ? -6.259 5.763 25.231 1.00 11.00 258 LEU B N 1
ATOM 4889 C CA . LEU B 1 269 ? -5.202 4.728 25.444 1.00 11.46 258 LEU B CA 1
ATOM 4890 C C . LEU B 1 269 ? -4.040 4.893 24.399 1.00 11.56 258 LEU B C 1
ATOM 4891 O O . LEU B 1 269 ? -2.895 4.483 24.741 1.00 12.26 258 LEU B O 1
ATOM 4896 N N . THR B 1 270 ? -4.326 5.475 23.223 1.00 11.21 259 THR B N 1
ATOM 4897 C CA . THR B 1 270 ? -3.196 5.664 22.258 1.00 12.50 259 THR B CA 1
ATOM 4898 C C . THR B 1 270 ? -2.317 6.762 22.756 1.00 12.05 259 THR B C 1
ATOM 4899 O O . THR B 1 270 ? -1.121 6.747 22.411 1.00 13.51 259 THR B O 1
ATOM 4903 N N . GLY B 1 271 ? -2.772 7.769 23.450 1.00 10.99 260 GLY B N 1
ATOM 4904 C CA . GLY B 1 271 ? -2.014 8.974 23.800 1.00 11.58 260 GLY B CA 1
ATOM 4905 C C . GLY B 1 271 ? -1.634 9.884 22.606 1.00 13.81 260 GLY B C 1
ATOM 4906 O O . GLY B 1 271 ? -0.905 10.859 22.828 1.00 16.50 260 GLY B O 1
ATOM 4907 N N . SER B 1 272 ? -2.176 9.607 21.436 1.00 13.27 261 SER B N 1
ATOM 4908 C CA A SER B 1 272 ? -1.849 10.350 20.192 0.50 13.64 261 SER B CA 1
ATOM 4909 C CA B SER B 1 272 ? -1.835 10.308 20.189 0.50 11.84 261 SER B CA 1
ATOM 4910 C C . SER B 1 272 ? -3.134 10.608 19.360 1.00 11.50 261 SER B C 1
ATOM 4911 O O . SER B 1 272 ? -3.252 10.101 18.241 1.00 12.89 261 SER B O 1
ATOM 4916 N N . MET B 1 273 ? -4.036 11.432 19.956 1.00 13.72 262 MET B N 1
ATOM 4917 C CA A MET B 1 273 ? -5.361 11.506 19.351 0.50 13.53 262 MET B CA 1
ATOM 4918 C CA B MET B 1 273 ? -5.393 11.660 19.419 0.50 14.94 262 MET B CA 1
ATOM 4919 C C . MET B 1 273 ? -5.338 12.292 18.041 1.00 15.01 262 MET B C 1
ATOM 4920 O O . MET B 1 273 ? -6.207 12.107 17.198 1.00 16.12 262 MET B O 1
ATOM 4929 N N . GLY B 1 274 ? -4.281 13.068 17.825 1.00 14.95 263 GLY B N 1
ATOM 4930 C CA . GLY B 1 274 ? -4.066 13.747 16.556 1.00 15.12 263 GLY B CA 1
ATOM 4931 C C . GLY B 1 274 ? -3.822 12.865 15.337 1.00 14.85 263 GLY B C 1
ATOM 4932 O O . GLY B 1 274 ? -3.748 13.422 14.192 1.00 16.62 263 GLY B O 1
ATOM 4933 N N . LEU B 1 275 ? -3.652 11.538 15.554 1.00 14.58 264 LEU B N 1
ATOM 4934 C CA . LEU B 1 275 ? -3.504 10.621 14.489 1.00 14.46 264 LEU B CA 1
ATOM 4935 C C . LEU B 1 275 ? -4.812 9.953 14.106 1.00 15.54 264 LEU B C 1
ATOM 4936 O O . LEU B 1 275 ? -4.766 9.119 13.190 1.00 18.48 264 LEU B O 1
ATOM 4941 N N . LEU B 1 276 ? -5.891 10.193 14.888 1.00 13.95 265 LEU B N 1
ATOM 4942 C CA . LEU B 1 276 ? -7.066 9.275 14.755 1.00 14.46 265 LEU B CA 1
ATOM 4943 C C . LEU B 1 276 ? -8.203 9.840 13.886 1.00 11.94 265 LEU B C 1
ATOM 4944 O O . LEU B 1 276 ? -8.551 10.983 14.061 1.00 14.44 265 LEU B O 1
ATOM 4949 N N . ALA B 1 277 ? -8.746 8.937 13.078 1.00 12.86 266 ALA B N 1
ATOM 4950 C CA . ALA B 1 277 ? -9.817 9.328 12.155 1.00 14.89 266 ALA B CA 1
ATOM 4951 C C . ALA B 1 277 ? -11.115 8.555 12.473 1.00 14.15 266 ALA B C 1
ATOM 4952 O O . ALA B 1 277 ? -11.087 7.534 13.133 1.00 15.02 266 ALA B O 1
ATOM 4954 N N . SER B 1 278 ? -12.238 9.038 11.900 1.00 15.27 267 SER B N 1
ATOM 4955 C CA . SER B 1 278 ? -13.569 8.474 12.084 1.00 14.44 267 SER B CA 1
ATOM 4956 C C . SER B 1 278 ? -14.270 8.363 10.724 1.00 14.79 267 SER B C 1
ATOM 4957 O O . SER B 1 278 ? -14.243 9.350 9.941 1.00 17.61 267 SER B O 1
ATOM 4960 N N . ILE B 1 279 ? -14.887 7.238 10.515 1.00 12.79 268 ILE B N 1
ATOM 4961 C CA . ILE B 1 279 ? -15.701 6.972 9.290 1.00 13.04 268 ILE B CA 1
ATOM 4962 C C . ILE B 1 279 ? -17.146 6.917 9.790 1.00 15.36 268 ILE B C 1
ATOM 4963 O O . ILE B 1 279 ? -17.474 6.093 10.711 1.00 15.40 268 ILE B O 1
ATOM 4968 N N . SER B 1 280 ? -18.082 7.657 9.156 1.00 14.97 269 SER B N 1
ATOM 4969 C CA . SER B 1 280 ? -19.559 7.454 9.406 1.00 14.39 269 SER B CA 1
ATOM 4970 C C . SER B 1 280 ? -20.194 7.144 8.021 1.00 14.80 269 SER B C 1
ATOM 4971 O O . SER B 1 280 ? -20.145 8.031 7.146 1.00 16.38 269 SER B O 1
ATOM 4974 N N . MET B 1 281 ? -20.682 5.965 7.818 1.00 14.87 270 MET B N 1
ATOM 4975 C CA . MET B 1 281 ? -21.234 5.572 6.512 1.00 16.43 270 MET B CA 1
ATOM 4976 C C . MET B 1 281 ? -22.623 5.023 6.563 1.00 17.29 270 MET B C 1
ATOM 4977 O O . MET B 1 281 ? -23.091 4.451 7.496 1.00 16.23 270 MET B O 1
ATOM 4982 N N . ASN B 1 282 ? -23.280 5.096 5.403 1.00 16.21 271 ASN B N 1
ATOM 4983 C CA . ASN B 1 282 ? -24.564 4.425 5.186 1.00 18.76 271 ASN B CA 1
ATOM 4984 C C . ASN B 1 282 ? -24.451 3.117 4.362 1.00 16.73 271 ASN B C 1
ATOM 4985 O O . ASN B 1 282 ? -23.341 2.698 3.913 1.00 18.87 271 ASN B O 1
ATOM 4990 N N . SER B 1 283 ? -25.612 2.450 4.114 1.00 17.64 272 SER B N 1
ATOM 4991 C CA . SER B 1 283 ? -25.562 1.180 3.387 1.00 19.48 272 SER B CA 1
ATOM 4992 C C . SER B 1 283 ? -25.190 1.238 1.859 1.00 23.18 272 SER B C 1
ATOM 4993 O O . SER B 1 283 ? -24.873 0.163 1.267 1.00 24.69 272 SER B O 1
ATOM 4996 N N . GLN B 1 284 ? -25.215 2.473 1.343 1.00 25.15 273 GLN B N 1
ATOM 4997 C CA . GLN B 1 284 ? -24.931 2.877 -0.081 1.00 27.93 273 GLN B CA 1
ATOM 4998 C C . GLN B 1 284 ? -23.470 3.211 -0.302 1.00 27.97 273 GLN B C 1
ATOM 4999 O O . GLN B 1 284 ? -23.033 3.482 -1.479 1.00 27.93 273 GLN B O 1
ATOM 5005 N N . GLY B 1 285 ? -22.722 3.271 0.809 1.00 23.81 274 GLY B N 1
ATOM 5006 C CA . GLY B 1 285 ? -21.318 3.582 0.727 1.00 22.52 274 GLY B CA 1
ATOM 5007 C C . GLY B 1 285 ? -20.979 5.046 0.790 1.00 19.92 274 GLY B C 1
ATOM 5008 O O . GLY B 1 285 ? -19.807 5.418 0.756 1.00 21.37 274 GLY B O 1
ATOM 5009 N N . PHE B 1 286 ? -21.976 5.919 0.872 1.00 19.19 275 PHE B N 1
ATOM 5010 C CA . PHE B 1 286 ? -21.792 7.297 1.164 1.00 17.62 275 PHE B CA 1
ATOM 5011 C C . PHE B 1 286 ? -21.318 7.412 2.652 1.00 18.68 275 PHE B C 1
ATOM 5012 O O . PHE B 1 286 ? -21.776 6.666 3.483 1.00 19.41 275 PHE B O 1
ATOM 5020 N N . GLY B 1 287 ? -20.453 8.335 2.892 1.00 17.18 276 GLY B N 1
ATOM 5021 C CA . GLY B 1 287 ? -19.953 8.592 4.254 1.00 16.41 276 GLY B CA 1
ATOM 5022 C C . GLY B 1 287 ? -19.347 9.919 4.451 1.00 16.24 276 GLY B C 1
ATOM 5023 O O . GLY B 1 287 ? -19.030 10.630 3.508 1.00 16.06 276 GLY B O 1
ATOM 5024 N N . MET B 1 288 ? -19.074 10.225 5.718 1.00 15.05 277 MET B N 1
ATOM 5025 C CA A MET B 1 288 ? -18.408 11.446 6.195 0.50 13.88 277 MET B CA 1
ATOM 5026 C CA B MET B 1 288 ? -18.394 11.406 6.147 0.50 14.84 277 MET B CA 1
ATOM 5027 C C . MET B 1 288 ? -17.205 10.941 6.991 1.00 15.09 277 MET B C 1
ATOM 5028 O O . MET B 1 288 ? -17.271 9.977 7.754 1.00 15.81 277 MET B O 1
ATOM 5037 N N . TYR B 1 289 ? -16.114 11.565 6.763 1.00 13.73 278 TYR B N 1
ATOM 5038 C CA . TYR B 1 289 ? -14.783 11.121 7.220 1.00 14.05 278 TYR B CA 1
ATOM 5039 C C . TYR B 1 289 ? -14.149 12.336 7.908 1.00 14.65 278 TYR B C 1
ATOM 5040 O O . TYR B 1 289 ? -14.056 13.438 7.361 1.00 16.42 278 TYR B O 1
ATOM 5049 N N . GLU B 1 290 ? -13.687 12.183 9.206 1.00 15.63 279 GLU B N 1
ATOM 5050 C CA . GLU B 1 290 ? -13.268 13.308 9.988 1.00 14.69 279 GLU B CA 1
ATOM 5051 C C . GLU B 1 290 ? -12.296 12.921 11.069 1.00 14.99 279 GLU B C 1
ATOM 5052 O O . GLU B 1 290 ? -12.314 11.812 11.474 1.00 14.88 279 GLU B O 1
ATOM 5058 N N . PRO B 1 291 ? -11.521 13.906 11.530 1.00 14.80 280 PRO B N 1
ATOM 5059 C CA . PRO B 1 291 ? -10.698 13.523 12.734 1.00 17.03 280 PRO B CA 1
ATOM 5060 C C . PRO B 1 291 ? -11.560 13.170 13.916 1.00 16.79 280 PRO B C 1
ATOM 5061 O O . PRO B 1 291 ? -12.612 13.812 14.127 1.00 16.74 280 PRO B O 1
ATOM 5065 N N . ALA B 1 292 ? -11.145 12.173 14.732 1.00 17.56 281 ALA B N 1
ATOM 5066 C CA . ALA B 1 292 ? -11.814 11.977 16.004 1.00 19.91 281 ALA B CA 1
ATOM 5067 C C . ALA B 1 292 ? -11.690 13.177 16.939 1.00 21.47 281 ALA B C 1
ATOM 5068 O O . ALA B 1 292 ? -12.710 13.610 17.499 1.00 23.34 281 ALA B O 1
ATOM 5070 N N . GLY B 1 293 ? -10.524 13.839 16.970 1.00 21.23 282 GLY B N 1
ATOM 5071 C CA . GLY B 1 293 ? -10.341 15.061 17.822 1.00 21.23 282 GLY B CA 1
ATOM 5072 C C . GLY B 1 293 ? -11.126 16.295 17.423 1.00 20.23 282 GLY B C 1
ATOM 5073 O O . GLY B 1 293 ? -11.610 16.338 16.253 1.00 24.05 282 GLY B O 1
ATOM 5074 N N . GLY B 1 294 ? -11.273 17.292 18.311 1.00 20.71 283 GLY B N 1
ATOM 5075 C CA . GLY B 1 294 ? -12.113 18.519 18.057 1.00 18.75 283 GLY B CA 1
ATOM 5076 C C . GLY B 1 294 ? -11.365 19.655 17.442 1.00 20.80 283 GLY B C 1
ATOM 5077 O O . GLY B 1 294 ? -10.220 19.549 16.938 1.00 22.08 283 GLY B O 1
ATOM 5078 N N . SER B 1 295 ? -12.034 20.797 17.557 1.00 20.78 284 SER B N 1
ATOM 5079 C CA . SER B 1 295 ? -11.658 22.008 16.816 1.00 24.28 284 SER B CA 1
ATOM 5080 C C . SER B 1 295 ? -10.539 22.781 17.465 1.00 24.73 284 SER B C 1
ATOM 5081 O O . SER B 1 295 ? -9.965 23.648 16.816 1.00 22.55 284 SER B O 1
ATOM 5084 N N . ALA B 1 296 ? -10.128 22.354 18.681 1.00 24.68 285 ALA B N 1
ATOM 5085 C CA . ALA B 1 296 ? -8.968 22.937 19.421 1.00 26.89 285 ALA B CA 1
ATOM 5086 C C . ALA B 1 296 ? -8.776 24.469 19.185 1.00 27.08 285 ALA B C 1
ATOM 5087 O O . ALA B 1 296 ? -7.697 24.899 18.725 1.00 27.71 285 ALA B O 1
ATOM 5089 N N . PRO B 1 297 ? -9.765 25.297 19.533 1.00 30.45 286 PRO B N 1
ATOM 5090 C CA . PRO B 1 297 ? -9.659 26.743 19.149 1.00 31.77 286 PRO B CA 1
ATOM 5091 C C . PRO B 1 297 ? -8.505 27.530 19.770 1.00 33.55 286 PRO B C 1
ATOM 5092 O O . PRO B 1 297 ? -8.132 28.564 19.224 1.00 35.47 286 PRO B O 1
ATOM 5096 N N . ASP B 1 298 ? -7.952 27.036 20.884 1.00 33.66 287 ASP B N 1
ATOM 5097 C CA . ASP B 1 298 ? -6.863 27.712 21.576 1.00 35.30 287 ASP B CA 1
ATOM 5098 C C . ASP B 1 298 ? -5.520 27.623 20.808 1.00 34.57 287 ASP B C 1
ATOM 5099 O O . ASP B 1 298 ? -4.565 28.376 21.120 1.00 37.09 287 ASP B O 1
ATOM 5104 N N . ILE B 1 299 ? -5.425 26.716 19.806 1.00 31.45 288 ILE B N 1
ATOM 5105 C CA . ILE B 1 299 ? -4.246 26.647 18.905 1.00 28.14 288 ILE B CA 1
ATOM 5106 C C . ILE B 1 299 ? -4.582 27.031 17.430 1.00 27.61 288 ILE B C 1
ATOM 5107 O O . ILE B 1 299 ? -3.660 27.064 16.581 1.00 27.71 288 ILE B O 1
ATOM 5112 N N . ALA B 1 300 ? -5.837 27.420 17.179 1.00 28.12 289 ALA B N 1
ATOM 5113 C CA . ALA B 1 300 ? -6.289 27.728 15.788 1.00 27.53 289 ALA B CA 1
ATOM 5114 C C . ALA B 1 300 ? -5.417 28.868 15.190 1.00 29.16 289 ALA B C 1
ATOM 5115 O O . ALA B 1 300 ? -5.228 29.939 15.827 1.00 30.05 289 ALA B O 1
ATOM 5117 N N . GLY B 1 301 ? -4.867 28.632 14.004 1.00 28.57 290 GLY B N 1
ATOM 5118 C CA . GLY B 1 301 ? -4.104 29.691 13.306 1.00 30.09 290 GLY B CA 1
ATOM 5119 C C . GLY B 1 301 ? -2.638 29.725 13.667 1.00 31.07 290 GLY B C 1
ATOM 5120 O O . GLY B 1 301 ? -1.852 30.460 13.043 1.00 32.52 290 GLY B O 1
ATOM 5121 N N . GLN B 1 302 ? -2.232 28.935 14.672 1.00 30.34 291 GLN B N 1
ATOM 5122 C CA . GLN B 1 302 ? -0.823 28.908 15.061 1.00 29.91 291 GLN B CA 1
ATOM 5123 C C . GLN B 1 302 ? 0.077 28.054 14.151 1.00 27.41 291 GLN B C 1
ATOM 5124 O O . GLN B 1 302 ? 1.322 28.187 14.231 1.00 27.77 291 GLN B O 1
ATOM 5130 N N . GLY B 1 303 ? -0.522 27.196 13.319 1.00 27.88 292 GLY B N 1
ATOM 5131 C CA . GLY B 1 303 ? 0.220 26.262 12.442 1.00 27.04 292 GLY B CA 1
ATOM 5132 C C . GLY B 1 303 ? 0.922 25.176 13.258 1.00 28.89 292 GLY B C 1
ATOM 5133 O O . GLY B 1 303 ? 1.981 24.676 12.828 1.00 29.01 292 GLY B O 1
ATOM 5134 N N . ILE B 1 304 ? 0.332 24.871 14.430 1.00 27.48 293 ILE B N 1
ATOM 5135 C CA . ILE B 1 304 ? 0.848 23.865 15.426 1.00 28.78 293 ILE B CA 1
ATOM 5136 C C . ILE B 1 304 ? 0.065 22.514 15.354 1.00 25.63 293 ILE B C 1
ATOM 5137 O O . ILE B 1 304 ? 0.636 21.443 15.603 1.00 24.40 293 ILE B O 1
ATOM 5142 N N . ALA B 1 305 ? -1.243 22.595 15.071 1.00 23.84 294 ALA B N 1
ATOM 5143 C CA . ALA B 1 305 ? -2.173 21.425 14.934 1.00 22.22 294 ALA B CA 1
ATOM 5144 C C . ALA B 1 305 ? -1.614 20.302 14.128 1.00 19.64 294 ALA B C 1
ATOM 5145 O O . ALA B 1 305 ? -0.972 20.474 13.036 1.00 23.44 294 ALA B O 1
ATOM 5147 N N . ASN B 1 306 ? -1.814 19.075 14.627 1.00 18.21 295 ASN B N 1
ATOM 5148 C CA . ASN B 1 306 ? -1.458 17.915 13.858 1.00 14.67 295 ASN B CA 1
ATOM 5149 C C . ASN B 1 306 ? -2.444 17.536 12.718 1.00 17.55 295 ASN B C 1
ATOM 5150 O O . ASN B 1 306 ? -3.616 17.272 13.027 1.00 17.09 295 ASN B O 1
ATOM 5155 N N . PRO B 1 307 ? -1.990 17.541 11.420 1.00 17.23 296 PRO B N 1
ATOM 5156 C CA . PRO B 1 307 ? -2.949 17.312 10.337 1.00 16.78 296 PRO B CA 1
ATOM 5157 C C . PRO B 1 307 ? -3.126 15.865 10.000 1.00 17.68 296 PRO B C 1
ATOM 5158 O O . PRO B 1 307 ? -3.845 15.506 9.037 1.00 16.99 296 PRO B O 1
ATOM 5162 N N . VAL B 1 308 ? -2.421 14.965 10.737 1.00 16.46 297 VAL B N 1
ATOM 5163 C CA . VAL B 1 308 ? -2.476 13.580 10.338 1.00 15.34 297 VAL B CA 1
ATOM 5164 C C . VAL B 1 308 ? -3.891 12.984 10.385 1.00 14.66 297 VAL B C 1
ATOM 5165 O O . VAL B 1 308 ? -4.295 12.286 9.467 1.00 14.56 297 VAL B O 1
ATOM 5169 N N . ALA B 1 309 ? -4.639 13.317 11.456 1.00 15.05 298 ALA B N 1
ATOM 5170 C CA . ALA B 1 309 ? -6.053 12.779 11.501 1.00 15.15 298 ALA B CA 1
ATOM 5171 C C . ALA B 1 309 ? -6.905 13.237 10.270 1.00 14.57 298 ALA B C 1
ATOM 5172 O O . ALA B 1 309 ? -7.650 12.418 9.711 1.00 14.57 298 ALA B O 1
ATOM 5174 N N . GLN B 1 310 ? -6.771 14.481 9.901 1.00 15.39 299 GLN B N 1
ATOM 5175 C CA . GLN B 1 310 ? -7.520 14.966 8.701 1.00 15.25 299 GLN B CA 1
ATOM 5176 C C . GLN B 1 310 ? -7.030 14.255 7.442 1.00 16.02 299 GLN B C 1
ATOM 5177 O O . GLN B 1 310 ? -7.826 13.943 6.527 1.00 15.88 299 GLN B O 1
ATOM 5183 N N . ILE B 1 311 ? -5.719 14.111 7.282 1.00 14.90 300 ILE B N 1
ATOM 5184 C CA . ILE B 1 311 ? -5.155 13.476 6.131 1.00 15.88 300 ILE B CA 1
ATOM 5185 C C . ILE B 1 311 ? -5.600 12.037 6.075 1.00 15.35 300 ILE B C 1
ATOM 5186 O O . ILE B 1 311 ? -5.914 11.461 5.005 1.00 15.57 300 ILE B O 1
ATOM 5191 N N . LEU B 1 312 ? -5.520 11.351 7.249 1.00 15.43 301 LEU B N 1
ATOM 5192 C CA . LEU B 1 312 ? -6.023 9.978 7.251 1.00 15.58 301 LEU B CA 1
ATOM 5193 C C . LEU B 1 312 ? -7.552 9.805 6.990 1.00 14.62 301 LEU B C 1
ATOM 5194 O O . LEU B 1 312 ? -7.949 8.751 6.413 1.00 15.29 301 LEU B O 1
ATOM 5199 N N . SER B 1 313 ? -8.298 10.833 7.417 1.00 15.23 302 SER B N 1
ATOM 5200 C CA . SER B 1 313 ? -9.727 10.919 7.044 1.00 15.58 302 SER B CA 1
ATOM 5201 C C . SER B 1 313 ? -9.894 10.887 5.520 1.00 16.50 302 SER B C 1
ATOM 5202 O O . SER B 1 313 ? -10.781 10.171 5.036 1.00 16.50 302 SER B O 1
ATOM 5205 N N . ALA B 1 314 ? -9.005 11.580 4.804 1.00 16.39 303 ALA B N 1
ATOM 5206 C CA . ALA B 1 314 ? -9.134 11.589 3.318 1.00 17.22 303 ALA B CA 1
ATOM 5207 C C . ALA B 1 314 ? -8.729 10.219 2.762 1.00 16.90 303 ALA B C 1
ATOM 5208 O O . ALA B 1 314 ? -9.345 9.708 1.853 1.00 17.12 303 ALA B O 1
ATOM 5210 N N . ALA B 1 315 ? -7.717 9.547 3.372 1.00 17.84 304 ALA B N 1
ATOM 5211 C CA . ALA B 1 315 ? -7.422 8.175 2.935 1.00 17.35 304 ALA B CA 1
ATOM 5212 C C . ALA B 1 315 ? -8.619 7.222 3.117 1.00 18.35 304 ALA B C 1
ATOM 5213 O O . ALA B 1 315 ? -8.968 6.482 2.227 1.00 16.78 304 ALA B O 1
ATOM 5215 N N . LEU B 1 316 ? -9.272 7.294 4.284 1.00 16.29 305 LEU B N 1
ATOM 5216 C CA . LEU B 1 316 ? -10.415 6.410 4.552 1.00 16.74 305 LEU B CA 1
ATOM 5217 C C . LEU B 1 316 ? -11.568 6.731 3.623 1.00 12.78 305 LEU B C 1
ATOM 5218 O O . LEU B 1 316 ? -12.239 5.801 3.222 1.00 15.21 305 LEU B O 1
ATOM 5223 N N . LEU B 1 317 ? -11.730 8.000 3.255 1.00 14.66 306 LEU B N 1
ATOM 5224 C CA . LEU B 1 317 ? -12.793 8.411 2.289 1.00 14.35 306 LEU B CA 1
ATOM 5225 C C . LEU B 1 317 ? -12.537 7.766 0.942 1.00 16.50 306 LEU B C 1
ATOM 5226 O O . LEU B 1 317 ? -13.461 7.199 0.309 1.00 17.68 306 LEU B O 1
ATOM 5231 N N . LEU B 1 318 ? -11.258 7.796 0.538 1.00 18.17 307 LEU B N 1
ATOM 5232 C CA . LEU B 1 318 ? -10.886 7.133 -0.730 1.00 18.08 307 LEU B CA 1
ATOM 5233 C C . LEU B 1 318 ? -11.146 5.610 -0.716 1.00 20.25 307 LEU B C 1
ATOM 5234 O O . LEU B 1 318 ? -11.765 5.037 -1.664 1.00 19.32 307 LEU B O 1
ATOM 5239 N N . ARG B 1 319 ? -10.750 4.934 0.384 1.00 20.35 308 ARG B N 1
ATOM 5240 C CA . ARG B 1 319 ? -11.001 3.496 0.448 1.00 19.39 308 ARG B CA 1
ATOM 5241 C C . ARG B 1 319 ? -12.508 3.146 0.525 1.00 20.24 308 ARG B C 1
ATOM 5242 O O . ARG B 1 319 ? -12.978 2.314 -0.237 1.00 20.58 308 ARG B O 1
ATOM 5250 N N . HIS B 1 320 ? -13.248 3.758 1.466 1.00 19.13 309 HIS B N 1
ATOM 5251 C CA . HIS B 1 320 ? -14.575 3.206 1.861 1.00 18.35 309 HIS B CA 1
ATOM 5252 C C . HIS B 1 320 ? -15.683 3.728 0.966 1.00 20.53 309 HIS B C 1
ATOM 5253 O O . HIS B 1 320 ? -16.606 2.950 0.644 1.00 21.96 309 HIS B O 1
ATOM 5260 N N . SER B 1 321 ? -15.577 5.003 0.554 1.00 18.83 310 SER B N 1
ATOM 5261 C CA . SER B 1 321 ? -16.626 5.552 -0.302 1.00 19.51 310 SER B CA 1
ATOM 5262 C C . SER B 1 321 ? -16.228 5.448 -1.759 1.00 20.93 310 SER B C 1
ATOM 5263 O O . SER B 1 321 ? -17.071 5.128 -2.597 1.00 20.89 310 SER B O 1
ATOM 5266 N N . LEU B 1 322 ? -14.986 5.766 -2.063 1.00 21.11 311 LEU B N 1
ATOM 5267 C CA . LEU B 1 322 ? -14.601 5.812 -3.515 1.00 21.53 311 LEU B CA 1
ATOM 5268 C C . LEU B 1 322 ? -14.075 4.541 -4.108 1.00 22.11 311 LEU B C 1
ATOM 5269 O O . LEU B 1 322 ? -13.922 4.481 -5.345 1.00 22.10 311 LEU B O 1
ATOM 5274 N N . LYS B 1 323 ? -13.748 3.567 -3.268 1.00 23.02 312 LYS B N 1
ATOM 5275 C CA . LYS B 1 323 ? -13.172 2.230 -3.656 1.00 23.53 312 LYS B CA 1
ATOM 5276 C C . LYS B 1 323 ? -11.840 2.356 -4.341 1.00 25.31 312 LYS B C 1
ATOM 5277 O O . LYS B 1 323 ? -11.458 1.550 -5.223 1.00 27.98 312 LYS B O 1
ATOM 5283 N N . LEU B 1 324 ? -11.101 3.375 -3.923 1.00 25.21 313 LEU B N 1
ATOM 5284 C CA . LEU B 1 324 ? -9.767 3.652 -4.504 1.00 26.31 313 LEU B CA 1
ATOM 5285 C C . LEU B 1 324 ? -8.688 3.173 -3.515 1.00 26.28 313 LEU B C 1
ATOM 5286 O O . LEU B 1 324 ? -8.091 3.954 -2.782 1.00 25.41 313 LEU B O 1
ATOM 5291 N N . GLU B 1 325 ? -8.437 1.877 -3.520 1.00 26.59 314 GLU B N 1
ATOM 5292 C CA . GLU B 1 325 ? -7.615 1.242 -2.478 1.00 28.53 314 GLU B CA 1
ATOM 5293 C C . GLU B 1 325 ? -6.127 1.677 -2.539 1.00 28.14 314 GLU B C 1
ATOM 5294 O O . GLU B 1 325 ? -5.494 1.916 -1.507 1.00 28.93 314 GLU B O 1
ATOM 5300 N N . ASP B 1 326 ? -5.565 1.744 -3.753 1.00 29.53 315 ASP B N 1
ATOM 5301 C CA . ASP B 1 326 ? -4.137 2.063 -3.906 1.00 27.70 315 ASP B CA 1
ATOM 5302 C C . ASP B 1 326 ? -3.866 3.487 -3.468 1.00 27.39 315 ASP B C 1
ATOM 5303 O O . ASP B 1 326 ? -2.859 3.728 -2.799 1.00 26.25 315 ASP B O 1
ATOM 5308 N N . ALA B 1 327 ? -4.777 4.422 -3.800 1.00 25.95 316 ALA B N 1
ATOM 5309 C CA . ALA B 1 327 ? -4.679 5.816 -3.403 1.00 25.98 316 ALA B CA 1
ATOM 5310 C C . ALA B 1 327 ? -4.736 5.945 -1.859 1.00 25.01 316 ALA B C 1
ATOM 5311 O O . ALA B 1 327 ? -3.966 6.705 -1.287 1.00 22.79 316 ALA B O 1
ATOM 5313 N N . ALA B 1 328 ? -5.639 5.195 -1.238 1.00 23.10 317 ALA B N 1
ATOM 5314 C CA . ALA B 1 328 ? -5.774 5.199 0.216 1.00 23.67 317 ALA B CA 1
ATOM 5315 C C . ALA B 1 328 ? -4.463 4.697 0.905 1.00 23.88 317 ALA B C 1
ATOM 5316 O O . ALA B 1 328 ? -3.945 5.365 1.793 1.00 24.16 317 ALA B O 1
ATOM 5318 N N . LEU B 1 329 ? -3.952 3.548 0.434 1.00 26.81 318 LEU B N 1
ATOM 5319 C CA . LEU B 1 329 ? -2.741 2.872 0.930 1.00 25.93 318 LEU B CA 1
ATOM 5320 C C . LEU B 1 329 ? -1.548 3.830 0.764 1.00 25.36 318 LEU B C 1
ATOM 5321 O O . LEU B 1 329 ? -0.711 3.966 1.643 1.00 23.89 318 LEU B O 1
ATOM 5326 N N . ALA B 1 330 ? -1.452 4.482 -0.386 1.00 25.53 319 ALA B N 1
ATOM 5327 C CA . ALA B 1 330 ? -0.451 5.569 -0.554 1.00 22.56 319 ALA B CA 1
ATOM 5328 C C . ALA B 1 330 ? -0.397 6.634 0.479 1.00 22.23 319 ALA B C 1
ATOM 5329 O O . ALA B 1 330 ? 0.673 7.023 0.970 1.00 22.22 319 ALA B O 1
ATOM 5331 N N . ILE B 1 331 ? -1.555 7.187 0.830 1.00 19.29 320 ILE B N 1
ATOM 5332 C CA . ILE B 1 331 ? -1.581 8.196 1.877 1.00 18.79 320 ILE B CA 1
ATOM 5333 C C . ILE B 1 331 ? -1.137 7.593 3.227 1.00 16.54 320 ILE B C 1
ATOM 5334 O O . ILE B 1 331 ? -0.327 8.239 3.943 1.00 17.54 320 ILE B O 1
ATOM 5339 N N . GLU B 1 332 ? -1.706 6.446 3.582 1.00 19.08 321 GLU B N 1
ATOM 5340 C CA . GLU B 1 332 ? -1.324 5.738 4.831 1.00 19.36 321 GLU B CA 1
ATOM 5341 C C . GLU B 1 332 ? 0.209 5.480 4.904 1.00 22.71 321 GLU B C 1
ATOM 5342 O O . GLU B 1 332 ? 0.782 5.728 5.959 1.00 22.04 321 GLU B O 1
ATOM 5348 N N . ALA B 1 333 ? 0.821 5.071 3.754 1.00 24.05 322 ALA B N 1
ATOM 5349 C CA . ALA B 1 333 ? 2.283 4.828 3.696 1.00 22.46 322 ALA B CA 1
ATOM 5350 C C . ALA B 1 333 ? 3.072 6.118 3.869 1.00 21.84 322 ALA B C 1
ATOM 5351 O O . ALA B 1 333 ? 4.037 6.143 4.584 1.00 21.82 322 ALA B O 1
ATOM 5353 N N . ALA B 1 334 ? 2.643 7.219 3.251 1.00 18.86 323 ALA B N 1
ATOM 5354 C CA . ALA B 1 334 ? 3.301 8.473 3.429 1.00 19.07 323 ALA B CA 1
ATOM 5355 C C . ALA B 1 334 ? 3.256 9.008 4.853 1.00 20.47 323 ALA B C 1
ATOM 5356 O O . ALA B 1 334 ? 4.193 9.670 5.311 1.00 22.41 323 ALA B O 1
ATOM 5358 N N . VAL B 1 335 ? 2.083 8.852 5.505 1.00 19.38 324 VAL B N 1
ATOM 5359 C CA . VAL B 1 335 ? 1.942 9.321 6.889 1.00 19.57 324 VAL B CA 1
ATOM 5360 C C . VAL B 1 335 ? 2.827 8.464 7.822 1.00 18.60 324 VAL B C 1
ATOM 5361 O O . VAL B 1 335 ? 3.512 9.006 8.674 1.00 17.04 324 VAL B O 1
ATOM 5365 N N . SER B 1 336 ? 2.838 7.160 7.570 1.00 19.22 325 SER B N 1
ATOM 5366 C CA . SER B 1 336 ? 3.748 6.263 8.344 1.00 21.22 325 SER B CA 1
ATOM 5367 C C . SER B 1 336 ? 5.206 6.670 8.075 1.00 21.37 325 SER B C 1
ATOM 5368 O O . SER B 1 336 ? 6.008 6.729 9.028 1.00 21.90 325 SER B O 1
ATOM 5371 N N . LYS B 1 337 ? 5.561 7.043 6.821 1.00 22.53 326 LYS B N 1
ATOM 5372 C CA . LYS B 1 337 ? 6.941 7.467 6.570 1.00 23.25 326 LYS B CA 1
ATOM 5373 C C . LYS B 1 337 ? 7.277 8.711 7.401 1.00 21.63 326 LYS B C 1
ATOM 5374 O O . LYS B 1 337 ? 8.358 8.794 8.035 1.00 23.58 326 LYS B O 1
ATOM 5380 N N . ALA B 1 338 ? 6.411 9.725 7.408 1.00 21.88 327 ALA B N 1
ATOM 5381 C CA . ALA B 1 338 ? 6.653 10.965 8.113 1.00 20.37 327 ALA B CA 1
ATOM 5382 C C . ALA B 1 338 ? 6.898 10.663 9.601 1.00 22.57 327 ALA B C 1
ATOM 5383 O O . ALA B 1 338 ? 7.873 11.167 10.177 1.00 21.04 327 ALA B O 1
ATOM 5385 N N . LEU B 1 339 ? 5.964 9.919 10.224 1.00 21.32 328 LEU B N 1
ATOM 5386 C CA . LEU B 1 339 ? 6.047 9.638 11.656 1.00 23.10 328 LEU B CA 1
ATOM 5387 C C . LEU B 1 339 ? 7.364 8.905 12.045 1.00 24.38 328 LEU B C 1
ATOM 5388 O O . LEU B 1 339 ? 7.858 9.152 13.140 1.00 25.46 328 LEU B O 1
ATOM 5393 N N . SER B 1 340 ? 7.886 8.046 11.167 1.00 25.97 329 SER B N 1
ATOM 5394 C CA . SER B 1 340 ? 9.147 7.304 11.450 1.00 28.24 329 SER B CA 1
ATOM 5395 C C . SER B 1 340 ? 10.407 8.057 11.001 1.00 29.07 329 SER B C 1
ATOM 5396 O O . SER B 1 340 ? 11.497 7.610 11.311 1.00 29.21 329 SER B O 1
ATOM 5399 N N . ASP B 1 341 ? 10.244 9.184 10.320 1.00 28.58 330 ASP B N 1
ATOM 5400 C CA . ASP B 1 341 ? 11.403 9.995 9.831 1.00 29.37 330 ASP B CA 1
ATOM 5401 C C . ASP B 1 341 ? 11.529 11.331 10.551 1.00 30.17 330 ASP B C 1
ATOM 5402 O O . ASP B 1 341 ? 11.984 12.373 9.979 1.00 31.44 330 ASP B O 1
ATOM 5407 N N . GLY B 1 342 ? 11.045 11.372 11.778 1.00 28.75 331 GLY B N 1
ATOM 5408 C CA . GLY B 1 342 ? 11.170 12.569 12.579 1.00 28.06 331 GLY B CA 1
ATOM 5409 C C . GLY B 1 342 ? 10.379 13.767 12.093 1.00 28.86 331 GLY B C 1
ATOM 5410 O O . GLY B 1 342 ? 10.852 14.901 12.191 1.00 32.05 331 GLY B O 1
ATOM 5411 N N . TYR B 1 343 ? 9.174 13.526 11.563 1.00 25.24 332 TYR B N 1
ATOM 5412 C CA . TYR B 1 343 ? 8.213 14.554 11.294 1.00 25.10 332 TYR B CA 1
ATOM 5413 C C . TYR B 1 343 ? 7.035 14.340 12.210 1.00 22.08 332 TYR B C 1
ATOM 5414 O O . TYR B 1 343 ? 6.056 13.662 11.901 1.00 23.37 332 TYR B O 1
ATOM 5423 N N . LEU B 1 344 ? 7.148 15.005 13.321 1.00 22.05 333 LEU B N 1
ATOM 5424 C CA . LEU B 1 344 ? 6.181 14.956 14.406 1.00 20.65 333 LEU B CA 1
ATOM 5425 C C . LEU B 1 344 ? 5.812 16.357 14.818 1.00 20.76 333 LEU B C 1
ATOM 5426 O O . LEU B 1 344 ? 6.675 17.265 14.879 1.00 22.09 333 LEU B O 1
ATOM 5431 N N . THR B 1 345 ? 4.566 16.572 15.162 1.00 18.23 334 THR B N 1
ATOM 5432 C CA . THR B 1 345 ? 4.107 17.895 15.622 1.00 19.01 334 THR B CA 1
ATOM 5433 C C . THR B 1 345 ? 4.395 18.071 17.116 1.00 18.05 334 THR B C 1
ATOM 5434 O O . THR B 1 345 ? 4.806 17.042 17.753 1.00 16.16 334 THR B O 1
ATOM 5438 N N . CYS B 1 346 ? 4.144 19.314 17.627 1.00 20.80 335 CYS B N 1
ATOM 5439 C CA A CYS B 1 346 ? 4.239 19.901 19.040 0.50 21.58 335 CYS B CA 1
ATOM 5440 C CA B CYS B 1 346 ? 4.459 19.778 18.994 0.50 21.75 335 CYS B CA 1
ATOM 5441 C C . CYS B 1 346 ? 3.973 18.782 20.068 1.00 20.92 335 CYS B C 1
ATOM 5442 O O . CYS B 1 346 ? 4.753 18.467 21.031 1.00 19.75 335 CYS B O 1
ATOM 5447 N N . GLU B 1 347 ? 2.789 18.184 19.911 1.00 18.17 336 GLU B N 1
ATOM 5448 C CA . GLU B 1 347 ? 2.187 17.452 21.019 1.00 17.07 336 GLU B CA 1
ATOM 5449 C C . GLU B 1 347 ? 2.734 16.033 21.130 1.00 15.91 336 GLU B C 1
ATOM 5450 O O . GLU B 1 347 ? 2.398 15.300 22.117 1.00 19.30 336 GLU B O 1
ATOM 5456 N N . LEU B 1 348 ? 3.420 15.594 20.092 1.00 14.44 337 LEU B N 1
ATOM 5457 C CA . LEU B 1 348 ? 4.052 14.243 20.091 1.00 15.35 337 LEU B CA 1
ATOM 5458 C C . LEU B 1 348 ? 5.494 14.223 20.632 1.00 16.65 337 LEU B C 1
ATOM 5459 O O . LEU B 1 348 ? 6.145 13.183 20.612 1.00 17.14 337 LEU B O 1
ATOM 5464 N N . LEU B 1 349 ? 5.978 15.396 21.036 1.00 15.37 338 LEU B N 1
ATOM 5465 C CA . LEU B 1 349 ? 7.382 15.545 21.573 1.00 15.48 338 LEU B CA 1
ATOM 5466 C C . LEU B 1 349 ? 7.334 16.230 22.928 1.00 16.37 338 LEU B C 1
ATOM 5467 O O . LEU B 1 349 ? 6.432 16.994 23.253 1.00 18.43 338 LEU B O 1
ATOM 5472 N N . PRO B 1 350 ? 8.329 15.931 23.835 1.00 17.19 339 PRO B N 1
ATOM 5473 C CA . PRO B 1 350 ? 8.390 16.716 25.092 1.00 16.92 339 PRO B CA 1
ATOM 5474 C C . PRO B 1 350 ? 8.570 18.167 24.778 1.00 18.32 339 PRO B C 1
ATOM 5475 O O . PRO B 1 350 ? 9.184 18.524 23.738 1.00 20.05 339 PRO B O 1
ATOM 5479 N N . ALA B 1 351 ? 8.077 18.971 25.682 1.00 20.46 340 ALA B N 1
ATOM 5480 C CA . ALA B 1 351 ? 8.261 20.418 25.526 1.00 22.94 340 ALA B CA 1
ATOM 5481 C C . ALA B 1 351 ? 9.720 20.791 25.301 1.00 24.21 340 ALA B C 1
ATOM 5482 O O . ALA B 1 351 ? 10.061 21.791 24.606 1.00 23.35 340 ALA B O 1
ATOM 5484 N N . SER B 1 352 ? 10.622 20.036 25.919 1.00 21.89 341 SER B N 1
ATOM 5485 C CA A SER B 1 352 ? 12.075 20.309 25.824 0.50 21.82 341 SER B CA 1
ATOM 5486 C CA B SER B 1 352 ? 12.042 20.393 25.814 0.50 21.69 341 SER B CA 1
ATOM 5487 C C . SER B 1 352 ? 12.643 20.143 24.435 1.00 22.59 341 SER B C 1
ATOM 5488 O O . SER B 1 352 ? 13.746 20.643 24.104 1.00 24.51 341 SER B O 1
ATOM 5493 N N . GLU B 1 353 ? 11.893 19.426 23.591 1.00 20.95 342 GLU B N 1
ATOM 5494 C CA . GLU B 1 353 ? 12.335 19.111 22.300 1.00 21.27 342 GLU B CA 1
ATOM 5495 C C . GLU B 1 353 ? 11.440 19.869 21.277 1.00 19.82 342 GLU B C 1
ATOM 5496 O O . GLU B 1 353 ? 11.481 19.430 20.122 1.00 19.85 342 GLU B O 1
ATOM 5502 N N . ARG B 1 354 ? 10.709 20.913 21.724 1.00 22.22 343 ARG B N 1
ATOM 5503 C CA . ARG B 1 354 ? 9.858 21.777 20.819 1.00 24.15 343 ARG B CA 1
ATOM 5504 C C . ARG B 1 354 ? 10.526 22.256 19.542 1.00 25.56 343 ARG B C 1
ATOM 5505 O O . ARG B 1 354 ? 9.887 22.267 18.454 1.00 25.49 343 ARG B O 1
ATOM 5513 N N . SER B 1 355 ? 11.830 22.556 19.628 1.00 27.63 344 SER B N 1
ATOM 5514 C CA . SER B 1 355 ? 12.564 23.026 18.418 1.00 28.18 344 SER B CA 1
ATOM 5515 C C . SER B 1 355 ? 12.671 21.958 17.305 1.00 27.91 344 SER B C 1
ATOM 5516 O O . SER B 1 355 ? 12.934 22.288 16.120 1.00 27.12 344 SER B O 1
ATOM 5519 N N . GLN B 1 356 ? 12.429 20.669 17.661 1.00 26.51 345 GLN B N 1
ATOM 5520 C CA . GLN B 1 356 ? 12.530 19.552 16.728 1.00 25.26 345 GLN B CA 1
ATOM 5521 C C . GLN B 1 356 ? 11.146 19.247 16.083 1.00 23.97 345 GLN B C 1
ATOM 5522 O O . GLN B 1 356 ? 11.064 18.371 15.218 1.00 26.94 345 GLN B O 1
ATOM 5528 N N . ALA B 1 357 ? 10.107 19.944 16.548 1.00 21.91 346 ALA B N 1
ATOM 5529 C CA . ALA B 1 357 ? 8.660 19.697 16.146 1.00 23.26 346 ALA B CA 1
ATOM 5530 C C . ALA B 1 357 ? 8.435 20.358 14.783 1.00 23.85 346 ALA B C 1
ATOM 5531 O O . ALA B 1 357 ? 9.093 21.359 14.452 1.00 25.73 346 ALA B O 1
ATOM 5533 N N . LYS B 1 358 ? 7.537 19.784 14.019 1.00 22.43 347 LYS B N 1
ATOM 5534 C CA . LYS B 1 358 ? 7.127 20.296 12.697 1.00 22.43 347 LYS B CA 1
ATOM 5535 C C . LYS B 1 358 ? 5.849 21.085 12.798 1.00 23.67 347 LYS B C 1
ATOM 5536 O O . LYS B 1 358 ? 4.949 20.817 13.628 1.00 22.53 347 LYS B O 1
ATOM 5542 N N . SER B 1 359 ? 5.699 22.037 11.884 1.00 23.16 348 SER B N 1
ATOM 5543 C CA . SER B 1 359 ? 4.462 22.777 11.786 1.00 22.64 348 SER B CA 1
ATOM 5544 C C . SER B 1 359 ? 3.402 21.955 10.971 1.00 20.38 348 SER B C 1
ATOM 5545 O O . SER B 1 359 ? 3.740 20.998 10.258 1.00 17.96 348 SER B O 1
ATOM 5548 N N . THR B 1 360 ? 2.150 22.399 11.124 1.00 21.10 349 THR B N 1
ATOM 5549 C CA . THR B 1 360 ? 0.996 21.851 10.338 1.00 20.27 349 THR B CA 1
ATOM 5550 C C . THR B 1 360 ? 1.396 21.760 8.847 1.00 22.14 349 THR B C 1
ATOM 5551 O O . THR B 1 360 ? 1.264 20.711 8.186 1.00 20.33 349 THR B O 1
ATOM 5555 N N . SER B 1 361 ? 1.921 22.862 8.300 1.00 23.84 350 SER B N 1
ATOM 5556 C CA . SER B 1 361 ? 2.277 22.823 6.898 1.00 23.98 350 SER B CA 1
ATOM 5557 C C . SER B 1 361 ? 3.508 22.093 6.529 1.00 22.34 350 SER B C 1
ATOM 5558 O O . SER B 1 361 ? 3.569 21.553 5.471 1.00 22.54 350 SER B O 1
ATOM 5561 N N . GLN B 1 362 ? 4.493 22.065 7.431 1.00 21.31 351 GLN B N 1
ATOM 5562 C CA . GLN B 1 362 ? 5.637 21.180 7.237 1.00 22.68 351 GLN B CA 1
ATOM 5563 C C . GLN B 1 362 ? 5.250 19.702 7.162 1.00 22.29 351 GLN B C 1
ATOM 5564 O O . GLN B 1 362 ? 5.811 18.909 6.364 1.00 22.72 351 GLN B O 1
ATOM 5570 N N . MET B 1 363 ? 4.293 19.289 8.012 1.00 23.54 352 MET B N 1
ATOM 5571 C CA . MET B 1 363 ? 3.775 17.922 7.894 1.00 23.23 352 MET B CA 1
ATOM 5572 C C . MET B 1 363 ? 3.063 17.572 6.556 1.00 22.34 352 MET B C 1
ATOM 5573 O O . MET B 1 363 ? 3.366 16.540 5.881 1.00 20.19 352 MET B O 1
ATOM 5578 N N . GLY B 1 364 ? 2.181 18.494 6.125 1.00 22.80 353 GLY B N 1
ATOM 5579 C CA . GLY B 1 364 ? 1.463 18.337 4.833 1.00 22.81 353 GLY B CA 1
ATOM 5580 C C . GLY B 1 364 ? 2.436 18.266 3.651 1.00 22.75 353 GLY B C 1
ATOM 5581 O O . GLY B 1 364 ? 2.315 17.413 2.755 1.00 22.87 353 GLY B O 1
ATOM 5582 N N . ASP B 1 365 ? 3.427 19.162 3.699 1.00 24.29 354 ASP B N 1
ATOM 5583 C CA . ASP B 1 365 ? 4.439 19.248 2.623 1.00 25.40 354 ASP B CA 1
ATOM 5584 C C . ASP B 1 365 ? 5.144 17.935 2.515 1.00 24.48 354 ASP B C 1
ATOM 5585 O O . ASP B 1 365 ? 5.281 17.346 1.459 1.00 25.48 354 ASP B O 1
ATOM 5590 N N . TYR B 1 366 ? 5.582 17.437 3.687 1.00 25.54 355 TYR B N 1
ATOM 5591 C CA . TYR B 1 366 ? 6.335 16.214 3.644 1.00 24.06 355 TYR B CA 1
ATOM 5592 C C . TYR B 1 366 ? 5.558 14.985 3.182 1.00 25.60 355 TYR B C 1
ATOM 5593 O O . TYR B 1 366 ? 6.036 14.098 2.435 1.00 25.63 355 TYR B O 1
ATOM 5602 N N . ILE B 1 367 ? 4.311 14.905 3.666 1.00 23.51 356 ILE B N 1
ATOM 5603 C CA . ILE B 1 367 ? 3.464 13.811 3.306 1.00 23.77 356 ILE B CA 1
ATOM 5604 C C . ILE B 1 367 ? 3.084 13.908 1.818 1.00 23.76 356 ILE B C 1
ATOM 5605 O O . ILE B 1 367 ? 3.176 12.909 1.164 1.00 22.46 356 ILE B O 1
ATOM 5610 N N . ALA B 1 368 ? 2.694 15.094 1.338 1.00 24.86 357 ALA B N 1
ATOM 5611 C CA . ALA B 1 368 ? 2.391 15.319 -0.124 1.00 25.72 357 ALA B CA 1
ATOM 5612 C C . ALA B 1 368 ? 3.646 15.019 -0.915 1.00 27.96 357 ALA B C 1
ATOM 5613 O O . ALA B 1 368 ? 3.576 14.327 -1.924 1.00 27.54 357 ALA B O 1
ATOM 5615 N N . GLN B 1 369 ? 4.797 15.457 -0.418 1.00 28.42 358 GLN B N 1
ATOM 5616 C CA . GLN B 1 369 ? 6.086 15.221 -1.144 1.00 32.17 358 GLN B CA 1
ATOM 5617 C C . GLN B 1 369 ? 6.367 13.733 -1.245 1.00 31.41 358 GLN B C 1
ATOM 5618 O O . GLN B 1 369 ? 6.722 13.227 -2.324 1.00 34.25 358 GLN B O 1
ATOM 5624 N N . ALA B 1 370 ? 6.117 13.000 -0.152 1.00 30.75 359 ALA B N 1
ATOM 5625 C CA . ALA B 1 370 ? 6.336 11.539 -0.145 1.00 30.28 359 ALA B CA 1
ATOM 5626 C C . ALA B 1 370 ? 5.463 10.742 -1.098 1.00 31.10 359 ALA B C 1
ATOM 5627 O O . ALA B 1 370 ? 5.947 9.770 -1.714 1.00 31.56 359 ALA B O 1
ATOM 5629 N N . ILE B 1 371 ? 4.171 11.081 -1.204 1.00 29.96 360 ILE B N 1
ATOM 5630 C CA . ILE B 1 371 ? 3.269 10.447 -2.213 1.00 30.99 360 ILE B CA 1
ATOM 5631 C C . ILE B 1 371 ? 3.775 10.733 -3.656 1.00 33.05 360 ILE B C 1
ATOM 5632 O O . ILE B 1 371 ? 3.815 9.811 -4.521 1.00 32.86 360 ILE B O 1
ATOM 5637 N N . ALA B 1 372 ? 4.176 11.989 -3.894 1.00 34.79 361 ALA B N 1
ATOM 5638 C CA . ALA B 1 372 ? 4.927 12.291 -5.127 1.00 38.06 361 ALA B CA 1
ATOM 5639 C C . ALA B 1 372 ? 6.306 11.537 -5.128 1.00 39.27 361 ALA B C 1
ATOM 5640 O O . ALA B 1 372 ? 7.356 12.163 -5.195 1.00 42.06 361 ALA B O 1
ATOM 5642 N N . GLU B 1 373 ? 6.315 10.210 -5.047 1.00 42.02 362 GLU B N 1
ATOM 5643 C CA . GLU B 1 373 ? 7.574 9.439 -5.208 1.00 43.69 362 GLU B CA 1
ATOM 5644 C C . GLU B 1 373 ? 7.336 7.951 -5.462 1.00 45.33 362 GLU B C 1
ATOM 5645 O O . GLU B 1 373 ? 8.273 7.165 -5.291 1.00 45.80 362 GLU B O 1
ATOM 5651 N N . GLY B 1 374 ? 6.113 7.553 -5.863 1.00 45.17 363 GLY B N 1
ATOM 5652 C CA . GLY B 1 374 ? 5.815 6.145 -6.190 1.00 45.27 363 GLY B CA 1
ATOM 5653 C C . GLY B 1 374 ? 6.037 5.263 -4.983 1.00 45.12 363 GLY B C 1
ATOM 5654 O O . GLY B 1 374 ? 6.434 5.794 -3.934 1.00 44.23 363 GLY B O 1
#

Foldseek 3Di:
DDDDPPDAAEEEEEQEFFQSVLLVVLLVLLVVLLCVPVPHRHDYHYDYAAVRCCVVPNARQDPVSVVSLVPGLAYLYEFHFDPVPPVDDDCGGRPVVGPLCVCQVQVLQKKKKKDWQFPPLLVLFPADNVQSVLIAIEIEIEGANFFFSPDDPFAWDDDDPPTDTDTGTDDDLVSLLVSLVVQQVQLLVWVQEEEEEAACVPDPVRVVSVVSNVVNVVVRVSHHYDYYYLVVLLVCCNVHNRPHYYYRYYNVSSVVNSVSSCSRNSCQLQIKMWRHHPVQYTYIYRPDHSPNVCGPVQQRRSNHSNLSVLCNCVRRVVVPVSSVLLVVLLSCCVVVPQAGQSSDDPVCNVVHDGSVSSSVSSSVSSNVD/DADDPAAAEEEEEQAFFQSVLLVVLLVLLVVLLCVVVVHGHDYHYDYAAVSCCVPPNARQDPVNLVSLVPGLAYQYEFHFDPVFPPDDVCRGRCNVPPLCNCQVAVLQWKKKKDKAFPPQLVLFPADCVQSVVIAIEIEIEGANAFQSPDDDWDWDDDPPRTDTDTGTDDDLVSLLVSLVVQQVQLVVKVQEEEEEAACVPDPVRVSSVVSNVVNVVVNVSHHYDYDYLVVLLVCCRPHNRVHYYYRYYHVSSVVNSVSSCNSNSCQLQIKMWRHHPSQYTYIYRPDHSPNVCGPVQQRRSNHSNLSSLVNCVRRVVNPVSSVLLVVLLSVCVVVQAAGQSSDPVVCNVSYDGSVRSSVSSSVSSVPD

Secondary structure (DSSP, 8-state):
----TTSPEEEEEEEESTTHHHHHHHHHHHHHHHHHHTT--EEEEE---THHHHHHHSSSS-HHHHHHHHTSSEEEEEE---GGGTTS-STTSHHHHHHHHHHHHTT--EEEEEEEPPTT-GGGSSB-HHHHTT--EEEEEEE-SSBTTT-SS-EEE--GGG-EEEEEEEEEHHHHHHHHHHHHHHHHTTTSEEEEEE-TTT-HHHHHHHHHHHHHHTT-TTSEEEEEEHHHHHHHHHH-GGG-SEEEE-HHHHHHHHHHHHHHHT-GGG-EEEEE-TTS-EEEEESS---TTTTTSS-S--HHHHHHHHHHIIIII--HHHHHHHHHHHHHHHHTT---GGGS-GGGGGGPPPHHHHHHHHHHHHHT-/----SS-EEEEEEEESTTHHHHHHHHHHHHHHHHHHHT--EEEEE---THHHHHHHSSSS-HHHHHHHHTSSEEEEEE---GGGTTS-GGGSHHHHHHHHHHHHTT--EEEEEEEPPTT-GGGSSB-HHHHTT--EEEEEEE-SSBTTT-S--EEE-SGGG-EEEEEEEEEHHHHHHHHHHHHHHHHTTTSEEEEEE-TTT-HHHHHHHHHHHHHHHT-TTSEEEEEEHHHHHHHHHH-GGG--EEEE-HHHHHHHHHHHHHHHT-GGG-EEEEE-TTS-EEEEESS---TTTTTSS-S--HHHHHHHHHHHHHTT--HHHHHHHHHHHHHHHHTT---GGGS-GGGGGGPPPHHHHHHHHHHHHTT-

Sequence (737 aa):
HHHHHGSSYQIAVLAGDGIGPEVMAEARKVLAAVEKRFDLSSIEYSEYDVGGAAIDNHGCPLPEATLKGCEAADAVLFGSVGGPKWEHLPPNDQPERGALLPLRGHFELFCNMRPAKLHPGLEHMSPLRSSDISEKGFDILCCVRELTGGIYFGKPKGRQGEGEENEEAFDTMRYSRKEIRRIAKIIAFESAQGRRKKVTSVDKANVLACSVLWREVVEEVAKDYPDVELEHIYIDNATMQLLRRPNEFDVMLCSNLFGDIVSDEIAMLTGSMMGLLASISMNSQGFGMMYEPAGGSAPDIAGQGIANPVAQILSAALLLRHSLKLEDAALAIEAAVSKALSDGYLTCELLPASERSQAKSTSQMGDYIAQAIAEGHHHHGSSYQIAVLAGDGIGPEVMAEARKVLAAVEKRFDLSIEYSEYDVGGAAIDNHGCPLPEATLKGCEAADAVLFGSVGGPKWEHLPPNDQPERGALLPLRGHFELFCNMRPAKLHPGLEHMSPLRSSDISEKGFDILCCVRELTGGIYFGKPKGRQGEGENEEAFDTMRYSRKEIRRIAKIIAFESAQGRRKKVTSVDKANVLACSVLWREVVEEVAKDYPDVELEHIYIDNATMQLLRRPNEFDVMLCSNLFGDIVSDEIAMLTGSSMMGLLASISMNSQGFGMMYEPAGGSAPDIAGQGIANPVAQILSAALLLRHSLKLEDAALAIEAAVSKALSDGYLTCCELLPASSERSQAKSTSQMGDYIAQAIAEG

B-factor: mean 19.85, std 8.52, range [6.53, 54.42]

CATH classification: 3.40.718.10

InterPro domains:
  IPR004429 Isopropylmalate dehydrogenase [MF_01033] (3-360)
  IPR004429 Isopropylmalate dehydrogenase [PTHR42979] (2-362)
  IPR004429 Isopropylmalate dehydrogenase [TIGR00169] (4-355)
  IPR019818 Isocitrate/isopropylmalate dehydrogenase, conserved site [PS00470] (245-264)
  IPR024084 Isopropylmalate dehydrogenase-like domain [PF00180] (4-356)
  IPR024084 Isopropylmalate dehydrogenase-like domain [SM01329] (4-356)

Organism: NCBI:txid43661

Radius of gyration: 27.06 Å; Cα contacts (8 Å, |Δi|>4): 1792; chains: 2; bounding box: 57×58×89 Å